Protein AF-0000000075757868 (afdb_homodimer)

Organism: Penicillium rubens (strain ATCC 28089 / DSM 1075 / NRRL 1951 / Wisconsin 54-1255) (NCBI:txid500485)

Radius of gyration: 32.37 Å; Cα contacts (8 Å, |Δi|>4): 1102; chains: 2; bounding box: 117×90×98 Å

Secondary structure (DSSP, 8-state):
--------------------------------------------------------PPP------------SS--PPEEESS-GGGTEEEEEEEESSSEEEEEEESSSTT-EEEEEEEEHHHHHHHHHHHTT--BTTBPPEEEEEEETTEEEEEE----EEHHHHHT-TT----HHHHHHHHHHHHHHHHHHHHTTEEETT--GGGEEE-TTS-EEE--GGGEEE--HHHHHHHHHHHHHHHHHHHTT----TTSS---S-TTTS-TTSHHHHHHHHTTT-SSHHHHHTSHHHHS---HHHHSHHHHHHHHHH----EEE-------/----------------------------------------------------------------S------SS--PPEEESS-GGGTEEEEEEEESSSEEEEEEESS-TT-EEEEEEEEHHHHHHHHHHHTT--BTTBPPEEEEEEETTEEEEEE----EEHHHHHT-TT----HHHHHHHHHHHHHHHHHHHHTTEEETT--GGGEEE-TTS-EEE--GGGEEE--HHHHHHHHHHHHHHHHHHHTT----TTS----S-TTTS-TTSHHHHHHHHTTT-SSHHHHHTSHHHHS---HHHHSHHHHHHHHHH----EEE-------

Structure (mmCIF, N/CA/C/O backbone):
data_AF-0000000075757868-model_v1
#
loop_
_entity.id
_entity.type
_entity.pdbx_description
1 polymer 'Pc23g00830 protein'
#
loop_
_atom_site.group_PDB
_atom_site.id
_atom_site.type_symbol
_atom_site.label_atom_id
_atom_site.label_alt_id
_atom_site.label_comp_id
_atom_site.label_asym_id
_atom_site.label_entity_id
_atom_site.label_seq_id
_atom_site.pdbx_PDB_ins_code
_atom_site.Cartn_x
_atom_site.Cartn_y
_atom_site.Cartn_z
_atom_site.occupancy
_atom_site.B_iso_or_equiv
_atom_site.auth_seq_id
_atom_site.auth_comp_id
_atom_site.auth_asym_id
_atom_site.auth_atom_id
_atom_site.pdbx_PDB_model_num
ATOM 1 N N . MET A 1 1 ? 29.359 16.812 55.656 1 19.75 1 MET A N 1
ATOM 2 C CA . MET A 1 1 ? 30.375 15.766 55.594 1 19.75 1 MET A CA 1
ATOM 3 C C . MET A 1 1 ? 30.734 15.438 54.156 1 19.75 1 MET A C 1
ATOM 5 O O . MET A 1 1 ? 29.969 15.727 53.219 1 19.75 1 MET A O 1
ATOM 9 N N . SER A 1 2 ? 31.875 14.586 53.844 1 20.33 2 SER A N 1
ATOM 10 C CA . SER A 1 2 ? 33.062 14.414 53.031 1 20.33 2 SER A CA 1
ATOM 11 C C . SER A 1 2 ? 32.75 13.578 51.781 1 20.33 2 SER A C 1
ATOM 13 O O . SER A 1 2 ? 33.688 13.156 51.062 1 20.33 2 SER A O 1
ATOM 15 N N . SER A 1 3 ? 31.594 12.969 51.562 1 22.09 3 SER A N 1
ATOM 16 C CA . SER A 1 3 ? 31.703 11.633 51 1 22.09 3 SER A CA 1
ATOM 17 C C . SER A 1 3 ? 32.281 11.703 49.562 1 22.09 3 SER A C 1
ATOM 19 O O . SER A 1 3 ? 31.906 12.586 48.781 1 22.09 3 SER A O 1
ATOM 21 N N . ASN A 1 4 ? 33.344 10.93 49.25 1 20.7 4 ASN A N 1
ATOM 22 C CA . ASN A 1 4 ? 34.5 10.555 48.438 1 20.7 4 ASN A CA 1
ATOM 23 C C . ASN A 1 4 ? 34.031 9.898 47.125 1 20.7 4 ASN A C 1
ATOM 25 O O . ASN A 1 4 ? 33.688 8.727 47.094 1 20.7 4 ASN A O 1
ATOM 29 N N . LEU A 1 5 ? 33.219 10.445 46.281 1 23.05 5 LEU A N 1
ATOM 30 C CA . LEU A 1 5 ? 32.719 9.797 45.094 1 23.05 5 LEU A CA 1
ATOM 31 C C . LEU A 1 5 ? 33.906 9.414 44.156 1 23.05 5 LEU A C 1
ATOM 33 O O . LEU A 1 5 ? 34.594 10.289 43.625 1 23.05 5 LEU A O 1
ATOM 37 N N . PRO A 1 6 ? 34.562 8.18 44.469 1 19.5 6 PRO A N 1
ATOM 38 C CA . PRO A 1 6 ? 35.781 7.812 43.75 1 19.5 6 PRO A CA 1
ATOM 39 C C . PRO A 1 6 ? 35.594 7.664 42.25 1 19.5 6 PRO A C 1
ATOM 41 O O . PRO A 1 6 ? 34.562 7.152 41.812 1 19.5 6 PRO A O 1
ATOM 44 N N . LYS A 1 7 ? 36.156 8.523 41.375 1 21.91 7 LYS A N 1
ATOM 45 C CA . LYS A 1 7 ? 36.312 8.758 39.938 1 21.91 7 LYS A CA 1
ATOM 46 C C . LYS A 1 7 ? 37.031 7.613 39.281 1 21.91 7 LYS A C 1
ATOM 48 O O . LYS A 1 7 ? 38.281 7.645 39.156 1 21.91 7 LYS A O 1
ATOM 53 N N . ASP A 1 8 ? 36.688 6.242 39.594 1 17.77 8 ASP A N 1
ATOM 54 C CA . ASP A 1 8 ? 37.594 5.164 39.219 1 17.77 8 ASP A CA 1
ATOM 55 C C . ASP A 1 8 ? 37.875 5.172 37.719 1 17.77 8 ASP A C 1
ATOM 57 O O . ASP A 1 8 ? 37 5.531 36.938 1 17.77 8 ASP A O 1
ATOM 61 N N . ASN A 1 9 ? 39.156 4.805 37.219 1 18.19 9 ASN A N 1
ATOM 62 C CA . ASN A 1 9 ? 40.25 4.824 36.25 1 18.19 9 ASN A CA 1
ATOM 63 C C . ASN A 1 9 ? 40.031 3.807 35.125 1 18.19 9 ASN A C 1
ATOM 65 O O . ASN A 1 9 ? 40.969 3.443 34.406 1 18.19 9 ASN A O 1
ATOM 69 N N . MET A 1 10 ? 38.812 3.195 34.938 1 19.27 10 MET A N 1
ATOM 70 C CA . MET A 1 10 ? 39 1.893 34.312 1 19.27 10 MET A CA 1
ATOM 71 C C . MET A 1 10 ? 39.781 2.035 33 1 19.27 10 MET A C 1
ATOM 73 O O . MET A 1 10 ? 39.5 2.939 32.188 1 19.27 10 MET A O 1
ATOM 77 N N . ILE A 1 11 ? 40.938 1.286 32.719 1 17.81 11 ILE A N 1
ATOM 78 C CA . ILE A 1 11 ? 42.125 0.977 31.938 1 17.81 11 ILE A CA 1
ATOM 79 C C . ILE A 1 11 ? 41.688 0.49 30.547 1 17.81 11 ILE A C 1
ATOM 81 O O . ILE A 1 11 ? 40.875 -0.42 30.422 1 17.81 11 ILE A O 1
ATOM 85 N N . CYS A 1 12 ? 41.906 1.262 29.438 1 18.75 12 CYS A N 1
ATOM 86 C CA . CYS A 1 12 ? 41.812 1.281 27.984 1 18.75 12 CYS A CA 1
ATOM 87 C C . CYS A 1 12 ? 42.688 0.192 27.375 1 18.75 12 CYS A C 1
ATOM 89 O O . CYS A 1 12 ? 43.062 0.275 26.203 1 18.75 12 CYS A O 1
ATOM 91 N N . ASP A 1 13 ? 42.906 -1.018 27.938 1 16.5 13 ASP A N 1
ATOM 92 C CA . ASP A 1 13 ? 44 -1.808 27.391 1 16.5 13 ASP A CA 1
ATOM 93 C C . ASP A 1 13 ? 43.719 -2.221 25.953 1 16.5 13 ASP A C 1
ATOM 95 O O . ASP A 1 13 ? 42.719 -2.908 25.688 1 16.5 13 ASP A O 1
ATOM 99 N N . LEU A 1 14 ? 44.219 -1.451 24.938 1 18.25 14 LEU A N 1
ATOM 100 C CA . LEU A 1 14 ? 44.344 -1.492 23.484 1 18.25 14 LEU A CA 1
ATOM 101 C C . LEU A 1 14 ? 45.094 -2.742 23.031 1 18.25 14 LEU A C 1
ATOM 103 O O . LEU A 1 14 ? 46.312 -2.859 23.266 1 18.25 14 LEU A O 1
ATOM 107 N N . GLY A 1 15 ? 44.594 -3.969 23.359 1 15.97 15 GLY A N 1
ATOM 108 C CA . GLY A 1 15 ? 45.344 -5.168 23.062 1 15.97 15 GLY A CA 1
ATOM 109 C C . GLY A 1 15 ? 45.875 -5.211 21.641 1 15.97 15 GLY A C 1
ATOM 110 O O . GLY A 1 15 ? 45.375 -4.488 20.766 1 15.97 15 GLY A O 1
ATOM 111 N N . THR A 1 16 ? 47.125 -5.828 21.328 1 17.22 16 THR A N 1
ATOM 112 C CA . THR A 1 16 ? 48.312 -6.047 20.516 1 17.22 16 THR A CA 1
ATOM 113 C C . THR A 1 16 ? 47.969 -6.914 19.312 1 17.22 16 THR A C 1
ATOM 115 O O . THR A 1 16 ? 48.75 -6.973 18.344 1 17.22 16 THR A O 1
ATOM 118 N N . ILE A 1 17 ? 46.844 -7.602 19.016 1 16.22 17 ILE A N 1
ATOM 119 C CA . ILE A 1 17 ? 47.219 -8.898 18.484 1 16.22 17 ILE A CA 1
ATOM 120 C C . ILE A 1 17 ? 47.781 -8.727 17.062 1 16.22 17 ILE A C 1
ATOM 122 O O . ILE A 1 17 ? 47.062 -8.281 16.172 1 16.22 17 ILE A O 1
ATOM 126 N N . LYS A 1 18 ? 49.062 -8.578 16.828 1 16.83 18 LYS A N 1
ATOM 127 C CA . LYS A 1 18 ? 49.906 -8.477 15.625 1 16.83 18 LYS A CA 1
ATOM 128 C C . LYS A 1 18 ? 49.812 -9.758 14.789 1 16.83 18 LYS A C 1
ATOM 130 O O . LYS A 1 18 ? 50.438 -10.766 15.125 1 16.83 18 LYS A O 1
ATOM 135 N N . ALA A 1 19 ? 48.625 -10.352 14.594 1 16.14 19 ALA A N 1
ATOM 136 C CA . ALA A 1 19 ? 48.75 -11.68 14.016 1 16.14 19 ALA A CA 1
ATOM 137 C C . ALA A 1 19 ? 49.594 -11.641 12.734 1 16.14 19 ALA A C 1
ATOM 139 O O . ALA A 1 19 ? 49.469 -10.695 11.945 1 16.14 19 ALA A O 1
ATOM 140 N N . GLN A 1 20 ? 50.562 -12.492 12.656 1 15.76 20 GLN A N 1
ATOM 141 C CA . GLN A 1 20 ? 51.688 -13.016 11.883 1 15.76 20 GLN A CA 1
ATOM 142 C C . GLN A 1 20 ? 51.25 -13.461 10.492 1 15.76 20 GLN A C 1
ATOM 144 O O . GLN A 1 20 ? 50.188 -14.102 10.352 1 15.76 20 GLN A O 1
ATOM 149 N N . TYR A 1 21 ? 51.844 -12.883 9.406 1 16.91 21 TYR A N 1
ATOM 150 C CA . TYR A 1 21 ? 51.844 -12.82 7.953 1 16.91 21 TYR A CA 1
ATOM 151 C C . TYR A 1 21 ? 52.219 -14.164 7.344 1 16.91 21 TYR A C 1
ATOM 153 O O . TYR A 1 21 ? 52.438 -14.273 6.133 1 16.91 21 TYR A O 1
ATOM 161 N N . GLN A 1 22 ? 52.281 -15.281 8.125 1 15.21 22 GLN A N 1
ATOM 162 C CA . GLN A 1 22 ? 53.312 -16.094 7.504 1 15.21 22 GLN A CA 1
ATOM 163 C C . GLN A 1 22 ? 52.844 -16.594 6.129 1 15.21 22 GLN A C 1
ATOM 165 O O . GLN A 1 22 ? 53.656 -16.594 5.18 1 15.21 22 GLN A O 1
ATOM 170 N N . LEU A 1 23 ? 51.75 -17.391 5.949 1 15.48 23 LEU A N 1
ATOM 171 C CA . LEU A 1 23 ? 52.156 -18.719 5.484 1 15.48 23 LEU A CA 1
ATOM 172 C C . LEU A 1 23 ? 52.531 -18.688 4.008 1 15.48 23 LEU A C 1
ATOM 174 O O . LEU A 1 23 ? 52.125 -17.781 3.277 1 15.48 23 LEU A O 1
ATOM 178 N N . PRO A 1 24 ? 52.75 -20.016 3.438 1 15.87 24 PRO A N 1
ATOM 179 C CA . PRO A 1 24 ? 53.812 -20.703 2.672 1 15.87 24 PRO A CA 1
ATOM 180 C C . PRO A 1 24 ? 53.594 -20.609 1.163 1 15.87 24 PRO A C 1
ATOM 182 O O . PRO A 1 24 ? 54.469 -20.125 0.437 1 15.87 24 PRO A O 1
ATOM 185 N N . ILE A 1 25 ? 52.875 -21.734 0.566 1 15.89 25 ILE A N 1
ATOM 186 C CA . ILE A 1 25 ? 53.5 -22.781 -0.214 1 15.89 25 ILE A CA 1
ATOM 187 C C . ILE A 1 25 ? 53.438 -22.438 -1.7 1 15.89 25 ILE A C 1
ATOM 189 O O . ILE A 1 25 ? 52.594 -21.656 -2.123 1 15.89 25 ILE A O 1
ATOM 193 N N . SER A 1 26 ? 53.844 -23.422 -2.543 1 16.28 26 SER A N 1
ATOM 194 C CA . SER A 1 26 ? 54.719 -23.875 -3.607 1 16.28 26 SER A CA 1
ATOM 195 C C . SER A 1 26 ? 53.969 -23.953 -4.941 1 16.28 26 SER A C 1
ATOM 197 O O . SER A 1 26 ? 54.625 -24.125 -5.992 1 16.28 26 SER A O 1
ATOM 199 N N . MET A 1 27 ? 52.625 -23.844 -5.043 1 16.45 27 MET A N 1
ATOM 200 C CA . MET A 1 27 ? 52.312 -24.891 -6.004 1 16.45 27 MET A CA 1
ATOM 201 C C . MET A 1 27 ? 52.781 -24.516 -7.402 1 16.45 27 MET A C 1
ATOM 203 O O . MET A 1 27 ? 52.594 -23.391 -7.848 1 16.45 27 MET A O 1
ATOM 207 N N . SER A 1 28 ? 53.562 -25.391 -8.016 1 16.86 28 SER A N 1
ATOM 208 C CA . SER A 1 28 ? 54.406 -25.484 -9.203 1 16.86 28 SER A CA 1
ATOM 209 C C . SER A 1 28 ? 53.562 -25.5 -10.477 1 16.86 28 SER A C 1
ATOM 211 O O . SER A 1 28 ? 54.062 -25.188 -11.562 1 16.86 28 SER A O 1
ATOM 213 N N . VAL A 1 29 ? 52.281 -25.766 -10.531 1 17.83 29 VAL A N 1
ATOM 214 C CA . VAL A 1 29 ? 52.062 -26.75 -11.586 1 17.83 29 VAL A CA 1
ATOM 215 C C . VAL A 1 29 ? 52.375 -26.125 -12.945 1 17.83 29 VAL A C 1
ATOM 217 O O . VAL A 1 29 ? 52.156 -24.938 -13.156 1 17.83 29 VAL A O 1
ATOM 220 N N . PRO A 1 30 ? 52.781 -27.016 -13.891 1 17.14 30 PRO A N 1
ATOM 221 C CA . PRO A 1 30 ? 53.625 -27.016 -15.102 1 17.14 30 PRO A CA 1
ATOM 222 C C . PRO A 1 30 ? 52.938 -26.344 -16.281 1 17.14 30 PRO A C 1
ATOM 224 O O . PRO A 1 30 ? 53.5 -25.484 -16.953 1 17.14 30 PRO A O 1
ATOM 227 N N . THR A 1 31 ? 51.812 -27.031 -16.875 1 17.5 31 THR A N 1
ATOM 228 C CA . THR A 1 31 ? 51.969 -27.688 -18.172 1 17.5 31 THR A CA 1
ATOM 229 C C . THR A 1 31 ? 51.75 -26.719 -19.312 1 17.5 31 THR A C 1
ATOM 231 O O . THR A 1 31 ? 51.094 -25.688 -19.141 1 17.5 31 THR A O 1
ATOM 234 N N . THR A 1 32 ? 51.938 -27.203 -20.625 1 17.48 32 THR A N 1
ATOM 235 C CA . THR A 1 32 ? 52.531 -26.938 -21.938 1 17.48 32 THR A CA 1
ATOM 236 C C . THR A 1 32 ? 51.469 -26.344 -22.875 1 17.48 32 THR A C 1
ATOM 238 O O . THR A 1 32 ? 51.812 -25.75 -23.891 1 17.48 32 THR A O 1
ATOM 241 N N . ARG A 1 33 ? 50.156 -26.375 -22.672 1 17.02 33 ARG A N 1
ATOM 242 C CA . ARG A 1 33 ? 49.5 -26.844 -23.891 1 17.02 33 ARG A CA 1
ATOM 243 C C . ARG A 1 33 ? 49.719 -25.859 -25.031 1 17.02 33 ARG A C 1
ATOM 245 O O . ARG A 1 33 ? 49.969 -24.672 -24.797 1 17.02 33 ARG A O 1
ATOM 252 N N . GLU A 1 34 ? 49.25 -26.391 -26.312 1 18.06 34 GLU A N 1
ATOM 253 C CA . GLU A 1 34 ? 49.469 -26.391 -27.75 1 18.06 34 GLU A CA 1
ATOM 254 C C . GLU A 1 34 ? 48.875 -25.125 -28.391 1 18.06 34 GLU A C 1
ATOM 256 O O . GLU A 1 34 ? 48 -24.469 -27.812 1 18.06 34 GLU A O 1
ATOM 261 N N . SER A 1 35 ? 49.281 -24.906 -29.641 1 18.66 35 SER A N 1
ATOM 262 C CA . SER A 1 35 ? 49.562 -23.906 -30.656 1 18.66 35 SER A CA 1
ATOM 263 C C . SER A 1 35 ? 48.312 -23.422 -31.344 1 18.66 35 SER A C 1
ATOM 265 O O . SER A 1 35 ? 48.375 -22.531 -32.188 1 18.66 35 SER A O 1
ATOM 267 N N . TYR A 1 36 ? 47.062 -23.844 -31 1 18.73 36 TYR A N 1
ATOM 268 C CA . TYR A 1 36 ? 46.25 -23.891 -32.188 1 18.73 36 TYR A CA 1
ATOM 269 C C . TYR A 1 36 ? 46.062 -22.516 -32.812 1 18.73 36 TYR A C 1
ATOM 271 O O . TYR A 1 36 ? 46 -21.516 -32.062 1 18.73 36 TYR A O 1
ATOM 279 N N . THR A 1 37 ? 46.438 -22.484 -34.094 1 18.48 37 THR A N 1
ATOM 280 C CA . THR A 1 37 ? 46.531 -21.5 -35.156 1 18.48 37 THR A CA 1
ATOM 281 C C . THR A 1 37 ? 45.219 -20.781 -35.344 1 18.48 37 THR A C 1
ATOM 283 O O . THR A 1 37 ? 44.156 -21.422 -35.438 1 18.48 37 THR A O 1
ATOM 286 N N . ALA A 1 38 ? 45.188 -19.516 -35.25 1 19.8 38 ALA A N 1
ATOM 287 C CA . ALA A 1 38 ? 44.188 -18.453 -35.219 1 19.8 38 ALA A CA 1
ATOM 288 C C . ALA A 1 38 ? 43.562 -18.25 -36.594 1 19.8 38 ALA A C 1
ATOM 290 O O . ALA A 1 38 ? 44.156 -17.703 -37.5 1 19.8 38 ALA A O 1
ATOM 291 N N . ALA A 1 39 ? 42.969 -19.359 -37.125 1 20.3 39 ALA A N 1
ATOM 292 C CA . ALA A 1 39 ? 42.469 -19.016 -38.438 1 20.3 39 ALA A CA 1
ATOM 293 C C . ALA A 1 39 ? 41.594 -17.766 -38.375 1 20.3 39 ALA A C 1
ATOM 295 O O . ALA A 1 39 ? 40.781 -17.609 -37.438 1 20.3 39 ALA A O 1
ATOM 296 N N . THR A 1 40 ? 41.906 -16.703 -39.031 1 19.81 40 THR A N 1
ATOM 297 C CA . THR A 1 40 ? 41.531 -15.297 -39.219 1 19.81 40 THR A CA 1
ATOM 298 C C . THR A 1 40 ? 40.156 -15.188 -39.844 1 19.81 40 THR A C 1
ATOM 300 O O . THR A 1 40 ? 40 -15.406 -41.031 1 19.81 40 THR A O 1
ATOM 303 N N . THR A 1 41 ? 39.156 -16.047 -39.312 1 18.73 41 THR A N 1
ATOM 304 C CA . THR A 1 41 ? 37.906 -15.961 -40.094 1 18.73 41 THR A CA 1
ATOM 305 C C . THR A 1 41 ? 37.438 -14.508 -40.156 1 18.73 41 THR A C 1
ATOM 307 O O . THR A 1 41 ? 37.344 -13.82 -39.156 1 18.73 41 THR A O 1
ATOM 310 N N . ASN A 1 42 ? 37.469 -13.953 -41.375 1 20.48 42 ASN A N 1
ATOM 311 C CA . ASN A 1 42 ? 37.094 -12.641 -41.875 1 20.48 42 ASN A CA 1
ATOM 312 C C . ASN A 1 42 ? 35.594 -12.336 -41.625 1 20.48 42 ASN A C 1
ATOM 314 O O . ASN A 1 42 ? 34.719 -12.961 -42.219 1 20.48 42 ASN A O 1
ATOM 318 N N . LEU A 1 43 ? 35.094 -12.398 -40.312 1 19.16 43 LEU A N 1
ATOM 319 C CA . LEU A 1 43 ? 33.656 -12.258 -40.094 1 19.16 43 LEU A CA 1
ATOM 320 C C . LEU A 1 43 ? 33.156 -10.953 -40.719 1 19.16 43 LEU A C 1
ATOM 322 O O . LEU A 1 43 ? 33.781 -9.898 -40.531 1 19.16 43 LEU A O 1
ATOM 326 N N . THR A 1 44 ? 32.438 -11.125 -41.781 1 22.11 44 THR A N 1
ATOM 327 C CA . THR A 1 44 ? 31.656 -10.18 -42.562 1 22.11 44 THR A CA 1
ATOM 328 C C . THR A 1 44 ? 30.828 -9.273 -41.656 1 22.11 44 THR A C 1
ATOM 330 O O . THR A 1 44 ? 30.469 -9.656 -40.562 1 22.11 44 THR A O 1
ATOM 333 N N . GLY A 1 45 ? 30.688 -7.922 -42.062 1 20.03 45 GLY A N 1
ATOM 334 C CA . GLY A 1 45 ? 30.312 -6.652 -41.469 1 20.03 45 GLY A CA 1
ATOM 335 C C . GLY A 1 45 ? 28.859 -6.621 -41 1 20.03 45 GLY A C 1
ATOM 336 O O . GLY A 1 45 ? 28 -7.238 -41.625 1 20.03 45 GLY A O 1
ATOM 337 N N . PRO A 1 46 ? 28.609 -6.695 -39.594 1 22.98 46 PRO A N 1
ATOM 338 C CA . PRO A 1 46 ? 27.266 -6.809 -39 1 22.98 46 PRO A CA 1
ATOM 339 C C . PRO A 1 46 ? 26.297 -5.746 -39.531 1 22.98 46 PRO A C 1
ATOM 341 O O . PRO A 1 46 ? 26.734 -4.66 -39.938 1 22.98 46 PRO A O 1
ATOM 344 N N . HIS A 1 47 ? 25.312 -6.16 -40.312 1 23.19 47 HIS A N 1
ATOM 345 C CA . HIS A 1 47 ? 24.141 -5.422 -40.75 1 23.19 47 HIS A CA 1
ATOM 346 C C . HIS A 1 47 ? 23.547 -4.594 -39.625 1 23.19 47 HIS A C 1
ATOM 348 O O . HIS A 1 47 ? 23.5 -5.043 -38.5 1 23.19 47 HIS A O 1
ATOM 354 N N . ARG A 1 48 ? 23.547 -3.289 -39.875 1 20.73 48 ARG A N 1
ATOM 355 C CA . ARG A 1 48 ? 23.125 -2.191 -39 1 20.73 48 ARG A CA 1
ATOM 356 C C . ARG A 1 48 ? 21.719 -2.438 -38.438 1 20.73 48 ARG A C 1
ATOM 358 O O . ARG A 1 48 ? 20.75 -2.471 -39.188 1 20.73 48 ARG A O 1
ATOM 365 N N . ARG A 1 49 ? 21.641 -3.369 -37.531 1 24.23 49 ARG A N 1
ATOM 366 C CA . ARG A 1 49 ? 20.312 -3.512 -36.938 1 24.23 49 ARG A CA 1
ATOM 367 C C . ARG A 1 49 ? 19.781 -2.166 -36.438 1 24.23 49 ARG A C 1
ATOM 369 O O . ARG A 1 49 ? 20.531 -1.354 -35.906 1 24.23 49 ARG A O 1
ATOM 376 N N . GLY A 1 50 ? 18.734 -1.731 -37.125 1 20.12 50 GLY A N 1
ATOM 377 C CA . GLY A 1 50 ? 17.969 -0.512 -36.938 1 20.12 50 GLY A CA 1
ATOM 378 C C . GLY A 1 50 ? 17.688 -0.193 -35.469 1 20.12 50 GLY A C 1
ATOM 379 O O . GLY A 1 50 ? 17.75 -1.076 -34.625 1 20.12 50 GLY A O 1
ATOM 380 N N . ARG A 1 51 ? 17.922 1.117 -35.125 1 23.78 51 ARG A N 1
ATOM 381 C CA . ARG A 1 51 ? 17.781 1.8 -33.844 1 23.78 51 ARG A CA 1
ATOM 382 C C . ARG A 1 51 ? 16.469 1.419 -33.156 1 23.78 51 ARG A C 1
ATOM 384 O O . ARG A 1 51 ? 15.398 1.631 -33.719 1 23.78 51 ARG A O 1
ATOM 391 N N . LEU A 1 52 ? 16.594 0.27 -32.438 1 22.34 52 LEU A N 1
ATOM 392 C CA . LEU A 1 52 ? 15.445 -0.017 -31.562 1 22.34 52 LEU A CA 1
ATOM 393 C C . LEU A 1 52 ? 15.016 1.228 -30.797 1 22.34 52 LEU A C 1
ATOM 395 O O . LEU A 1 52 ? 15.82 1.817 -30.062 1 22.34 52 LEU A O 1
ATOM 399 N N . LYS A 1 53 ? 14.148 2.051 -31.391 1 21.88 53 LYS A N 1
ATOM 400 C CA . LYS A 1 53 ? 13.555 3.193 -30.703 1 21.88 53 LYS A CA 1
ATOM 401 C C . LYS A 1 53 ? 13.164 2.828 -29.281 1 21.88 53 LYS A C 1
ATOM 403 O O . LYS A 1 53 ? 12.391 1.891 -29.062 1 21.88 53 LYS A O 1
ATOM 408 N N . VAL A 1 54 ? 14.164 3.066 -28.453 1 24.17 54 VAL A N 1
ATOM 409 C CA . VAL A 1 54 ? 13.953 2.986 -27.016 1 24.17 54 VAL A CA 1
ATOM 410 C C . VAL A 1 54 ? 12.688 3.754 -26.625 1 24.17 54 VAL A C 1
ATOM 412 O O . VAL A 1 54 ? 12.602 4.965 -26.844 1 24.17 54 VAL A O 1
ATOM 415 N N . VAL A 1 55 ? 11.617 3.154 -26.969 1 24.72 55 VAL A N 1
ATOM 416 C CA . VAL A 1 55 ? 10.414 3.816 -26.469 1 24.72 55 VAL A CA 1
ATOM 417 C C . VAL A 1 55 ? 10.57 4.102 -24.984 1 24.72 55 VAL A C 1
ATOM 419 O O . VAL A 1 55 ? 10.797 3.186 -24.188 1 24.72 55 VAL A O 1
ATOM 422 N N . THR A 1 56 ? 11.148 5.227 -24.703 1 24.83 56 THR A N 1
ATOM 423 C CA . THR A 1 56 ? 11.312 5.879 -23.422 1 24.83 56 THR A CA 1
ATOM 424 C C . THR A 1 56 ? 9.969 6.012 -22.703 1 24.83 56 THR A C 1
ATOM 426 O O . THR A 1 56 ? 9.18 6.906 -23.016 1 24.83 56 THR A O 1
ATOM 429 N N . GLY A 1 57 ? 9.164 4.965 -22.75 1 26.38 57 GLY A N 1
ATOM 430 C CA . GLY A 1 57 ? 7.941 5.316 -22.047 1 26.38 57 GLY A CA 1
ATOM 431 C C . GLY A 1 57 ? 8.156 5.551 -20.562 1 26.38 57 GLY A C 1
ATOM 432 O O . GLY A 1 57 ? 9.133 5.062 -19.984 1 26.38 57 GLY A O 1
ATOM 433 N N . PRO A 1 58 ? 7.789 6.742 -20.078 1 24.67 58 PRO A N 1
ATOM 434 C CA . PRO A 1 58 ? 8.023 7.16 -18.688 1 24.67 58 PRO A CA 1
ATOM 435 C C . PRO A 1 58 ? 7.625 6.09 -17.688 1 24.67 58 PRO A C 1
ATOM 437 O O . PRO A 1 58 ? 6.723 5.293 -17.938 1 24.67 58 PRO A O 1
ATOM 440 N N . PRO A 1 59 ? 8.461 5.73 -16.891 1 26 59 PRO A N 1
ATOM 441 C CA . PRO A 1 59 ? 8.312 4.664 -15.898 1 26 59 PRO A CA 1
ATOM 442 C C . PRO A 1 59 ? 7.031 4.789 -15.078 1 26 59 PRO A C 1
ATOM 444 O O . PRO A 1 59 ? 6.633 5.898 -14.719 1 26 59 PRO A O 1
ATOM 447 N N . LYS A 1 60 ? 6.188 3.812 -15.172 1 30.45 60 LYS A N 1
ATOM 448 C CA . LYS A 1 60 ? 4.926 3.822 -14.445 1 30.45 60 LYS A CA 1
ATOM 449 C C . LYS A 1 60 ? 5.16 3.826 -12.938 1 30.45 60 LYS A C 1
ATOM 451 O O . LYS A 1 60 ? 5.781 2.908 -12.398 1 30.45 60 LYS A O 1
ATOM 456 N N . SER A 1 61 ? 5.367 5.004 -12.336 1 24.95 61 SER A N 1
ATOM 457 C CA . SER A 1 61 ? 5.469 5.246 -10.898 1 24.95 61 SER A CA 1
ATOM 458 C C . SER A 1 61 ? 4.352 4.547 -10.133 1 24.95 61 SER A C 1
ATOM 460 O O . SER A 1 61 ? 3.275 4.301 -10.688 1 24.95 61 SER A O 1
ATOM 462 N N . LEU A 1 62 ? 4.598 3.828 -9.188 1 31.91 62 LEU A N 1
ATOM 463 C CA . LEU A 1 62 ? 3.727 3.17 -8.227 1 31.91 62 LEU A CA 1
ATOM 464 C C . LEU A 1 62 ? 2.57 4.082 -7.828 1 31.91 62 LEU A C 1
ATOM 466 O O . LEU A 1 62 ? 2.609 4.715 -6.77 1 31.91 62 LEU A O 1
ATOM 470 N N . CYS A 1 63 ? 2.068 4.844 -8.766 1 27.77 63 CYS A N 1
ATOM 471 C CA . CYS A 1 63 ? 1.002 5.711 -8.281 1 27.77 63 CYS A CA 1
ATOM 472 C C . CYS A 1 63 ? -0.194 4.895 -7.805 1 27.77 63 CYS A C 1
ATOM 474 O O . CYS A 1 63 ? -0.64 3.979 -8.5 1 27.77 63 CYS A O 1
ATOM 476 N N . LEU A 1 64 ? -0.453 4.711 -6.559 1 33.44 64 LEU A N 1
ATOM 477 C CA . LEU A 1 64 ? -1.745 4.266 -6.047 1 33.44 64 LEU A CA 1
ATOM 478 C C . LEU A 1 64 ? -2.873 4.691 -6.98 1 33.44 64 LEU A C 1
ATOM 480 O O . LEU A 1 64 ? -2.777 5.719 -7.652 1 33.44 64 LEU A O 1
ATOM 484 N N . PRO A 1 65 ? -3.664 3.803 -7.535 1 30.47 65 PRO A N 1
ATOM 485 C CA . PRO A 1 65 ? -4.715 4.32 -8.414 1 30.47 65 PRO A CA 1
ATOM 486 C C . PRO A 1 65 ? -5.164 5.73 -8.031 1 30.47 65 PRO A C 1
ATOM 488 O O . PRO A 1 65 ? -5.277 6.043 -6.848 1 30.47 65 PRO A O 1
ATOM 491 N N . HIS A 1 66 ? -4.586 6.684 -8.867 1 29.55 66 HIS A N 1
ATOM 492 C CA . HIS A 1 66 ? -4.98 8.07 -8.648 1 29.55 66 HIS A CA 1
ATOM 493 C C . HIS A 1 66 ? -6.488 8.188 -8.453 1 29.55 66 HIS A C 1
ATOM 495 O O . HIS A 1 66 ? -7.266 7.605 -9.211 1 29.55 66 HIS A O 1
ATOM 501 N N . LEU A 1 67 ? -6.895 8.539 -7.309 1 29.06 67 LEU A N 1
ATOM 502 C CA . LEU A 1 67 ? -8.211 9.156 -7.145 1 29.06 67 LEU A CA 1
ATOM 503 C C . LEU A 1 67 ? -8.484 10.148 -8.266 1 29.06 67 LEU A C 1
ATOM 505 O O . LEU A 1 67 ? -7.555 10.727 -8.828 1 29.06 67 LEU A O 1
ATOM 509 N N . CYS A 1 68 ? -9.477 10.023 -9.008 1 27.67 68 CYS A N 1
ATOM 510 C CA . CYS A 1 68 ? -9.945 10.969 -10.008 1 27.67 68 CYS A CA 1
ATOM 511 C C . CYS A 1 68 ? -9.547 12.391 -9.656 1 27.67 68 CYS A C 1
ATOM 513 O O . CYS A 1 68 ? -9.773 12.844 -8.531 1 27.67 68 CYS A O 1
ATOM 515 N N . GLY A 1 69 ? -8.461 12.852 -10.281 1 28.81 69 GLY A N 1
ATOM 516 C CA . GLY A 1 69 ? -8.195 14.281 -10.188 1 28.81 69 GLY A CA 1
ATOM 517 C C . GLY A 1 69 ? -9.43 15.133 -10.43 1 28.81 69 GLY A C 1
ATOM 518 O O . GLY A 1 69 ? -9.984 15.125 -11.531 1 28.81 69 GLY A O 1
ATOM 519 N N . LEU A 1 70 ? -10.195 15.453 -9.477 1 28.69 70 LEU A N 1
ATOM 520 C CA . LEU A 1 70 ? -11.25 16.453 -9.555 1 28.69 70 LEU A CA 1
ATOM 521 C C . LEU A 1 70 ? -10.734 17.734 -10.203 1 28.69 70 LEU A C 1
ATOM 523 O O . LEU A 1 70 ? -9.695 18.266 -9.812 1 28.69 70 LEU A O 1
ATOM 527 N N . GLU A 1 71 ? -10.977 17.969 -11.414 1 29.88 71 GLU A N 1
ATOM 528 C CA . GLU A 1 71 ? -10.883 19.297 -12 1 29.88 71 GLU A CA 1
ATOM 529 C C . GLU A 1 71 ? -11.266 20.375 -10.984 1 29.88 71 GLU A C 1
ATOM 531 O O . GLU A 1 71 ? -12 20.109 -10.039 1 29.88 71 GLU A O 1
ATOM 536 N N . ASN A 1 72 ? -10.625 21.516 -11.07 1 33.41 72 ASN A N 1
ATOM 537 C CA . ASN A 1 72 ? -10.688 22.781 -10.359 1 33.41 72 ASN A CA 1
ATOM 538 C C . ASN A 1 72 ? -12.133 23.234 -10.156 1 33.41 72 ASN A C 1
ATOM 540 O O . ASN A 1 72 ? -12.422 24.438 -10.195 1 33.41 72 ASN A O 1
ATOM 544 N N . ILE A 1 73 ? -13.164 22.531 -10.562 1 35.28 73 ILE A N 1
ATOM 545 C CA . ILE A 1 73 ? -14.406 23.188 -10.18 1 35.28 73 ILE A CA 1
ATOM 546 C C . ILE A 1 73 ? -14.492 23.297 -8.656 1 35.28 73 ILE A C 1
ATOM 548 O O . ILE A 1 73 ? -14.266 22.312 -7.945 1 35.28 73 ILE A O 1
ATOM 552 N N . ALA A 1 74 ? -14.375 24.359 -8.062 1 42.56 74 ALA A N 1
ATOM 553 C CA . ALA A 1 74 ? -14.672 24.531 -6.641 1 42.56 74 ALA A CA 1
ATOM 554 C C . ALA A 1 74 ? -15.57 23.406 -6.129 1 42.56 74 ALA A C 1
ATOM 556 O O . ALA A 1 74 ? -16.719 23.266 -6.574 1 42.56 74 ALA A O 1
ATOM 557 N N . SER A 1 75 ? -15.117 22.219 -6.012 1 54.69 75 SER A N 1
ATOM 558 C CA . SER A 1 75 ? -15.836 21 -5.703 1 54.69 75 SER A CA 1
ATOM 559 C C . SER A 1 75 ? -16.781 21.188 -4.523 1 54.69 75 SER A C 1
ATOM 561 O O . SER A 1 75 ? -16.359 21.547 -3.426 1 54.69 75 SER A O 1
ATOM 563 N N . VAL A 1 76 ? -17.859 21.812 -4.852 1 69.06 76 VAL A N 1
ATOM 564 C CA . VAL A 1 76 ? -18.938 22.031 -3.883 1 69.06 76 VAL A CA 1
ATOM 565 C C . VAL A 1 76 ? -19.312 20.688 -3.238 1 69.06 76 VAL A C 1
ATOM 567 O O . VAL A 1 76 ? -19.531 19.703 -3.936 1 69.06 76 VAL A O 1
ATOM 570 N N . LEU A 1 77 ? -19.141 20.719 -1.94 1 86.31 77 LEU A N 1
ATOM 571 C CA . LEU A 1 77 ? -19.578 19.578 -1.136 1 86.31 77 LEU A CA 1
ATOM 572 C C . LEU A 1 77 ? -21.031 19.234 -1.426 1 86.31 77 LEU A C 1
ATOM 574 O O . LEU A 1 77 ? -21.906 20.094 -1.346 1 86.31 77 LEU A O 1
ATOM 578 N N . ILE A 1 78 ? -21.328 18.094 -1.946 1 88.06 78 ILE A N 1
ATOM 579 C CA . ILE A 1 78 ? -22.672 17.609 -2.186 1 88.06 78 ILE A CA 1
ATOM 580 C C . ILE A 1 78 ? -23.234 16.984 -0.905 1 88.06 78 ILE A C 1
ATOM 582 O O . ILE A 1 78 ? -22.609 16.109 -0.31 1 88.06 78 ILE A O 1
ATOM 586 N N . VAL A 1 79 ? -24.391 17.516 -0.488 1 91.88 79 VAL A N 1
ATOM 587 C CA . VAL A 1 79 ? -25.016 16.984 0.724 1 91.88 79 VAL A CA 1
ATOM 588 C C . VAL A 1 79 ? -26.266 16.188 0.359 1 91.88 79 VAL A C 1
ATOM 590 O O . VAL A 1 79 ? -27.125 16.672 -0.375 1 91.88 79 VAL A O 1
ATOM 593 N N . ARG A 1 80 ? -26.328 14.969 0.777 1 93.19 80 ARG A N 1
ATOM 594 C CA . ARG A 1 80 ? -27.453 14.07 0.543 1 93.19 80 ARG A CA 1
ATOM 595 C C . ARG A 1 80 ? -28.109 13.664 1.856 1 93.19 80 ARG A C 1
ATOM 597 O O . ARG A 1 80 ? -27.422 13.391 2.844 1 93.19 80 ARG A O 1
ATOM 604 N N . GLN A 1 81 ? -29.5 13.625 1.85 1 93.06 81 GLN A N 1
ATOM 605 C CA . GLN A 1 81 ? -30.25 13.203 3.029 1 93.06 81 GLN A CA 1
ATOM 606 C C . GLN A 1 81 ? -30.578 11.711 2.967 1 93.06 81 GLN A C 1
ATOM 608 O O . GLN A 1 81 ? -31.75 11.328 2.922 1 93.06 81 GLN A O 1
ATOM 613 N N . GLU A 1 82 ? -29.641 10.922 2.879 1 95.38 82 GLU A N 1
ATOM 614 C CA . GLU A 1 82 ? -29.766 9.469 2.822 1 95.38 82 GLU A CA 1
ATOM 615 C C . GLU A 1 82 ? -28.562 8.781 3.473 1 95.38 82 GLU A C 1
ATOM 617 O O . GLU A 1 82 ? -27.578 9.438 3.807 1 95.38 82 GLU A O 1
ATOM 622 N N . SER A 1 83 ? -28.766 7.508 3.713 1 95.88 83 SER A N 1
ATOM 623 C CA . SER A 1 83 ? -27.656 6.727 4.262 1 95.88 83 SER A CA 1
ATOM 624 C C . SER A 1 83 ? -26.609 6.422 3.195 1 95.88 83 SER A C 1
ATOM 626 O O . SER A 1 83 ? -26.953 6.047 2.072 1 95.88 83 SER A O 1
ATOM 628 N N . PRO A 1 84 ? -25.328 6.633 3.539 1 95.56 84 PRO A N 1
ATOM 629 C CA . PRO A 1 84 ? -24.297 6.25 2.564 1 95.56 84 PRO A CA 1
ATOM 630 C C . PRO A 1 84 ? -24.297 4.754 2.256 1 95.56 84 PRO A C 1
ATOM 632 O O . PRO A 1 84 ? -23.844 4.34 1.191 1 95.56 84 PRO A O 1
ATOM 635 N N . TRP A 1 85 ? -24.844 4.008 3.152 1 94 85 TRP A N 1
ATOM 636 C CA . TRP A 1 85 ? -24.734 2.555 3.072 1 94 85 TRP A CA 1
ATOM 637 C C . TRP A 1 85 ? -25.781 1.99 2.105 1 94 85 TRP A C 1
ATOM 639 O O . TRP A 1 85 ? -25.75 0.799 1.786 1 94 85 TRP A O 1
ATOM 649 N N . ASP A 1 86 ? -26.672 2.83 1.603 1 92.88 86 ASP A N 1
ATOM 650 C CA . ASP A 1 86 ? -27.547 2.453 0.495 1 92.88 86 ASP A CA 1
ATOM 651 C C . ASP A 1 86 ? -26.781 2.395 -0.819 1 92.88 86 ASP A C 1
ATOM 653 O O . ASP A 1 86 ? -27.125 1.636 -1.724 1 92.88 86 ASP A O 1
ATOM 657 N N . THR A 1 87 ? -25.766 3.201 -0.858 1 92.06 87 THR A N 1
ATOM 658 C CA . THR A 1 87 ? -24.969 3.34 -2.078 1 92.06 87 THR A CA 1
ATOM 659 C C . THR A 1 87 ? -23.672 2.551 -1.975 1 92.06 87 THR A C 1
ATOM 661 O O . THR A 1 87 ? -23.172 2.021 -2.973 1 92.06 87 THR A O 1
ATOM 664 N N . TYR A 1 88 ? -23.172 2.502 -0.754 1 93 88 TYR A N 1
ATOM 665 C CA . TYR A 1 88 ? -21.859 1.896 -0.554 1 93 88 TYR A CA 1
ATOM 666 C C . TYR A 1 88 ? -21.953 0.705 0.393 1 93 88 TYR A C 1
ATOM 668 O O . TYR A 1 88 ? -22.875 0.614 1.201 1 93 88 TYR A O 1
ATOM 676 N N . ARG A 1 89 ? -20.969 -0.12 0.238 1 91.56 89 ARG A N 1
ATOM 677 C CA . ARG A 1 89 ? -20.766 -1.237 1.157 1 91.56 89 ARG A CA 1
ATOM 678 C C . ARG A 1 89 ? -19.484 -1.07 1.961 1 91.56 89 ARG A C 1
ATOM 680 O O . ARG A 1 89 ? -18.422 -0.832 1.392 1 91.56 89 ARG A O 1
ATOM 687 N N . LYS A 1 90 ? -19.625 -1.235 3.256 1 92.62 90 LYS A N 1
ATOM 688 C CA . LYS A 1 90 ? -18.453 -1.183 4.117 1 92.62 90 LYS A CA 1
ATOM 689 C C . LYS A 1 90 ? -17.547 -2.389 3.889 1 92.62 90 LYS A C 1
ATOM 691 O O . LYS A 1 90 ? -18.016 -3.523 3.812 1 92.62 90 LYS A O 1
ATOM 696 N N . VAL A 1 91 ? -16.266 -2.08 3.84 1 91.19 91 VAL A N 1
ATOM 697 C CA . VAL A 1 91 ? -15.375 -3.207 3.58 1 91.19 91 VAL A CA 1
ATOM 698 C C . VAL A 1 91 ? -14.25 -3.229 4.613 1 91.19 91 VAL A C 1
ATOM 700 O O . VAL A 1 91 ? -13.953 -4.273 5.199 1 91.19 91 VAL A O 1
ATOM 703 N N . ILE A 1 92 ? -13.602 -2.123 4.789 1 93.56 92 ILE A N 1
ATOM 704 C CA . ILE A 1 92 ? -12.516 -2.029 5.766 1 93.56 92 ILE A CA 1
ATOM 705 C C . ILE A 1 92 ? -12.773 -0.858 6.711 1 93.56 92 ILE A C 1
ATOM 707 O O . ILE A 1 92 ? -13.164 0.225 6.273 1 93.56 92 ILE A O 1
ATOM 711 N N . THR A 1 93 ? -12.586 -1.061 7.965 1 95.19 93 THR A N 1
ATOM 712 C CA . THR A 1 93 ? -12.633 0.017 8.945 1 95.19 93 THR A CA 1
ATOM 713 C C . THR A 1 93 ? -11.398 -0.01 9.836 1 95.19 93 THR A C 1
ATOM 715 O O . THR A 1 93 ? -10.984 -1.075 10.297 1 95.19 93 THR A O 1
ATOM 718 N N . TYR A 1 94 ? -10.781 1.103 9.953 1 94.06 94 TYR A N 1
ATOM 719 C CA . TYR A 1 94 ? -9.609 1.182 10.82 1 94.06 94 TYR A CA 1
ATOM 720 C C . TYR A 1 94 ? -9.406 2.598 11.344 1 94.06 94 TYR A C 1
ATOM 722 O O . TYR A 1 94 ? -10.125 3.521 10.945 1 94.06 94 TYR A O 1
ATOM 730 N N . GLU A 1 95 ? -8.547 2.719 12.367 1 95.06 95 GLU A N 1
ATOM 731 C CA . GLU A 1 95 ? -8.242 4.016 12.969 1 95.06 95 GLU A CA 1
ATOM 732 C C . GLU A 1 95 ? -7.09 4.703 12.227 1 95.06 95 GLU A C 1
ATOM 734 O O . GLU A 1 95 ? -6 4.141 12.109 1 95.06 95 GLU A O 1
ATOM 739 N N . ASN A 1 96 ? -7.281 5.887 11.688 1 96.06 96 ASN A N 1
ATOM 740 C C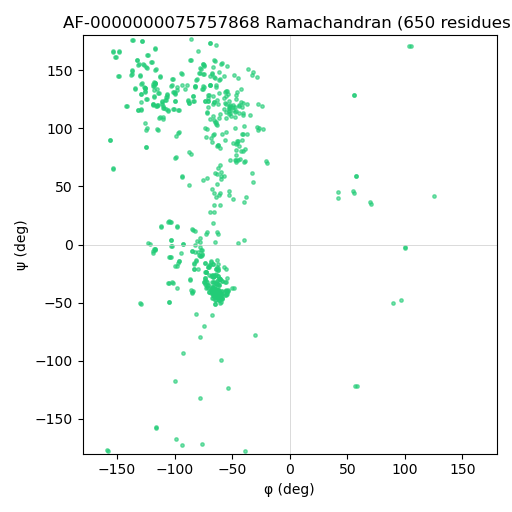A . ASN A 1 96 ? -6.336 6.703 10.938 1 96.06 96 ASN A CA 1
ATOM 741 C C . ASN A 1 96 ? -6.711 8.18 10.984 1 96.06 96 ASN A C 1
ATOM 743 O O . ASN A 1 96 ? -7.387 8.68 10.086 1 96.06 96 ASN A O 1
ATOM 747 N N . ALA A 1 97 ? -6.176 8.922 12.016 1 96.5 97 ALA A N 1
ATOM 748 C CA . ALA A 1 97 ? -6.629 10.281 12.305 1 96.5 97 ALA A CA 1
ATOM 749 C C . ALA A 1 97 ? -8.141 10.32 12.539 1 96.5 97 ALA A C 1
ATOM 751 O O . ALA A 1 97 ? -8.836 11.164 11.969 1 96.5 97 ALA A O 1
ATOM 752 N N . GLY A 1 98 ? -8.555 9.375 13.289 1 94.56 98 GLY A N 1
ATOM 753 C CA . GLY A 1 98 ? -9.969 9.094 13.484 1 94.56 98 GLY A CA 1
ATOM 754 C C . GLY A 1 98 ? -10.438 7.855 12.742 1 94.56 98 GLY A C 1
ATOM 755 O O . GLY A 1 98 ? -9.711 7.309 11.914 1 94.56 98 GLY A O 1
ATOM 756 N N . LYS A 1 99 ? -11.602 7.461 13.023 1 95.31 99 LYS A N 1
ATOM 757 C CA . LYS A 1 99 ? -12.148 6.266 12.391 1 95.31 99 LYS A CA 1
ATOM 758 C C . LYS A 1 99 ? -12.453 6.508 10.914 1 95.31 99 LYS A C 1
ATOM 760 O O . LYS A 1 99 ? -13.078 7.504 10.562 1 95.31 99 LYS A O 1
ATOM 765 N N . VAL A 1 100 ? -11.969 5.641 10.062 1 97.19 100 VAL A N 1
ATOM 766 C CA . VAL A 1 100 ? -12.234 5.73 8.633 1 97.19 100 VAL A CA 1
ATOM 767 C C . VAL A 1 100 ? -12.75 4.387 8.117 1 97.19 100 VAL A C 1
ATOM 769 O O . VAL A 1 100 ? -12.273 3.33 8.539 1 97.19 100 VAL A O 1
ATOM 772 N N . THR A 1 101 ? -13.719 4.434 7.27 1 96.62 101 THR A N 1
ATOM 773 C CA . THR A 1 101 ? -14.273 3.252 6.617 1 96.62 101 THR A CA 1
ATOM 774 C C . THR A 1 101 ? -14.023 3.295 5.113 1 96.62 101 THR A C 1
ATOM 776 O O . THR A 1 101 ? -14.422 4.246 4.438 1 96.62 101 THR A O 1
ATOM 779 N N . ILE A 1 102 ? -13.32 2.291 4.652 1 95.25 102 ILE A N 1
ATOM 780 C CA . ILE A 1 102 ? -13.203 2.092 3.213 1 95.25 102 ILE A CA 1
ATOM 781 C C . ILE A 1 102 ? -14.422 1.314 2.703 1 95.25 102 ILE A C 1
ATOM 783 O O . ILE A 1 102 ? -14.758 0.256 3.238 1 95.25 102 ILE A O 1
ATOM 787 N N . ALA A 1 103 ? -15.008 1.919 1.698 1 93.88 103 ALA A N 1
ATOM 788 C CA . ALA A 1 103 ? -16.234 1.316 1.176 1 93.88 103 ALA A CA 1
ATOM 789 C C . ALA A 1 103 ? -16.188 1.194 -0.344 1 93.88 103 ALA A C 1
ATOM 791 O O . ALA A 1 103 ? -15.359 1.847 -0.997 1 93.88 103 ALA A O 1
ATOM 792 N N . THR A 1 104 ? -16.953 0.244 -0.826 1 90.69 104 THR A N 1
ATOM 793 C CA . THR A 1 104 ? -17.094 0.074 -2.268 1 90.69 104 THR A CA 1
ATOM 794 C C . THR A 1 104 ? -18.547 0.305 -2.689 1 90.69 104 THR A C 1
ATOM 796 O O . THR A 1 104 ? -19.469 0.143 -1.885 1 90.69 104 THR A O 1
ATOM 799 N N . ARG A 1 105 ? -18.688 0.767 -3.9 1 89.12 105 ARG A N 1
ATOM 800 C CA . ARG A 1 105 ? -20.047 0.914 -4.398 1 89.12 105 ARG A CA 1
ATOM 801 C C . ARG A 1 105 ? -20.734 -0.443 -4.531 1 89.12 105 ARG A C 1
ATOM 803 O O . ARG A 1 105 ? -20.094 -1.424 -4.934 1 89.12 105 ARG A O 1
ATOM 810 N N . ARG A 1 106 ? -21.969 -0.51 -4.25 1 84.88 106 ARG A N 1
ATOM 811 C CA . ARG A 1 106 ? -22.734 -1.751 -4.293 1 84.88 106 ARG A CA 1
ATOM 812 C C . ARG A 1 106 ? -22.953 -2.213 -5.73 1 84.88 106 ARG A C 1
ATOM 814 O O . ARG A 1 106 ? -23.047 -3.412 -5.992 1 84.88 106 ARG A O 1
ATOM 821 N N . THR A 1 107 ? -23.172 -1.438 -6.668 1 76.88 107 THR A N 1
ATOM 822 C CA . THR A 1 107 ? -23.469 -1.822 -8.047 1 76.88 107 THR A CA 1
ATOM 823 C C . THR A 1 107 ? -22.203 -2.232 -8.781 1 76.88 107 THR A C 1
ATOM 825 O O . THR A 1 107 ? -22.141 -3.309 -9.375 1 76.88 107 THR A O 1
ATOM 828 N N . HIS A 1 108 ? -21.391 -1.361 -9.258 1 61.56 108 HIS A N 1
ATOM 829 C CA . HIS A 1 108 ? -20.141 -1.774 -9.891 1 61.56 108 HIS A CA 1
ATOM 830 C C . HIS A 1 108 ? -18.953 -1.459 -9.008 1 61.56 108 HIS A C 1
ATOM 832 O O . HIS A 1 108 ? -18.812 -0.341 -8.5 1 61.56 108 HIS A O 1
ATOM 838 N N . PRO A 1 109 ? -18.281 -2.627 -8.602 1 57.56 109 PRO A N 1
ATOM 839 C CA . PRO A 1 109 ? -17.297 -2.541 -7.516 1 57.56 109 PRO A CA 1
ATOM 840 C C . PRO A 1 109 ? -16.219 -1.492 -7.773 1 57.56 109 PRO A C 1
ATOM 842 O O . PRO A 1 109 ? -15.336 -1.288 -6.934 1 57.56 109 PRO A O 1
ATOM 845 N N . SER A 1 110 ? -15.758 -1.061 -8.703 1 60.72 110 SER A N 1
ATOM 846 C CA . SER A 1 110 ? -14.305 -0.942 -8.812 1 60.72 110 SER A CA 1
ATOM 847 C C . SER A 1 110 ? -13.789 0.251 -8.016 1 60.72 110 SER A C 1
ATOM 849 O O . SER A 1 110 ? -12.586 0.374 -7.781 1 60.72 110 SER A O 1
ATOM 851 N N . ARG A 1 111 ? -14.664 1.013 -7.402 1 77.38 111 ARG A N 1
ATOM 852 C CA . ARG A 1 111 ? -14.016 2.199 -6.855 1 77.38 111 ARG A CA 1
ATOM 853 C C . ARG A 1 111 ? -14.148 2.248 -5.34 1 77.38 111 ARG A C 1
ATOM 855 O O . ARG A 1 111 ? -15.25 2.127 -4.801 1 77.38 111 ARG A O 1
ATOM 862 N N . MET A 1 112 ? -13.086 2.262 -4.641 1 88.19 112 MET A N 1
ATOM 863 C CA . MET A 1 112 ? -13.047 2.391 -3.186 1 88.19 112 MET A CA 1
ATOM 864 C C . MET A 1 112 ? -13.148 3.855 -2.768 1 88.19 112 MET A C 1
ATOM 866 O O . MET A 1 112 ? -12.602 4.734 -3.441 1 88.19 112 MET A O 1
ATOM 870 N N . VAL A 1 113 ? -13.914 4.098 -1.812 1 93.25 113 VAL A N 1
ATOM 871 C CA . VAL A 1 113 ? -14 5.438 -1.241 1 93.25 113 VAL A CA 1
ATOM 872 C C . VAL A 1 113 ? -13.711 5.383 0.256 1 93.25 113 VAL A C 1
ATOM 874 O O . VAL A 1 113 ? -13.898 4.344 0.894 1 93.25 113 VAL A O 1
ATOM 877 N N . ALA A 1 114 ? -13.195 6.488 0.771 1 97 114 ALA A N 1
ATOM 878 C CA . ALA A 1 114 ? -12.992 6.637 2.209 1 97 114 ALA A CA 1
ATOM 879 C C . ALA A 1 114 ? -14.102 7.477 2.836 1 97 114 ALA A C 1
ATOM 881 O O . ALA A 1 114 ? -14.438 8.555 2.334 1 97 114 ALA A O 1
ATOM 882 N N . ILE A 1 115 ? -14.641 6.957 3.922 1 97.56 115 ILE A N 1
ATOM 883 C CA . ILE A 1 115 ? -15.766 7.621 4.566 1 97.56 115 ILE A CA 1
ATOM 884 C C . ILE A 1 115 ? -15.453 7.859 6.039 1 97.56 115 ILE A C 1
ATOM 886 O O . ILE A 1 115 ? -14.977 6.957 6.734 1 97.56 115 ILE A O 1
ATOM 890 N N . ARG A 1 116 ? -15.688 9.055 6.48 1 97.12 116 ARG A N 1
ATOM 891 C CA . ARG A 1 116 ? -15.617 9.414 7.891 1 97.12 116 ARG A CA 1
ATOM 892 C C . ARG A 1 116 ? -16.969 9.883 8.406 1 97.12 116 ARG A C 1
ATOM 894 O O . ARG A 1 116 ? -17.688 10.602 7.711 1 97.12 116 ARG A O 1
ATOM 901 N N . THR A 1 117 ? -17.281 9.469 9.625 1 96.25 117 THR A N 1
ATOM 902 C CA . THR A 1 117 ? -18.609 9.758 10.164 1 96.25 117 THR A CA 1
ATOM 903 C C . THR A 1 117 ? -18.5 10.625 11.414 1 96.25 117 THR A C 1
ATOM 905 O O . THR A 1 117 ? -17.641 10.398 12.266 1 96.25 117 THR A O 1
ATOM 908 N N . TYR A 1 118 ? -19.406 11.586 11.461 1 94.94 118 TYR A N 1
ATOM 909 C CA . TYR A 1 118 ? -19.484 12.523 12.57 1 94.94 118 TYR A CA 1
ATOM 910 C C . TYR A 1 118 ? -20.906 12.664 13.062 1 94.94 118 TYR A C 1
ATOM 912 O O . TYR A 1 118 ? -21.859 12.391 12.328 1 94.94 118 TYR A O 1
ATOM 920 N N . GLY A 1 119 ? -21 13.133 14.336 1 93.25 119 GLY A N 1
ATOM 921 C CA . GLY A 1 119 ? -22.312 13.555 14.797 1 93.25 119 GLY A CA 1
ATOM 922 C C . GLY A 1 119 ? -22.859 14.758 14.047 1 93.25 119 GLY A C 1
ATOM 923 O O . GLY A 1 119 ? -22.078 15.57 13.531 1 93.25 119 GLY A O 1
ATOM 924 N N . LYS A 1 120 ? -24.125 14.961 14.039 1 87.94 120 LYS A N 1
ATOM 925 C CA . LYS A 1 120 ? -24.781 15.992 13.234 1 87.94 120 LYS A CA 1
ATOM 926 C C . LYS A 1 120 ? -24.297 17.391 13.617 1 87.94 120 LYS A C 1
ATOM 928 O O . LYS A 1 120 ? -24.109 18.234 12.758 1 87.94 120 LYS A O 1
ATOM 933 N N . ASP A 1 121 ? -24.188 17.609 14.883 1 85.81 121 ASP A N 1
ATOM 934 C CA . ASP A 1 121 ? -23.75 18.938 15.312 1 85.81 121 ASP A CA 1
ATOM 935 C C . ASP A 1 121 ? -22.359 19.25 14.789 1 85.81 121 ASP A C 1
ATOM 937 O O . ASP A 1 121 ? -22.109 20.328 14.258 1 85.81 121 ASP A O 1
ATOM 941 N N . ASN A 1 122 ? -21.531 18.297 14.906 1 88.06 122 ASN A N 1
ATOM 942 C CA . ASN A 1 122 ? -20.172 18.453 14.391 1 88.06 122 ASN A CA 1
ATOM 943 C C . ASN A 1 122 ? -20.172 18.562 12.867 1 88.06 122 ASN A C 1
ATOM 945 O O . ASN A 1 122 ? -19.375 19.312 12.297 1 88.06 122 ASN A O 1
ATOM 949 N N . ALA A 1 123 ? -21.094 17.891 12.305 1 90.62 123 ALA A N 1
ATOM 950 C CA . ALA A 1 123 ? -21.141 17.844 10.852 1 90.62 123 ALA A CA 1
ATOM 951 C C . ALA A 1 123 ? -21.484 19.219 10.273 1 90.62 123 ALA A C 1
ATOM 953 O O . ALA A 1 123 ? -20.922 19.625 9.258 1 90.62 123 ALA A O 1
ATOM 954 N N . ARG A 1 124 ? -22.375 19.922 10.859 1 88.56 124 ARG A N 1
ATOM 955 C CA . ARG A 1 124 ? -22.766 21.25 10.383 1 88.56 124 ARG A CA 1
ATOM 956 C C . ARG A 1 124 ? -21.578 22.219 10.445 1 88.56 124 ARG A C 1
ATOM 958 O O . ARG A 1 124 ? -21.375 23.016 9.531 1 88.56 124 ARG A O 1
ATOM 965 N N . ARG A 1 125 ? -20.906 22.109 11.5 1 89.25 125 ARG A N 1
ATOM 966 C CA . ARG A 1 125 ? -19.719 22.938 11.633 1 89.25 125 ARG A CA 1
ATOM 967 C C . ARG A 1 125 ? -18.688 22.625 10.547 1 89.25 125 ARG A C 1
ATOM 969 O O . ARG A 1 125 ? -18.109 23.547 9.969 1 89.25 125 ARG A O 1
ATOM 976 N N . LEU A 1 126 ? -18.562 21.359 10.336 1 91.62 126 LEU A N 1
ATOM 977 C CA . LEU A 1 126 ? -17.594 20.906 9.328 1 91.62 126 LEU A CA 1
ATOM 978 C C . LEU A 1 126 ? -18 21.391 7.941 1 91.62 126 LEU A C 1
ATOM 980 O O . LEU A 1 126 ? -17.156 21.859 7.172 1 91.62 126 LEU A O 1
ATOM 984 N N . ILE A 1 127 ? -19.234 21.281 7.68 1 90.94 127 ILE A N 1
ATOM 985 C CA . ILE A 1 127 ? -19.734 21.703 6.379 1 90.94 127 ILE A CA 1
ATOM 986 C C . ILE A 1 127 ? -19.531 23.203 6.211 1 90.94 127 ILE A C 1
ATOM 988 O O . ILE A 1 127 ? -19.078 23.672 5.16 1 90.94 127 ILE A O 1
ATOM 992 N N . TYR A 1 128 ? -19.797 23.906 7.234 1 87.81 128 TYR A N 1
ATOM 993 C CA . TYR A 1 128 ? -19.672 25.359 7.199 1 87.81 128 TYR A CA 1
ATOM 994 C C . TYR A 1 128 ? -18.219 25.766 6.988 1 87.81 128 TYR A C 1
ATOM 996 O O . TYR A 1 128 ? -17.922 26.625 6.145 1 87.81 128 TYR A O 1
ATOM 1004 N N . ARG A 1 129 ? -17.359 25.094 7.66 1 87.81 129 ARG A N 1
ATOM 1005 C CA . ARG A 1 129 ? -15.969 25.5 7.684 1 87.81 129 ARG A CA 1
ATOM 1006 C C . ARG A 1 129 ? -15.211 24.953 6.477 1 87.81 129 ARG A C 1
ATOM 1008 O O . ARG A 1 129 ? -14.359 25.625 5.91 1 87.81 129 ARG A O 1
ATOM 1015 N N . PHE A 1 130 ? -15.508 23.672 6.125 1 88.88 130 PHE A N 1
ATOM 1016 C CA . PHE A 1 130 ? -14.609 22.969 5.219 1 88.88 130 PHE A CA 1
ATOM 1017 C C . PHE A 1 130 ? -15.32 22.594 3.926 1 88.88 130 PHE A C 1
ATOM 1019 O O . PHE A 1 130 ? -14.695 22.109 2.982 1 88.88 130 PHE A O 1
ATOM 1026 N N . GLY A 1 131 ? -16.562 22.859 3.857 1 85.69 131 GLY A N 1
ATOM 1027 C CA . GLY A 1 131 ? -17.344 22.469 2.693 1 85.69 131 GLY A CA 1
ATOM 1028 C C . GLY A 1 131 ? -16.875 23.125 1.412 1 85.69 131 GLY A C 1
ATOM 1029 O O . GLY A 1 131 ? -17.125 22.625 0.317 1 85.69 131 GLY A O 1
ATOM 1030 N N . ARG A 1 132 ? -16.062 24.219 1.588 1 83.69 132 ARG A N 1
ATOM 1031 C CA . ARG A 1 132 ? -15.633 24.953 0.399 1 83.69 132 ARG A CA 1
ATOM 1032 C C . ARG A 1 132 ? -14.109 24.969 0.299 1 83.69 132 ARG A C 1
ATOM 1034 O O . ARG A 1 132 ? -13.555 25.609 -0.6 1 83.69 132 ARG A O 1
ATOM 1041 N N . LEU A 1 133 ? -13.547 24.344 1.241 1 87.12 133 LEU A N 1
ATOM 1042 C CA . LEU A 1 133 ? -12.086 24.375 1.261 1 87.12 133 LEU A CA 1
ATOM 1043 C C . LEU A 1 133 ? -11.5 23.234 0.423 1 87.12 133 LEU A C 1
ATOM 1045 O O . LEU A 1 133 ? -11.953 22.094 0.522 1 87.12 133 LEU A O 1
ATOM 1049 N N . GLU A 1 134 ? -10.672 23.641 -0.524 1 90.62 134 GLU A N 1
ATOM 1050 C CA . GLU A 1 134 ? -9.938 22.672 -1.335 1 90.62 134 GLU A CA 1
ATOM 1051 C C . GLU A 1 134 ? -8.453 23.031 -1.415 1 90.62 134 GLU A C 1
ATOM 1053 O O . GLU A 1 134 ? -8.102 24.109 -1.9 1 90.62 134 GLU A O 1
ATOM 1058 N N . HIS A 1 135 ? -7.688 22.234 -0.912 1 95 135 HIS A N 1
ATOM 1059 C CA . HIS A 1 135 ? -6.234 22.391 -0.943 1 95 135 HIS A CA 1
ATOM 1060 C C . HIS A 1 135 ? -5.539 21.047 -0.96 1 95 135 HIS A C 1
ATOM 1062 O O . HIS A 1 135 ? -5.984 20.094 -0.302 1 95 135 HIS A O 1
ATOM 1068 N N . ARG A 1 136 ? -4.508 21 -1.616 1 95.81 136 ARG A N 1
ATOM 1069 C CA . ARG A 1 136 ? -3.789 19.75 -1.816 1 95.81 136 ARG A CA 1
ATOM 1070 C C . ARG A 1 136 ? -3.324 19.156 -0.486 1 95.81 136 ARG A C 1
ATOM 1072 O O . ARG A 1 136 ? -3.209 17.938 -0.343 1 95.81 136 ARG A O 1
ATOM 1079 N N . ASN A 1 137 ? -3.061 20 0.52 1 97.75 137 ASN A N 1
ATOM 1080 C CA . ASN A 1 137 ? -2.469 19.531 1.769 1 97.75 137 ASN A CA 1
ATOM 1081 C C . ASN A 1 137 ? -3.461 19.625 2.924 1 97.75 137 ASN A C 1
ATOM 1083 O O . ASN A 1 137 ? -3.066 19.594 4.09 1 97.75 137 ASN A O 1
ATOM 1087 N N . VAL A 1 138 ? -4.73 19.781 2.576 1 97.31 138 VAL A N 1
ATOM 1088 C CA . VAL A 1 138 ? -5.812 19.734 3.555 1 97.31 138 VAL A CA 1
ATOM 1089 C C . VAL A 1 138 ? -6.844 18.703 3.137 1 97.31 138 VAL A C 1
ATOM 1091 O O . VAL A 1 138 ? -7.191 18.594 1.957 1 97.31 138 VAL A O 1
ATOM 1094 N N . LEU A 1 139 ? -7.227 17.922 4.121 1 97.06 139 LEU A N 1
ATOM 1095 C CA . LEU A 1 139 ? -8.219 16.891 3.834 1 97.06 139 LEU A CA 1
ATOM 1096 C C . LEU A 1 139 ? -9.469 17.5 3.205 1 97.06 139 LEU A C 1
ATOM 1098 O O . LEU A 1 139 ? -10.008 18.484 3.719 1 97.06 139 LEU A O 1
ATOM 1102 N N . SER A 1 140 ? -9.898 16.906 2.152 1 94.31 140 SER A N 1
ATOM 1103 C CA . SER A 1 140 ? -11.047 17.422 1.424 1 94.31 140 SER A CA 1
ATOM 1104 C C . SER A 1 140 ? -12.305 16.625 1.734 1 94.31 140 SER A C 1
ATOM 1106 O O . SER A 1 140 ? -12.25 15.398 1.896 1 94.31 140 SER A O 1
ATOM 1108 N N . LEU A 1 141 ? -13.391 17.281 1.825 1 93.5 141 LEU A N 1
ATOM 1109 C CA . LEU A 1 141 ? -14.719 16.688 1.904 1 93.5 141 LEU A CA 1
ATOM 1110 C C . LEU A 1 141 ? -15.406 16.719 0.545 1 93.5 141 LEU A C 1
ATOM 1112 O O . LEU A 1 141 ? -15.664 17.797 -0.005 1 93.5 141 LEU A O 1
ATOM 1116 N N . HIS A 1 142 ? -15.82 15.578 0.065 1 93 142 HIS A N 1
ATOM 1117 C CA . HIS A 1 142 ? -16.328 15.516 -1.301 1 93 142 HIS A CA 1
ATOM 1118 C C . HIS A 1 142 ? -17.844 15.406 -1.317 1 93 142 HIS A C 1
ATOM 1120 O O . HIS A 1 142 ? -18.516 16.094 -2.1 1 93 142 HIS A O 1
ATOM 1126 N N . GLU A 1 143 ? -18.359 14.531 -0.583 1 94.44 143 GLU A N 1
ATOM 1127 C CA . GLU A 1 143 ? -19.781 14.297 -0.428 1 94.44 143 GLU A CA 1
ATOM 1128 C C . GLU A 1 143 ? -20.156 14.062 1.035 1 94.44 143 GLU A C 1
ATOM 1130 O O . GLU A 1 143 ? -19.344 13.547 1.809 1 94.44 143 GLU A O 1
ATOM 1135 N N . CYS A 1 144 ? -21.359 14.531 1.322 1 95.69 144 CYS A N 1
ATOM 1136 C CA . CYS A 1 144 ? -21.859 14.336 2.678 1 95.69 144 CYS A CA 1
ATOM 1137 C C . CYS A 1 144 ? -23.203 13.633 2.666 1 95.69 144 CYS A C 1
ATOM 1139 O O . CYS A 1 144 ? -24.125 14.055 1.947 1 95.69 144 CYS A O 1
ATOM 1141 N N . TYR A 1 145 ? -23.312 12.562 3.363 1 96.31 145 TYR A N 1
ATOM 1142 C CA . TYR A 1 145 ? -24.562 11.844 3.584 1 96.31 145 TYR A CA 1
ATOM 1143 C C . TYR A 1 145 ? -25.078 12.07 5 1 96.31 145 TYR A C 1
ATOM 1145 O O . TYR A 1 145 ? -24.406 11.727 5.977 1 96.31 145 TYR A O 1
ATOM 1153 N N . MET A 1 146 ? -26.219 12.703 5.078 1 94.81 146 MET A N 1
ATOM 1154 C CA . MET A 1 146 ? -26.859 12.938 6.367 1 94.81 146 MET A CA 1
ATOM 1155 C C . MET A 1 146 ? -27.984 11.938 6.605 1 94.81 146 MET A C 1
ATOM 1157 O O . MET A 1 146 ? -28.922 11.859 5.824 1 94.81 146 MET A O 1
ATOM 1161 N N . HIS A 1 147 ? -27.797 11.164 7.598 1 93.69 147 HIS A N 1
ATOM 1162 C CA . HIS A 1 147 ? -28.781 10.148 7.918 1 93.69 147 HIS A CA 1
ATOM 1163 C C . HIS A 1 147 ? -28.938 9.992 9.43 1 93.69 147 HIS A C 1
ATOM 1165 O O . HIS A 1 147 ? -27.984 9.688 10.133 1 93.69 147 HIS A O 1
ATOM 1171 N N . GLU A 1 148 ? -30.141 10.234 9.914 1 91.31 148 GLU A N 1
ATOM 1172 C CA . GLU A 1 148 ? -30.438 10.211 11.352 1 91.31 148 GLU A CA 1
ATOM 1173 C C . GLU A 1 148 ? -29.547 11.188 12.109 1 91.31 148 GLU A C 1
ATOM 1175 O O . GLU A 1 148 ? -29.484 12.375 11.766 1 91.31 148 GLU A O 1
ATOM 1180 N N . ASP A 1 149 ? -28.766 10.727 13.094 1 91.88 149 ASP A N 1
ATOM 1181 C CA . ASP A 1 149 ? -27.953 11.617 13.922 1 91.88 149 ASP A CA 1
ATOM 1182 C C . ASP A 1 149 ? -26.484 11.578 13.508 1 91.88 149 ASP A C 1
ATOM 1184 O O . ASP A 1 149 ? -25.625 12.039 14.25 1 91.88 149 ASP A O 1
ATOM 1188 N N . LEU A 1 150 ? -26.359 11.062 12.219 1 95.44 150 LEU A N 1
ATOM 1189 C CA . LEU A 1 150 ? -24.984 10.914 11.781 1 95.44 150 LEU A CA 1
ATOM 1190 C C . LEU A 1 150 ? -24.781 11.547 10.406 1 95.44 150 LEU A C 1
ATOM 1192 O O . LEU A 1 150 ? -25.703 11.578 9.594 1 95.44 150 LEU A O 1
ATOM 1196 N N . ALA A 1 151 ? -23.641 12.086 10.266 1 96.25 151 ALA A N 1
ATOM 1197 C CA . ALA A 1 151 ? -23.188 12.578 8.961 1 96.25 151 ALA A CA 1
ATOM 1198 C C . ALA A 1 151 ? -21.938 11.828 8.5 1 96.25 151 ALA A C 1
ATOM 1200 O O . ALA A 1 151 ? -20.969 11.711 9.242 1 96.25 151 ALA A O 1
ATOM 1201 N N . SER A 1 152 ? -22.016 11.297 7.273 1 97.44 152 SER A N 1
ATOM 1202 C CA . SER A 1 152 ? -20.906 10.57 6.676 1 97.44 152 SER A CA 1
ATOM 1203 C C . SER A 1 152 ? -20.297 11.352 5.508 1 97.44 152 SER A C 1
ATOM 1205 O O . SER A 1 152 ? -21 11.703 4.562 1 97.44 152 SER A O 1
ATOM 1207 N N . PHE A 1 153 ? -19.016 11.609 5.621 1 96.81 153 PHE A N 1
ATOM 1208 C CA . PHE A 1 153 ? -18.328 12.383 4.586 1 96.81 153 PHE A CA 1
ATOM 1209 C C . PHE A 1 153 ? -17.438 11.477 3.742 1 96.81 153 PHE A C 1
ATOM 1211 O O . PHE A 1 153 ? -16.656 10.688 4.281 1 96.81 153 PHE A O 1
ATOM 1218 N N . LEU A 1 154 ? -17.594 11.508 2.432 1 96.69 154 LEU A N 1
ATOM 1219 C CA . LEU A 1 154 ? -16.562 10.984 1.546 1 96.69 154 LEU A CA 1
ATOM 1220 C C . LEU A 1 154 ? -15.344 11.898 1.54 1 96.69 154 LEU A C 1
ATOM 1222 O O . LEU A 1 154 ? -15.461 13.094 1.28 1 96.69 154 LEU A O 1
ATOM 1226 N N . VAL A 1 155 ? -14.188 11.328 1.871 1 96.12 155 VAL A N 1
ATOM 1227 C CA . VAL A 1 155 ? -12.969 12.125 2.002 1 96.12 155 VAL A CA 1
ATOM 1228 C C . VAL A 1 155 ? -11.859 11.508 1.162 1 96.12 155 VAL A C 1
ATOM 1230 O O . VAL A 1 155 ? -12.055 10.469 0.522 1 96.12 155 VAL A O 1
ATOM 1233 N N . ASP A 1 156 ? -10.711 12.203 1.117 1 95.62 156 ASP A N 1
ATOM 1234 C CA . ASP A 1 156 ? -9.523 11.641 0.472 1 95.62 156 ASP A CA 1
ATOM 1235 C C . ASP A 1 156 ? -9.086 10.352 1.16 1 95.62 156 ASP A C 1
ATOM 1237 O O . ASP A 1 156 ? -9.133 10.25 2.389 1 95.62 156 ASP A O 1
ATOM 1241 N N . ASP A 1 157 ? -8.664 9.484 0.337 1 95.12 157 ASP A N 1
ATOM 1242 C CA . ASP A 1 157 ? -8.18 8.211 0.866 1 95.12 157 ASP A CA 1
ATOM 1243 C C . ASP A 1 157 ? -6.656 8.219 0.991 1 95.12 157 ASP A C 1
ATOM 1245 O O . ASP A 1 157 ? -5.945 7.977 0.012 1 95.12 157 ASP A O 1
ATOM 1249 N N . LEU A 1 158 ? -6.102 8.508 2.131 1 96.75 158 LEU A N 1
ATOM 1250 C CA . LEU A 1 158 ? -4.699 8.359 2.506 1 96.75 158 LEU A CA 1
ATOM 1251 C C . LEU A 1 158 ? -4.535 7.336 3.621 1 96.75 158 LEU A C 1
ATOM 1253 O O . LEU A 1 158 ? -4.98 7.562 4.75 1 96.75 158 LEU A O 1
ATOM 1257 N N . PRO A 1 159 ? -3.824 6.312 3.367 1 94.94 159 PRO A N 1
ATOM 1258 C CA . PRO A 1 159 ? -3.904 5.164 4.273 1 94.94 159 PRO A CA 1
ATOM 1259 C C . PRO A 1 159 ? -3.041 5.336 5.52 1 94.94 159 PRO A C 1
ATOM 1261 O O . PRO A 1 159 ? -3.195 4.586 6.488 1 94.94 159 PRO A O 1
ATOM 1264 N N . LEU A 1 160 ? -2.152 6.289 5.535 1 96.38 160 LEU A N 1
ATOM 1265 C CA . LEU A 1 160 ? -1.217 6.418 6.648 1 96.38 160 LEU A CA 1
ATOM 1266 C C . LEU A 1 160 ? -1.311 7.805 7.277 1 96.38 160 LEU A C 1
ATOM 1268 O O . LEU A 1 160 ? -1.947 8.703 6.723 1 96.38 160 LEU A O 1
ATOM 1272 N N . THR A 1 161 ? -0.777 7.875 8.453 1 97.38 161 THR A N 1
ATOM 1273 C CA . THR A 1 161 ? -0.399 9.148 9.055 1 97.38 161 THR A CA 1
ATOM 1274 C C . THR A 1 161 ? 1.106 9.211 9.297 1 97.38 161 THR A C 1
ATOM 1276 O O . THR A 1 161 ? 1.805 8.203 9.148 1 97.38 161 THR A O 1
ATOM 1279 N N . LEU A 1 162 ? 1.564 10.375 9.617 1 97.19 162 LEU A N 1
ATOM 1280 C CA . LEU A 1 162 ? 2.98 10.5 9.945 1 97.19 162 LEU A CA 1
ATOM 1281 C C . LEU A 1 162 ? 3.32 9.711 11.203 1 97.19 162 LEU A C 1
ATOM 1283 O O . LEU A 1 162 ? 4.484 9.391 11.445 1 97.19 162 LEU A O 1
ATOM 1287 N N . ALA A 1 163 ? 2.35 9.406 12.031 1 95.5 163 ALA A N 1
ATOM 1288 C CA . ALA A 1 163 ? 2.592 8.594 13.219 1 95.5 163 ALA A CA 1
ATOM 1289 C C . ALA A 1 163 ? 3.078 7.195 12.828 1 95.5 163 ALA A C 1
ATOM 1291 O O . ALA A 1 163 ? 3.832 6.566 13.578 1 95.5 163 ALA A O 1
ATOM 1292 N N . HIS A 1 164 ? 2.705 6.754 11.688 1 93 164 HIS A N 1
ATOM 1293 C CA . HIS A 1 164 ? 3.141 5.445 11.219 1 93 164 HIS A CA 1
ATOM 1294 C C . HIS A 1 164 ? 4.605 5.473 10.789 1 93 164 HIS A C 1
ATOM 1296 O O . HIS A 1 164 ? 5.305 4.465 10.883 1 93 164 HIS A O 1
ATOM 1302 N N . VAL A 1 165 ? 5.031 6.559 10.289 1 91.56 165 VAL A N 1
ATOM 1303 C CA . VAL A 1 165 ? 6.438 6.719 9.938 1 91.56 165 VAL A CA 1
ATOM 1304 C C . VAL A 1 165 ? 7.297 6.672 11.195 1 91.56 165 VAL A C 1
ATOM 1306 O O . VAL A 1 165 ? 8.336 6 11.227 1 91.56 165 VAL A O 1
ATOM 1309 N N . VAL A 1 166 ? 6.82 7.258 12.203 1 90.12 166 VAL A N 1
ATOM 1310 C CA . VAL A 1 166 ? 7.602 7.43 13.422 1 90.12 166 VAL A CA 1
ATOM 1311 C C . VAL A 1 166 ? 7.516 6.164 14.273 1 90.12 166 VAL A C 1
ATOM 1313 O O . VAL A 1 166 ? 8.312 5.973 15.195 1 90.12 166 VAL A O 1
ATOM 1316 N N . ALA A 1 167 ? 6.59 5.332 14 1 85.81 167 ALA A N 1
ATOM 1317 C CA . ALA A 1 167 ? 6.34 4.152 14.828 1 85.81 167 ALA A CA 1
ATOM 1318 C C . ALA A 1 167 ? 7.453 3.121 14.656 1 85.81 167 ALA A C 1
ATOM 1320 O O . ALA A 1 167 ? 7.645 2.262 15.523 1 85.81 167 ALA A O 1
ATOM 1321 N N . PHE A 1 168 ? 8.188 3.217 13.594 1 79.62 168 PHE A N 1
ATOM 1322 C CA . PHE A 1 168 ? 9.211 2.211 13.336 1 79.62 168 PHE A CA 1
ATOM 1323 C C . PHE A 1 168 ? 10.594 2.842 13.297 1 79.62 168 PHE A C 1
ATOM 1325 O O . PHE A 1 168 ? 10.898 3.645 12.414 1 79.62 168 PHE A O 1
ATOM 1332 N N . PRO A 1 169 ? 11.383 2.371 14.156 1 74.69 169 PRO A N 1
ATOM 1333 C CA . PRO A 1 169 ? 12.703 2.996 14.258 1 74.69 169 PRO A CA 1
ATOM 1334 C C . PRO A 1 169 ? 13.555 2.783 13.008 1 74.69 169 PRO A C 1
ATOM 1336 O O . PRO A 1 169 ? 14.445 3.588 12.719 1 74.69 169 PRO A O 1
ATOM 1339 N N . SER A 1 170 ? 13.281 1.785 12.391 1 76.5 170 SER A N 1
ATOM 1340 C CA . SER A 1 170 ? 14.102 1.49 11.219 1 76.5 170 SER A CA 1
ATOM 1341 C C . SER A 1 170 ? 13.711 2.361 10.031 1 76.5 170 SER A C 1
ATOM 1343 O O . SER A 1 170 ? 14.422 2.418 9.031 1 76.5 170 SER A O 1
ATOM 1345 N N . VAL A 1 171 ? 12.625 3.053 10.188 1 82.5 171 VAL A N 1
ATOM 1346 C CA . VAL A 1 171 ? 12.156 3.926 9.117 1 82.5 171 VAL A CA 1
ATOM 1347 C C . VAL A 1 171 ? 12.258 5.383 9.555 1 82.5 171 VAL A C 1
ATOM 1349 O O . VAL A 1 171 ? 11.633 5.785 10.547 1 82.5 171 VAL A O 1
ATOM 1352 N N . TYR A 1 172 ? 13.156 6.133 8.984 1 84.19 172 TYR A N 1
ATOM 1353 C CA . TYR A 1 172 ? 13.305 7.562 9.234 1 84.19 172 TYR A CA 1
ATOM 1354 C C . TYR A 1 172 ? 13.547 8.32 7.934 1 84.19 172 TYR A C 1
ATOM 1356 O O . TYR A 1 172 ? 14.18 7.805 7.012 1 84.19 172 TYR A O 1
ATOM 1364 N N . PRO A 1 173 ? 13.062 9.531 7.996 1 90.5 173 PRO A N 1
ATOM 1365 C CA . PRO A 1 173 ? 13.219 10.297 6.758 1 90.5 173 PRO A CA 1
ATOM 1366 C C . PRO A 1 173 ? 14.633 10.852 6.578 1 90.5 173 PRO A C 1
ATOM 1368 O O . PRO A 1 173 ? 15.312 11.141 7.566 1 90.5 173 PRO A O 1
ATOM 1371 N N . SER A 1 174 ? 15.047 10.938 5.336 1 87.81 174 SER A N 1
ATOM 1372 C CA . SER A 1 174 ? 16.219 11.742 4.996 1 87.81 174 SER A CA 1
ATOM 1373 C C . SER A 1 174 ? 15.922 13.234 5.16 1 87.81 174 SER A C 1
ATOM 1375 O O . SER A 1 174 ? 14.773 13.625 5.398 1 87.81 174 SER A O 1
ATOM 1377 N N . GLU A 1 175 ? 16.906 14.062 5.012 1 89 175 GLU A N 1
ATOM 1378 C CA . GLU A 1 175 ? 16.703 15.5 5.113 1 89 175 GLU A CA 1
ATOM 1379 C C . GLU A 1 175 ? 15.797 16.016 4.004 1 89 175 GLU A C 1
ATOM 1381 O O . GLU A 1 175 ? 14.945 16.875 4.238 1 89 175 GLU A O 1
ATOM 1386 N N . THR A 1 176 ? 15.977 15.445 2.842 1 89.81 176 THR A N 1
ATOM 1387 C CA . THR A 1 176 ? 15.133 15.836 1.722 1 89.81 176 THR A CA 1
ATOM 1388 C C . THR A 1 176 ? 13.68 15.445 1.982 1 89.81 176 THR A C 1
ATOM 1390 O O . THR A 1 176 ? 12.766 16.234 1.72 1 89.81 176 THR A O 1
ATOM 1393 N N . GLU A 1 177 ? 13.516 14.25 2.471 1 92.38 177 GLU A N 1
ATOM 1394 C CA . GLU A 1 177 ? 12.172 13.773 2.791 1 92.38 177 GLU A CA 1
ATOM 1395 C C . GLU A 1 177 ? 11.539 14.609 3.898 1 92.38 177 GLU A C 1
ATOM 1397 O O . GLU A 1 177 ? 10.359 14.977 3.816 1 92.38 177 GLU A O 1
ATOM 1402 N N . LEU A 1 178 ? 12.344 14.906 4.891 1 94 178 LEU A N 1
ATOM 1403 C CA . LEU A 1 178 ? 11.867 15.742 5.98 1 94 178 LEU A CA 1
ATOM 1404 C C . LEU A 1 178 ? 11.453 17.125 5.473 1 94 178 LEU A C 1
ATOM 1406 O O . LEU A 1 178 ? 10.383 17.625 5.816 1 94 178 LEU A O 1
ATOM 1410 N N . GLY A 1 179 ? 12.328 17.672 4.684 1 94.81 179 GLY A N 1
ATOM 1411 C CA . GLY A 1 179 ? 11.992 18.953 4.086 1 94.81 179 GLY A CA 1
ATOM 1412 C C . GLY A 1 179 ? 10.695 18.922 3.297 1 94.81 179 GLY A C 1
ATOM 1413 O O . GLY A 1 179 ? 9.875 19.844 3.408 1 94.81 179 GLY A O 1
ATOM 1414 N N . SER A 1 180 ? 10.516 17.906 2.531 1 95.94 180 SER A N 1
ATOM 1415 C CA . SER A 1 180 ? 9.312 17.75 1.726 1 95.94 180 SER A CA 1
ATOM 1416 C C . SER A 1 180 ? 8.07 17.641 2.605 1 95.94 180 SER A C 1
ATOM 1418 O O . SER A 1 180 ? 7.031 18.234 2.299 1 95.94 180 SER A O 1
ATOM 1420 N N . ILE A 1 181 ? 8.188 16.953 3.688 1 97.31 181 ILE A N 1
ATOM 1421 C CA . ILE A 1 181 ? 7.082 16.797 4.621 1 97.31 181 ILE A CA 1
ATOM 1422 C C . ILE A 1 181 ? 6.723 18.141 5.23 1 97.31 181 ILE A C 1
ATOM 1424 O O . ILE A 1 181 ? 5.562 18.562 5.199 1 97.31 181 ILE A O 1
ATOM 1428 N N . ILE A 1 182 ? 7.711 18.797 5.734 1 96.88 182 ILE A N 1
ATOM 1429 C CA . ILE A 1 182 ? 7.488 20.062 6.441 1 96.88 182 ILE A CA 1
ATOM 1430 C C . ILE A 1 182 ? 6.945 21.109 5.473 1 96.88 182 ILE A C 1
ATOM 1432 O O . ILE A 1 182 ? 6.047 21.875 5.816 1 96.88 182 ILE A O 1
ATOM 1436 N N . CYS A 1 183 ? 7.43 21.109 4.289 1 96.94 183 CYS A N 1
ATOM 1437 C CA . CYS A 1 183 ? 6.941 22.047 3.287 1 96.94 183 CYS A CA 1
ATOM 1438 C C . CYS A 1 183 ? 5.445 21.859 3.045 1 96.94 183 CYS A C 1
ATOM 1440 O O . CYS A 1 183 ? 4.691 22.844 2.996 1 96.94 183 CYS A O 1
ATOM 1442 N N . GLN A 1 184 ? 5.051 20.641 2.893 1 97.38 184 GLN A N 1
ATOM 1443 C CA . GLN A 1 184 ? 3.645 20.375 2.623 1 97.38 184 GLN A CA 1
ATOM 1444 C C . GLN A 1 184 ? 2.773 20.734 3.82 1 97.38 184 GLN A C 1
ATOM 1446 O O . GLN A 1 184 ? 1.677 21.266 3.656 1 97.38 184 GLN A O 1
ATOM 1451 N N . ILE A 1 185 ? 3.271 20.484 5.047 1 97.88 185 ILE A N 1
ATOM 1452 C CA . ILE A 1 185 ? 2.533 20.859 6.246 1 97.88 185 ILE A CA 1
ATOM 1453 C C . ILE A 1 185 ? 2.357 22.375 6.289 1 97.88 185 ILE A C 1
ATOM 1455 O O . ILE A 1 185 ? 1.26 22.875 6.547 1 97.88 185 ILE A O 1
ATOM 1459 N N . LEU A 1 186 ? 3.395 23.047 6 1 97.06 186 LEU A N 1
ATOM 1460 C CA . LEU A 1 186 ? 3.357 24.516 6.055 1 97.06 186 LEU A CA 1
ATOM 1461 C C . LEU A 1 186 ? 2.445 25.078 4.969 1 97.06 186 LEU A C 1
ATOM 1463 O O . LEU A 1 186 ? 1.77 26.078 5.18 1 97.06 186 LEU A O 1
ATOM 1467 N N . ASP A 1 187 ? 2.432 24.453 3.812 1 96.81 187 ASP A N 1
ATOM 1468 C CA . ASP A 1 187 ? 1.519 24.875 2.754 1 96.81 187 ASP A CA 1
ATOM 1469 C C . ASP A 1 187 ? 0.064 24.75 3.203 1 96.81 187 ASP A C 1
ATOM 1471 O O . ASP A 1 187 ? -0.725 25.688 3.02 1 96.81 187 ASP A O 1
ATOM 1475 N N . GLY A 1 188 ? -0.265 23.625 3.807 1 97.38 188 GLY A N 1
ATOM 1476 C CA . GLY A 1 188 ? -1.607 23.469 4.336 1 97.38 188 GLY A CA 1
ATOM 1477 C C . GLY A 1 188 ? -1.932 24.438 5.461 1 97.38 188 GLY A C 1
ATOM 1478 O O . GLY A 1 188 ? -3.027 25 5.5 1 97.38 188 GLY A O 1
ATOM 1479 N N . ALA A 1 189 ? -0.974 24.625 6.301 1 97.38 189 ALA A N 1
ATOM 1480 C CA . ALA A 1 189 ? -1.146 25.547 7.43 1 97.38 189 ALA A CA 1
ATOM 1481 C C . ALA A 1 189 ? -1.376 26.969 6.949 1 97.38 189 ALA A C 1
ATOM 1483 O O . ALA A 1 189 ? -2.232 27.688 7.48 1 97.38 189 ALA A O 1
ATOM 1484 N N . CYS A 1 190 ? -0.591 27.328 6 1 97.06 190 CYS A N 1
ATOM 1485 C CA . CYS A 1 190 ? -0.743 28.672 5.434 1 97.06 190 CYS A CA 1
ATOM 1486 C C . CYS A 1 190 ? -2.145 28.859 4.871 1 97.06 190 CYS A C 1
ATOM 1488 O O . CYS A 1 190 ? -2.775 29.891 5.109 1 97.06 190 CYS A O 1
ATOM 1490 N N . TYR A 1 191 ? -2.604 27.938 4.152 1 97 191 TYR A N 1
ATOM 1491 C CA . TYR A 1 191 ? -3.941 27.969 3.572 1 97 191 TYR A CA 1
ATOM 1492 C C . TYR A 1 191 ? -5.008 28.062 4.656 1 97 191 TYR A C 1
ATOM 1494 O O . TYR A 1 191 ? -5.879 28.938 4.613 1 97 191 TYR A O 1
ATOM 1502 N N . LEU A 1 192 ? -4.938 27.234 5.641 1 97 192 LEU A N 1
ATOM 1503 C CA . LEU A 1 192 ? -5.914 27.203 6.727 1 97 192 LEU A CA 1
ATOM 1504 C C . LEU A 1 192 ? -5.867 28.5 7.535 1 97 192 LEU A C 1
ATOM 1506 O O . LEU A 1 192 ? -6.91 29.016 7.949 1 97 192 LEU A O 1
ATOM 1510 N N . SER A 1 193 ? -4.691 28.984 7.754 1 96.81 193 SER A N 1
ATOM 1511 C CA . SER A 1 193 ? -4.523 30.219 8.508 1 96.81 193 SER A CA 1
ATOM 1512 C C . SER A 1 193 ? -5.207 31.391 7.816 1 96.81 193 SER A C 1
ATOM 1514 O O . SER A 1 193 ? -5.727 32.281 8.477 1 96.81 193 SER A O 1
ATOM 1516 N N . SER A 1 194 ? -5.191 31.375 6.52 1 96.06 194 SER A N 1
ATOM 1517 C CA . SER A 1 194 ? -5.82 32.438 5.766 1 96.06 194 SER A CA 1
ATOM 1518 C C . SER A 1 194 ? -7.324 32.5 6.023 1 96.06 194 SER A C 1
ATOM 1520 O O . SER A 1 194 ? -7.965 33.531 5.805 1 96.06 194 SER A O 1
ATOM 1522 N N . PHE A 1 195 ? -7.895 31.422 6.5 1 94.56 195 PHE A N 1
ATOM 1523 C CA . PHE A 1 195 ? -9.32 31.359 6.809 1 94.56 195 PHE A CA 1
ATOM 1524 C C . PHE A 1 195 ? -9.555 31.469 8.312 1 94.56 195 PHE A C 1
ATOM 1526 O O . PHE A 1 195 ? -10.68 31.328 8.781 1 94.56 195 PHE A O 1
ATOM 1533 N N . GLY A 1 196 ? -8.477 31.672 9.008 1 95.69 196 GLY A N 1
ATOM 1534 C CA . GLY A 1 196 ? -8.594 31.797 10.453 1 95.69 196 GLY A CA 1
ATOM 1535 C C . GLY A 1 196 ? -8.93 30.484 11.133 1 95.69 196 GLY A C 1
ATOM 1536 O O . GLY A 1 196 ? -9.727 30.453 12.078 1 95.69 196 GLY A O 1
ATOM 1537 N N . LEU A 1 197 ? -8.43 29.422 10.625 1 96.25 197 LEU A N 1
ATOM 1538 C CA . LEU A 1 197 ? -8.672 28.094 11.195 1 96.25 197 LEU A CA 1
ATOM 1539 C C . LEU A 1 197 ? -7.402 27.531 11.836 1 96.25 197 LEU A C 1
ATOM 1541 O O . LEU A 1 197 ? -6.375 27.391 11.164 1 96.25 197 LEU A O 1
ATOM 1545 N N . ALA A 1 198 ? -7.465 27.266 13.109 1 96.94 198 ALA A N 1
ATOM 1546 C CA . ALA A 1 198 ? -6.336 26.672 13.82 1 96.94 198 ALA A CA 1
ATOM 1547 C C . ALA A 1 198 ? -6.684 25.281 14.336 1 96.94 198 ALA A C 1
ATOM 1549 O O . ALA A 1 198 ? -7.797 25.047 14.812 1 96.94 198 ALA A O 1
ATOM 1550 N N . HIS A 1 199 ? -5.797 24.375 14.117 1 96.25 199 HIS A N 1
ATOM 1551 C CA . HIS A 1 199 ? -5.938 23.047 14.719 1 96.25 199 HIS A CA 1
ATOM 1552 C C . HIS A 1 199 ? -5.598 23.078 16.203 1 96.25 199 HIS A C 1
ATOM 1554 O O . HIS A 1 199 ? -4.566 23.625 16.594 1 96.25 199 HIS A O 1
ATOM 1560 N N . GLN A 1 200 ? -6.273 22.5 17.062 1 93.06 200 GLN A N 1
ATOM 1561 C CA . GLN A 1 200 ? -6.129 22.594 18.516 1 93.06 200 GLN A CA 1
ATOM 1562 C C . GLN A 1 200 ? -4.879 21.859 18.984 1 93.06 200 GLN A C 1
ATOM 1564 O O . GLN A 1 200 ? -4.234 22.266 19.953 1 93.06 200 GLN A O 1
ATOM 1569 N N . SER A 1 201 ? -4.555 20.781 18.406 1 93.81 201 SER A N 1
ATOM 1570 C CA . SER A 1 201 ? -3.436 19.953 18.844 1 93.81 201 SER A CA 1
ATOM 1571 C C . SER A 1 201 ? -2.869 19.141 17.703 1 93.81 201 SER A C 1
ATOM 1573 O O . SER A 1 201 ? -2.881 17.906 17.75 1 93.81 201 SER A O 1
ATOM 1575 N N . LEU A 1 202 ? -2.32 19.875 16.75 1 97.5 202 LEU A N 1
ATOM 1576 C CA . LEU A 1 202 ? -1.795 19.203 15.57 1 97.5 202 LEU A CA 1
ATOM 1577 C C . LEU A 1 202 ? -0.597 18.328 15.93 1 97.5 202 LEU A C 1
ATOM 1579 O O . LEU A 1 202 ? 0.359 18.797 16.547 1 97.5 202 LEU A O 1
ATOM 1583 N N . ALA A 1 203 ? -0.665 17.078 15.648 1 97.19 203 ALA A N 1
ATOM 1584 C CA . ALA A 1 203 ? 0.391 16.094 15.891 1 97.19 203 ALA A CA 1
ATOM 1585 C C . ALA A 1 203 ? 0.562 15.164 14.703 1 97.19 203 ALA A C 1
ATOM 1587 O O . ALA A 1 203 ? -0.18 15.258 13.719 1 97.19 203 ALA A O 1
ATOM 1588 N N . CYS A 1 204 ? 1.557 14.266 14.766 1 97.19 204 CYS A N 1
ATOM 1589 C CA . CYS A 1 204 ? 1.854 13.336 13.68 1 97.19 204 CYS A CA 1
ATOM 1590 C C . CYS A 1 204 ? 0.625 12.508 13.32 1 97.19 204 CYS A C 1
ATOM 1592 O O . CYS A 1 204 ? 0.407 12.188 12.148 1 97.19 204 CYS A O 1
ATOM 1594 N N . GLY A 1 205 ? -0.209 12.219 14.281 1 97.38 205 GLY A N 1
ATOM 1595 C CA . GLY A 1 205 ? -1.383 11.383 14.07 1 97.38 205 GLY A CA 1
ATOM 1596 C C . GLY A 1 205 ? -2.508 12.109 13.359 1 97.38 205 GLY A C 1
ATOM 1597 O O . GLY A 1 205 ? -3.459 11.484 12.883 1 97.38 205 GLY A O 1
ATOM 1598 N N . ASP A 1 206 ? -2.357 13.453 13.18 1 98 206 ASP A N 1
ATOM 1599 C CA . ASP A 1 206 ? -3.379 14.273 12.531 1 98 206 ASP A CA 1
ATOM 1600 C C . ASP A 1 206 ? -2.982 14.609 11.102 1 98 206 ASP A C 1
ATOM 1602 O O . ASP A 1 206 ? -3.721 15.297 10.391 1 98 206 ASP A O 1
ATOM 1606 N N . VAL A 1 207 ? -1.847 14.164 10.719 1 98.56 207 VAL A N 1
ATOM 1607 C CA . VAL A 1 207 ? -1.322 14.438 9.383 1 98.56 207 VAL A CA 1
ATOM 1608 C C . VAL A 1 207 ? -1.314 13.156 8.555 1 98.56 207 VAL A C 1
ATOM 1610 O O . VAL A 1 207 ? -0.492 12.266 8.789 1 98.56 207 VAL A O 1
ATOM 1613 N N . LEU A 1 208 ? -2.197 13.094 7.609 1 98.5 208 LEU A N 1
ATOM 1614 C CA . LEU A 1 208 ? -2.324 11.922 6.746 1 98.5 208 LEU A CA 1
ATOM 1615 C C . LEU A 1 208 ? -1.183 11.867 5.738 1 98.5 208 LEU A C 1
ATOM 1617 O O . LEU A 1 208 ? -0.664 12.906 5.32 1 98.5 208 LEU A O 1
ATOM 1621 N N . PHE A 1 209 ? -0.824 10.711 5.449 1 97.88 209 PHE A N 1
ATOM 1622 C CA . PHE A 1 209 ? 0.295 10.445 4.555 1 97.88 209 PHE A CA 1
ATOM 1623 C C . PHE A 1 209 ? -0.108 9.461 3.463 1 97.88 209 PHE A C 1
ATOM 1625 O O . PHE A 1 209 ? -0.377 8.289 3.742 1 97.88 209 PHE A O 1
ATOM 1632 N N . GLY A 1 210 ? -0.075 9.977 2.236 1 96.19 210 GLY A N 1
ATOM 1633 C CA . GLY A 1 210 ? -0.439 9.156 1.095 1 96.19 210 GLY A CA 1
ATOM 1634 C C . GLY A 1 210 ? 0.72 8.344 0.551 1 96.19 210 GLY A C 1
ATOM 1635 O O . GLY A 1 210 ? 1.881 8.727 0.704 1 96.19 210 GLY A O 1
ATOM 1636 N N . ILE A 1 211 ? 0.391 7.336 -0.134 1 91 211 ILE A N 1
ATOM 1637 C CA . ILE A 1 211 ? 1.402 6.453 -0.703 1 91 211 ILE A CA 1
ATOM 1638 C C . ILE A 1 211 ? 2.086 7.141 -1.882 1 91 211 ILE A C 1
ATOM 1640 O O . ILE A 1 211 ? 3.148 6.707 -2.332 1 91 211 ILE A O 1
ATOM 1644 N N . ASP A 1 212 ? 1.479 8.188 -2.369 1 91.19 212 ASP A N 1
ATOM 1645 C CA . ASP A 1 212 ? 2.053 8.945 -3.475 1 91.19 212 ASP A CA 1
ATOM 1646 C C . ASP A 1 212 ? 2.908 10.102 -2.961 1 91.19 212 ASP A C 1
ATOM 1648 O O . ASP A 1 212 ? 3.422 10.898 -3.748 1 91.19 212 ASP A O 1
ATOM 1652 N N . GLY A 1 213 ? 2.959 10.164 -1.7 1 94.88 213 GLY A N 1
ATOM 1653 C CA . GLY A 1 213 ? 3.834 11.172 -1.121 1 94.88 213 GLY A CA 1
ATOM 1654 C C . GLY A 1 213 ? 3.092 12.414 -0.669 1 94.88 213 GLY A C 1
ATOM 1655 O O . GLY A 1 213 ? 3.682 13.312 -0.062 1 94.88 213 GLY A O 1
ATOM 1656 N N . ILE A 1 214 ? 1.818 12.43 -0.902 1 97.19 214 ILE A N 1
ATOM 1657 C CA . ILE A 1 214 ? 1.035 13.609 -0.53 1 97.19 214 ILE A CA 1
ATOM 1658 C C . ILE A 1 214 ? 0.699 13.547 0.958 1 97.19 214 ILE A C 1
ATOM 1660 O O . ILE A 1 214 ? 0.358 12.492 1.485 1 97.19 214 ILE A O 1
ATOM 1664 N N . ILE A 1 215 ? 0.748 14.703 1.53 1 97.69 215 ILE A N 1
ATOM 1665 C CA . ILE A 1 215 ? 0.44 14.875 2.945 1 97.69 215 ILE A CA 1
ATOM 1666 C C . ILE A 1 215 ? -0.771 15.789 3.104 1 97.69 215 ILE A C 1
ATOM 1668 O O . ILE A 1 215 ? -0.888 16.797 2.404 1 97.69 215 ILE A O 1
ATOM 1672 N N . LYS A 1 216 ? -1.674 15.414 3.986 1 98 216 LYS A N 1
ATOM 1673 C CA . LYS A 1 216 ? -2.836 16.266 4.23 1 98 216 LYS A CA 1
ATOM 1674 C C . LYS A 1 216 ? -3.096 16.422 5.727 1 98 216 LYS A C 1
ATOM 1676 O O . LYS A 1 216 ? -3.059 15.445 6.473 1 98 216 LYS A O 1
ATOM 1681 N N . ILE A 1 217 ? -3.334 17.609 6.152 1 98.25 217 ILE A N 1
ATOM 1682 C CA . ILE A 1 217 ? -3.77 17.859 7.52 1 98.25 217 ILE A CA 1
ATOM 1683 C C . ILE A 1 217 ? -5.223 17.422 7.688 1 98.25 217 ILE A C 1
ATOM 1685 O O . ILE A 1 217 ? -6.09 17.828 6.902 1 98.25 217 ILE A O 1
ATOM 1689 N N . ALA A 1 218 ? -5.426 16.531 8.664 1 97.5 218 ALA A N 1
ATOM 1690 C CA . ALA A 1 218 ? -6.742 15.945 8.883 1 97.5 218 ALA A CA 1
ATOM 1691 C C . ALA A 1 218 ? -7.297 16.328 10.25 1 97.5 218 ALA A C 1
ATOM 1693 O O . ALA A 1 218 ? -7.121 17.453 10.703 1 97.5 218 ALA A O 1
ATOM 1694 N N . SER A 1 219 ? -8.219 15.539 10.797 1 94.5 219 SER A N 1
ATOM 1695 C CA . SER A 1 219 ? -8.883 15.789 12.078 1 94.5 219 SER A CA 1
ATOM 1696 C C . SER A 1 219 ? -9.594 17.141 12.078 1 94.5 219 SER A C 1
ATOM 1698 O O . SER A 1 219 ? -9.375 17.953 12.969 1 94.5 219 SER A O 1
ATOM 1700 N N . LEU A 1 220 ? -10.461 17.297 11.203 1 91.06 220 LEU A N 1
ATOM 1701 C CA . LEU A 1 220 ? -11.109 18.562 10.922 1 91.06 220 LEU A CA 1
ATOM 1702 C C . LEU A 1 220 ? -12.039 18.969 12.062 1 91.06 220 LEU A C 1
ATOM 1704 O O . LEU A 1 220 ? -12.438 20.141 12.164 1 91.06 220 LEU A O 1
ATOM 1708 N N . ASP A 1 221 ? -12.375 18.047 12.859 1 90.5 221 ASP A N 1
ATOM 1709 C CA . ASP A 1 221 ? -13.273 18.328 13.977 1 90.5 221 ASP A CA 1
ATOM 1710 C C . ASP A 1 221 ? -12.523 19.031 15.109 1 90.5 221 ASP A C 1
ATOM 1712 O O . ASP A 1 221 ? -13.148 19.547 16.047 1 90.5 221 ASP A O 1
ATOM 1716 N N . LEU A 1 222 ? -11.258 19.188 15 1 93.12 222 LEU A N 1
ATOM 1717 C CA . LEU A 1 222 ? -10.461 19.766 16.078 1 93.12 222 LEU A CA 1
ATOM 1718 C C . LEU A 1 222 ? -10.047 21.188 15.727 1 93.12 222 LEU A C 1
ATOM 1720 O O . LEU A 1 222 ? -9.102 21.719 16.312 1 93.12 222 LEU A O 1
ATOM 1724 N N . TYR A 1 223 ? -10.695 21.75 14.867 1 94.38 223 TYR A N 1
ATOM 1725 C CA . TYR A 1 223 ? -10.352 23.109 14.469 1 94.38 223 TYR A CA 1
ATOM 1726 C C . TYR A 1 223 ? -11.172 24.141 15.242 1 94.38 223 TYR A C 1
ATOM 1728 O O . TYR A 1 223 ? -12.336 23.891 15.578 1 94.38 223 TYR A O 1
ATOM 1736 N N . ILE A 1 224 ? -10.57 25.281 15.492 1 94.06 224 ILE A N 1
ATOM 1737 C CA . ILE A 1 224 ? -11.234 26.406 16.125 1 94.06 224 ILE A CA 1
ATOM 1738 C C . ILE A 1 224 ? -11.055 27.656 15.281 1 94.06 224 ILE A C 1
ATOM 1740 O O . ILE A 1 224 ? -10.07 27.781 14.547 1 94.06 224 ILE A O 1
ATOM 1744 N N . ASP A 1 225 ? -12 28.609 15.438 1 94.31 225 ASP A N 1
ATOM 1745 C CA . ASP A 1 225 ? -11.922 29.906 14.758 1 94.31 225 ASP A CA 1
ATOM 1746 C C . ASP A 1 225 ? -11.016 30.859 15.523 1 94.31 225 ASP A C 1
ATOM 1748 O O . ASP A 1 225 ? -11.055 30.922 16.766 1 94.31 225 ASP A O 1
ATOM 1752 N N . CYS A 1 226 ? -10.203 31.531 14.773 1 96.44 226 CYS A N 1
ATOM 1753 C CA . CYS A 1 226 ? -9.32 32.562 15.32 1 96.44 226 CYS A CA 1
ATOM 1754 C C . CYS A 1 226 ? -8.883 33.531 14.242 1 96.44 226 CYS A C 1
AT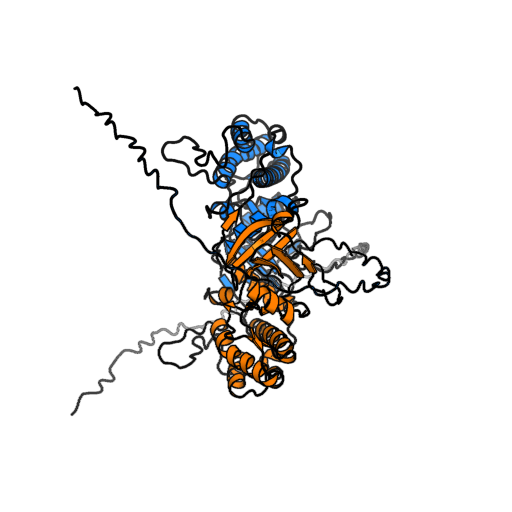OM 1756 O O . CYS A 1 226 ? -9.438 33.531 13.141 1 96.44 226 CYS A O 1
ATOM 1758 N N . THR A 1 227 ? -8.039 34.438 14.68 1 96.75 227 THR A N 1
ATOM 1759 C CA . THR A 1 227 ? -7.477 35.344 13.664 1 96.75 227 THR A CA 1
ATOM 1760 C C . THR A 1 227 ? -6.414 34.625 12.844 1 96.75 227 THR A C 1
ATOM 1762 O O . THR A 1 227 ? -5.797 33.656 13.32 1 96.75 227 THR A O 1
ATOM 1765 N N . PRO A 1 228 ? -6.188 35.062 11.68 1 96.12 228 PRO A N 1
ATOM 1766 C CA . PRO A 1 228 ? -5.145 34.438 10.852 1 96.12 228 PRO A CA 1
ATOM 1767 C C . PRO A 1 228 ? -3.781 34.406 11.539 1 96.12 228 PRO A C 1
ATOM 1769 O O . PRO A 1 228 ? -3.061 33.406 11.453 1 96.12 228 PRO A O 1
ATOM 1772 N N . LYS A 1 229 ? -3.459 35.438 12.219 1 95.81 229 LYS A N 1
ATOM 1773 C CA . LYS A 1 229 ? -2.174 35.531 12.906 1 95.81 229 LYS A CA 1
ATOM 1774 C C . LYS A 1 229 ? -2.096 34.5 14.031 1 95.81 229 LYS A C 1
ATOM 1776 O O . LYS A 1 229 ? -1.072 33.844 14.195 1 95.81 229 LYS A O 1
ATOM 1781 N N . GLN A 1 230 ? -3.152 34.375 14.797 1 95.69 230 GLN A N 1
ATOM 1782 C CA . GLN A 1 230 ? -3.215 33.375 15.859 1 95.69 230 GLN A CA 1
ATOM 1783 C C . GLN A 1 230 ? -3.1 31.953 15.289 1 95.69 230 GLN A C 1
ATOM 1785 O O . GLN A 1 230 ? -2.457 31.094 15.891 1 95.69 230 GLN A O 1
ATOM 1790 N N . SER A 1 231 ? -3.764 31.75 14.164 1 96.44 231 SER A N 1
ATOM 1791 C CA . SER A 1 231 ? -3.707 30.453 13.484 1 96.44 231 SER A CA 1
ATOM 1792 C C . SER A 1 231 ? -2.281 30.109 13.07 1 96.44 231 SER A C 1
ATOM 1794 O O . SER A 1 231 ? -1.798 29.016 13.336 1 96.44 231 SER A O 1
ATOM 1796 N N . GLU A 1 232 ? -1.602 31.047 12.5 1 96 232 GLU A N 1
ATOM 1797 C CA . GLU A 1 232 ? -0.222 30.828 12.078 1 96 232 GLU A CA 1
ATOM 1798 C C . GLU A 1 232 ? 0.672 30.469 13.258 1 96 232 GLU A C 1
ATOM 1800 O O . GLU A 1 232 ? 1.485 29.547 13.156 1 96 232 GLU A O 1
ATOM 1805 N N . ILE A 1 233 ? 0.493 31.188 14.273 1 94.88 233 ILE A N 1
ATOM 1806 C CA . ILE A 1 233 ? 1.296 30.953 15.469 1 94.88 233 ILE A CA 1
ATOM 1807 C C . ILE A 1 233 ? 1.05 29.547 16 1 94.88 233 ILE A C 1
ATOM 1809 O O . ILE A 1 233 ? 1.987 28.859 16.406 1 94.88 233 ILE A O 1
ATOM 1813 N N . ALA A 1 234 ? -0.197 29.141 16 1 95.5 234 ALA A N 1
ATOM 1814 C CA . ALA A 1 234 ? -0.552 27.812 16.484 1 95.5 234 ALA A CA 1
ATOM 1815 C C . ALA A 1 234 ? 0.139 26.719 15.656 1 95.5 234 ALA A C 1
ATOM 1817 O O . ALA A 1 234 ? 0.646 25.75 16.203 1 95.5 234 ALA A O 1
ATOM 1818 N N . TYR A 1 235 ? 0.158 26.859 14.375 1 96.81 235 TYR A N 1
ATOM 1819 C CA . TYR A 1 235 ? 0.786 25.875 13.5 1 96.81 235 TYR A CA 1
ATOM 1820 C C . TYR A 1 235 ? 2.299 25.875 13.688 1 96.81 235 TYR A C 1
ATOM 1822 O O . TYR A 1 235 ? 2.924 24.812 13.688 1 96.81 235 TYR A O 1
ATOM 1830 N N . ILE A 1 236 ? 2.891 27.031 13.812 1 96.44 236 ILE A N 1
ATOM 1831 C CA . ILE A 1 236 ? 4.328 27.125 14.031 1 96.44 236 ILE A CA 1
ATOM 1832 C C . ILE A 1 236 ? 4.691 26.453 15.352 1 96.44 236 ILE A C 1
ATOM 1834 O O . ILE A 1 236 ? 5.695 25.734 15.438 1 96.44 236 ILE A O 1
ATOM 1838 N N . ALA A 1 237 ? 3.865 26.625 16.328 1 95.06 237 ALA A N 1
ATOM 1839 C CA . ALA A 1 237 ? 4.109 26.062 17.656 1 95.06 237 ALA A CA 1
ATOM 1840 C C . ALA A 1 237 ? 4.031 24.531 17.625 1 95.06 237 ALA A C 1
ATOM 1842 O O . ALA A 1 237 ? 4.652 23.859 18.438 1 95.06 237 ALA A O 1
ATOM 1843 N N . ALA A 1 238 ? 3.289 23.953 16.703 1 96.06 238 ALA A N 1
ATOM 1844 C CA . ALA A 1 238 ? 3.09 22.5 16.625 1 96.06 238 ALA A CA 1
ATOM 1845 C C . ALA A 1 238 ? 4.238 21.828 15.883 1 96.06 238 ALA A C 1
ATOM 1847 O O . ALA A 1 238 ? 4.461 20.625 16.031 1 96.06 238 ALA A O 1
ATOM 1848 N N . LEU A 1 239 ? 4.984 22.516 15.086 1 95.88 239 LEU A N 1
ATOM 1849 C CA . LEU A 1 239 ? 5.949 21.969 14.133 1 95.88 239 LEU A CA 1
ATOM 1850 C C . LEU A 1 239 ? 7.102 21.281 14.859 1 95.88 239 LEU A C 1
ATOM 1852 O O . LEU A 1 239 ? 7.516 20.188 14.469 1 95.88 239 LEU A O 1
ATOM 1856 N N . PRO A 1 240 ? 7.641 21.875 15.969 1 92.88 240 PRO A N 1
ATOM 1857 C CA . PRO A 1 240 ? 8.781 21.234 16.625 1 92.88 240 PRO A CA 1
ATOM 1858 C C . PRO A 1 240 ? 8.461 19.812 17.109 1 92.88 240 PRO A C 1
ATOM 1860 O O . PRO A 1 240 ? 9.281 18.906 16.953 1 92.88 240 PRO A O 1
ATOM 1863 N N . SER A 1 241 ? 7.309 19.656 17.688 1 92.88 241 SER A N 1
ATOM 1864 C CA . SER A 1 241 ? 6.938 18.328 18.172 1 92.88 241 SER A CA 1
ATOM 1865 C C . SER A 1 241 ? 6.848 17.328 17.031 1 92.88 241 SER A C 1
ATOM 1867 O O . SER A 1 241 ? 7.305 16.188 17.156 1 92.88 241 SER A O 1
ATOM 1869 N N . ILE A 1 242 ? 6.324 17.719 15.906 1 95.25 242 ILE A N 1
ATOM 1870 C CA . ILE A 1 242 ? 6.203 16.859 14.734 1 95.25 242 ILE A CA 1
ATOM 1871 C C . ILE A 1 242 ? 7.594 16.547 14.188 1 95.25 242 ILE A C 1
ATOM 1873 O O . ILE A 1 242 ? 7.91 15.375 13.93 1 95.25 242 ILE A O 1
ATOM 1877 N N . MET A 1 243 ? 8.383 17.516 14.086 1 92.94 243 MET A N 1
ATOM 1878 C CA . MET A 1 243 ? 9.719 17.344 13.523 1 92.94 243 MET A CA 1
ATOM 1879 C C . MET A 1 243 ? 10.578 16.453 14.422 1 92.94 243 MET A C 1
ATOM 1881 O O . MET A 1 243 ? 11.266 15.555 13.938 1 92.94 243 MET A O 1
ATOM 1885 N N . MET A 1 244 ? 10.5 16.703 15.648 1 89.94 244 MET A N 1
ATOM 1886 C CA . MET A 1 244 ? 11.297 15.914 16.594 1 89.94 244 MET A CA 1
ATOM 1887 C C . MET A 1 244 ? 10.914 14.438 16.531 1 89.94 244 MET A C 1
ATOM 1889 O O . MET A 1 244 ? 11.781 13.562 16.594 1 89.94 244 MET A O 1
ATOM 1893 N N . ARG A 1 245 ? 9.688 14.164 16.422 1 91 245 ARG A N 1
ATOM 1894 C CA . ARG A 1 245 ? 9.227 12.781 16.312 1 91 245 ARG A CA 1
ATOM 1895 C C . ARG A 1 245 ? 9.719 12.141 15.016 1 91 245 ARG A C 1
ATOM 1897 O O . ARG A 1 245 ? 10.188 11 15.016 1 91 245 ARG A O 1
ATOM 1904 N N . LEU A 1 246 ? 9.625 12.859 13.945 1 92.06 246 LEU A N 1
ATOM 1905 C CA . LEU A 1 246 ? 10.078 12.352 12.648 1 92.06 246 LEU A CA 1
ATOM 1906 C C . LEU A 1 246 ? 11.578 12.094 12.664 1 92.06 246 LEU A C 1
ATOM 1908 O O . LEU A 1 246 ? 12.055 11.141 12.047 1 92.06 246 LEU A O 1
ATOM 1912 N N . MET A 1 247 ? 12.188 12.883 13.367 1 87.5 247 MET A N 1
ATOM 1913 C CA . MET A 1 247 ? 13.641 12.766 13.453 1 87.5 247 MET A CA 1
ATOM 1914 C C . MET A 1 247 ? 14.039 11.727 14.5 1 87.5 247 MET A C 1
ATOM 1916 O O . MET A 1 247 ? 15.219 11.445 14.688 1 87.5 247 MET A O 1
ATOM 1920 N N . GLN A 1 248 ? 12.883 10.812 15.016 1 74.88 248 GLN A N 1
ATOM 1921 C CA . GLN A 1 248 ? 13.047 9.781 16.031 1 74.88 248 GLN A CA 1
ATOM 1922 C C . GLN A 1 248 ? 13.945 10.273 17.172 1 74.88 248 GLN A C 1
ATOM 1924 O O . GLN A 1 248 ? 14.844 9.555 17.609 1 74.88 248 GLN A O 1
ATOM 1929 N N . LYS A 1 249 ? 13.695 11.32 17.391 1 56.28 249 LYS A N 1
ATOM 1930 C CA . LYS A 1 249 ? 14.453 11.898 18.5 1 56.28 249 LYS A CA 1
ATOM 1931 C C . LYS A 1 249 ? 13.789 11.586 19.844 1 56.28 249 LYS A C 1
ATOM 1933 O O . LYS A 1 249 ? 12.578 11.781 20 1 56.28 249 LYS A O 1
ATOM 1938 N N . ASN A 1 250 ? 14 10.273 20.328 1 48.59 250 ASN A N 1
ATOM 1939 C CA . ASN A 1 250 ? 13.508 9.992 21.672 1 48.59 250 ASN A CA 1
ATOM 1940 C C . ASN A 1 250 ? 13.945 11.055 22.672 1 48.59 250 ASN A C 1
ATOM 1942 O O . ASN A 1 250 ? 15.008 11.664 22.5 1 48.59 250 ASN A O 1
ATOM 1946 N N . GLY A 1 251 ? 12.891 11.68 23.266 1 44.53 251 GLY A N 1
ATOM 1947 C CA . GLY A 1 251 ? 13.188 12.438 24.469 1 44.53 251 GLY A CA 1
ATOM 1948 C C . GLY A 1 251 ? 14.203 11.766 25.375 1 44.53 251 GLY A C 1
ATOM 1949 O O . GLY A 1 251 ? 14.023 10.609 25.766 1 44.53 251 GLY A O 1
ATOM 1950 N N . LYS A 1 252 ? 15.445 11.695 25.078 1 36.62 252 LYS A N 1
ATOM 1951 C CA . LYS A 1 252 ? 16.219 11.289 26.25 1 36.62 252 LYS A CA 1
ATOM 1952 C C . LYS A 1 252 ? 15.57 11.812 27.531 1 36.62 252 LYS A C 1
ATOM 1954 O O . LYS A 1 252 ? 14.828 12.797 27.5 1 36.62 252 LYS A O 1
ATOM 1959 N N . ASP A 1 253 ? 15.711 11.125 28.531 1 34.06 253 ASP A N 1
ATOM 1960 C CA . ASP A 1 253 ? 15.68 11.414 29.953 1 34.06 253 ASP A CA 1
ATOM 1961 C C . ASP A 1 253 ? 16.375 12.734 30.266 1 34.06 253 ASP A C 1
ATOM 1963 O O . ASP A 1 253 ? 17.438 13.031 29.703 1 34.06 253 ASP A O 1
ATOM 1967 N N . GLN A 1 254 ? 15.984 13.75 30.656 1 34.72 254 GLN A N 1
ATOM 1968 C CA . GLN A 1 254 ? 16.156 14.977 31.438 1 34.72 254 GLN A CA 1
ATOM 1969 C C . GLN A 1 254 ? 15.922 16.219 30.578 1 34.72 254 GLN A C 1
ATOM 1971 O O . GLN A 1 254 ? 16.656 17.188 30.672 1 34.72 254 GLN A O 1
ATOM 1976 N N . GLY A 1 255 ? 14.992 16.438 29.672 1 36.78 255 GLY A N 1
ATOM 1977 C CA . GLY A 1 255 ? 14.609 17.703 29.094 1 36.78 255 GLY A CA 1
ATOM 1978 C C . GLY A 1 255 ? 15.281 17.984 27.766 1 36.78 255 GLY A C 1
ATOM 1979 O O . GLY A 1 255 ? 14.977 18.984 27.109 1 36.78 255 GLY A O 1
ATOM 1980 N N . LEU A 1 256 ? 16.625 17.828 27.562 1 37.88 256 LEU A N 1
ATOM 1981 C CA . LEU A 1 256 ? 17.344 18.297 26.391 1 37.88 256 LEU A CA 1
ATOM 1982 C C . LEU A 1 256 ? 16.969 17.5 25.156 1 37.88 256 LEU A C 1
ATOM 1984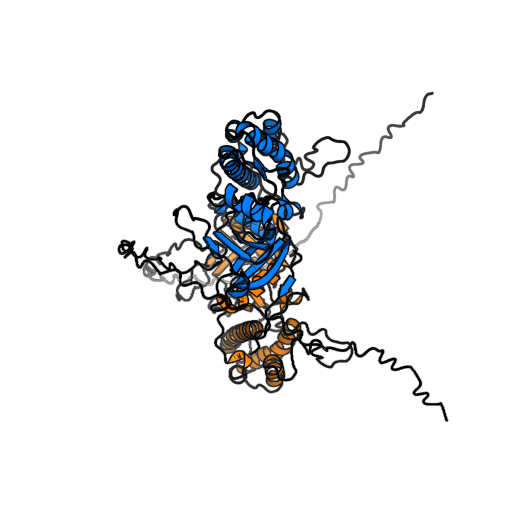 O O . LEU A 1 256 ? 16.766 16.281 25.234 1 37.88 256 LEU A O 1
ATOM 1988 N N . VAL A 1 257 ? 16.234 18.062 24.219 1 41.25 257 VAL A N 1
ATOM 1989 C CA . VAL A 1 257 ? 16.031 17.547 22.875 1 41.25 257 VAL A CA 1
ATOM 1990 C C . VAL A 1 257 ? 17.281 16.828 22.391 1 41.25 257 VAL A C 1
ATOM 1992 O O . VAL A 1 257 ? 18.328 17.453 22.172 1 41.25 257 VAL A O 1
ATOM 1995 N N . GLY A 1 258 ? 17.719 15.812 22.984 1 43.53 258 GLY A N 1
ATOM 1996 C CA . GLY A 1 258 ? 18.922 15.141 22.516 1 43.53 258 GLY A CA 1
ATOM 1997 C C . GLY A 1 258 ? 18.766 14.461 21.172 1 43.53 258 GLY A C 1
ATOM 1998 O O . GLY A 1 258 ? 17.781 13.75 20.953 1 43.53 258 GLY A O 1
ATOM 1999 N N . VAL A 1 259 ? 19.031 15.273 20.062 1 50.88 259 VAL A N 1
ATOM 2000 C CA . VAL A 1 259 ? 19.234 14.625 18.781 1 50.88 259 VAL A CA 1
ATOM 2001 C C . VAL A 1 259 ? 20.156 13.422 18.938 1 50.88 259 VAL A C 1
ATOM 2003 O O . VAL A 1 259 ? 21.344 13.586 19.234 1 50.88 259 VAL A O 1
ATOM 2006 N N . ASN A 1 260 ? 19.578 12.414 19.531 1 52.56 260 ASN A N 1
ATOM 2007 C CA . ASN A 1 260 ? 20.406 11.266 19.859 1 52.56 260 ASN A CA 1
ATOM 2008 C C . ASN A 1 260 ? 21.25 10.812 18.672 1 52.56 260 ASN A C 1
ATOM 2010 O O . ASN A 1 260 ? 22.375 10.336 18.859 1 52.56 260 ASN A O 1
ATOM 2014 N N . ASP A 1 261 ? 20.562 10.938 17.516 1 61.44 261 ASP A N 1
ATOM 2015 C CA . ASP A 1 261 ? 21.391 10.367 16.469 1 61.44 261 ASP A CA 1
ATOM 2016 C C . ASP A 1 261 ? 22.125 11.461 15.688 1 61.44 261 ASP A C 1
ATOM 2018 O O . ASP A 1 261 ? 21.672 11.875 14.617 1 61.44 261 ASP A O 1
ATOM 2022 N N . LEU A 1 262 ? 23.188 12.023 16.406 1 68 262 LEU A N 1
ATOM 2023 C CA . LEU A 1 262 ? 24 13.078 15.812 1 68 262 LEU A CA 1
ATOM 2024 C C . LEU A 1 262 ? 24.578 12.625 14.477 1 68 262 LEU A C 1
ATOM 2026 O O . LEU A 1 262 ? 24.984 13.453 13.656 1 68 262 LEU A O 1
ATOM 2030 N N . GLU A 1 263 ? 24.594 11.406 14.406 1 71.06 263 GLU A N 1
ATOM 2031 C CA . GLU A 1 263 ? 25.078 10.922 13.125 1 71.06 263 GLU A CA 1
ATOM 2032 C C . GLU A 1 263 ? 24.062 11.141 12.016 1 71.06 263 GLU A C 1
ATOM 2034 O O . GLU A 1 263 ? 24.422 11.555 10.906 1 71.06 263 GLU A O 1
ATOM 2039 N N . ARG A 1 264 ? 22.844 11.016 12.422 1 75.12 264 ARG A N 1
ATOM 2040 C CA . ARG A 1 264 ? 21.797 11.156 11.414 1 75.12 264 ARG A CA 1
ATOM 2041 C C . ARG A 1 264 ? 21.453 12.617 11.188 1 75.12 264 ARG A C 1
ATOM 2043 O O . ARG A 1 264 ? 21.188 13.031 10.055 1 75.12 264 ARG A O 1
ATOM 2050 N N . TRP A 1 265 ? 21.453 13.25 12.383 1 84.5 265 TRP A N 1
ATOM 2051 C CA . TRP A 1 265 ? 21.078 14.664 12.328 1 84.5 265 TRP A CA 1
ATOM 2052 C C . TRP A 1 265 ? 22.172 15.531 12.961 1 84.5 265 TRP A C 1
ATOM 2054 O O . TRP A 1 265 ? 22.031 15.977 14.102 1 84.5 265 TRP A O 1
ATOM 2064 N N . PRO A 1 266 ? 23.156 15.844 12.203 1 82.81 266 PRO A N 1
ATOM 2065 C CA . PRO A 1 266 ? 24.219 16.688 12.742 1 82.81 266 PRO A CA 1
ATOM 2066 C C . PRO A 1 266 ? 23.703 18.031 13.234 1 82.81 266 PRO A C 1
ATOM 2068 O O . PRO A 1 266 ? 22.688 18.531 12.742 1 82.81 266 PRO A O 1
ATOM 2071 N N . ILE A 1 267 ? 24.422 18.656 14.148 1 81.25 267 ILE A N 1
ATOM 2072 C CA . ILE A 1 267 ? 24.016 19.891 14.797 1 81.25 267 ILE A CA 1
ATOM 2073 C C . ILE A 1 267 ? 23.906 21 13.75 1 81.25 267 ILE A C 1
ATOM 2075 O O . ILE A 1 267 ? 23.047 21.891 13.867 1 81.25 267 ILE A O 1
ATOM 2079 N N . ASP A 1 268 ? 24.672 20.969 12.734 1 85.5 268 ASP A N 1
ATOM 2080 C CA . ASP A 1 268 ? 24.688 22.031 11.727 1 85.5 268 ASP A CA 1
ATOM 2081 C C . ASP A 1 268 ? 23.828 21.641 10.531 1 85.5 268 ASP A C 1
ATOM 2083 O O . ASP A 1 268 ? 23.922 22.266 9.469 1 85.5 268 ASP A O 1
ATOM 2087 N N . SER A 1 269 ? 23.031 20.672 10.727 1 87.56 269 SER A N 1
ATOM 2088 C CA . SER A 1 269 ? 22.156 20.25 9.633 1 87.56 269 SER A CA 1
ATOM 2089 C C . SER A 1 269 ? 21.016 21.234 9.438 1 87.56 269 SER A C 1
ATOM 2091 O O . SER A 1 269 ? 20.641 21.953 10.359 1 87.56 269 SER A O 1
ATOM 2093 N N . ALA A 1 270 ? 20.516 21.266 8.203 1 91.31 270 ALA A N 1
ATOM 2094 C CA . ALA A 1 270 ? 19.391 22.141 7.879 1 91.31 270 ALA A CA 1
ATOM 2095 C C . ALA A 1 270 ? 18.172 21.781 8.719 1 91.31 270 ALA A C 1
ATOM 2097 O O . ALA A 1 270 ? 17.375 22.656 9.07 1 91.31 270 ALA A O 1
ATOM 2098 N N . ALA A 1 271 ? 18.078 20.516 9.086 1 89.56 271 ALA A N 1
ATOM 2099 C CA . ALA A 1 271 ? 16.953 20.047 9.898 1 89.56 271 ALA A CA 1
ATOM 2100 C C . ALA A 1 271 ? 17 20.656 11.297 1 89.56 271 ALA A C 1
ATOM 2102 O O . ALA A 1 271 ? 15.984 21.125 11.812 1 89.56 271 ALA A O 1
ATOM 2103 N N . VAL A 1 272 ? 18.141 20.688 11.859 1 88.19 272 VAL A N 1
ATOM 2104 C CA . VAL A 1 272 ? 18.297 21.25 13.203 1 88.19 272 VAL A CA 1
ATOM 2105 C C . VAL A 1 272 ? 18.125 22.766 13.156 1 88.19 272 VAL A C 1
ATOM 2107 O O . VAL A 1 272 ? 17.547 23.359 14.07 1 88.19 272 VAL A O 1
ATOM 2110 N N . GLU A 1 273 ? 18.562 23.344 12.094 1 90.88 273 GLU A N 1
ATOM 2111 C CA . GLU A 1 273 ? 18.438 24.781 11.938 1 90.88 273 GLU A CA 1
ATOM 2112 C C . GLU A 1 273 ? 16.984 25.203 11.906 1 90.88 273 GLU A C 1
ATOM 2114 O O . GLU A 1 273 ? 16.594 26.188 12.555 1 90.88 273 GLU A O 1
ATOM 2119 N N . ILE A 1 274 ? 16.25 24.516 11.195 1 91.94 274 ILE A N 1
ATOM 2120 C CA . ILE A 1 274 ? 14.844 24.891 11.102 1 91.94 274 ILE A CA 1
ATOM 2121 C C . ILE A 1 274 ? 14.156 24.656 12.445 1 91.94 274 ILE A C 1
ATOM 2123 O O . ILE A 1 274 ? 13.266 25.422 12.844 1 91.94 274 ILE A O 1
ATOM 2127 N N . LEU A 1 275 ? 14.469 23.609 13.117 1 89.75 275 LEU A N 1
ATOM 2128 C CA . LEU A 1 275 ? 13.922 23.359 14.445 1 89.75 275 LEU A CA 1
ATOM 2129 C C . LEU A 1 275 ? 14.18 24.547 15.375 1 89.75 275 LEU A C 1
ATOM 2131 O O . LEU A 1 275 ? 13.273 25 16.078 1 89.75 275 LEU A O 1
ATOM 2135 N N . SER A 1 276 ? 15.312 25.062 15.305 1 88.44 276 SER A N 1
ATOM 2136 C CA . SER A 1 276 ? 15.672 26.234 16.094 1 88.44 276 SER A CA 1
ATOM 2137 C C . SER A 1 276 ? 14.906 27.469 15.641 1 88.44 276 SER A C 1
ATOM 2139 O O . SER A 1 276 ? 14.469 28.281 16.469 1 88.44 276 SER A O 1
ATOM 2141 N N . ALA A 1 277 ? 14.75 27.578 14.375 1 91.5 277 ALA A N 1
ATOM 2142 C CA . ALA A 1 277 ? 14.094 28.75 13.797 1 91.5 277 ALA A CA 1
ATOM 2143 C C . ALA A 1 277 ? 12.625 28.797 14.195 1 91.5 277 ALA A C 1
ATOM 2145 O O . ALA A 1 277 ? 12.023 29.875 14.234 1 91.5 277 ALA A O 1
ATOM 2146 N N . THR A 1 278 ? 12 27.625 14.461 1 90.69 278 THR A N 1
ATOM 2147 C CA . THR A 1 278 ? 10.586 27.594 14.828 1 90.69 278 THR A CA 1
ATOM 2148 C C . THR A 1 278 ? 10.352 28.312 16.156 1 90.69 278 THR A C 1
ATOM 2150 O O . THR A 1 278 ? 9.242 28.766 16.422 1 90.69 278 THR A O 1
ATOM 2153 N N . GLU A 1 279 ? 11.297 28.422 17.031 1 87.12 279 GLU A N 1
ATOM 2154 C CA . GLU A 1 279 ? 11.172 29.031 18.344 1 87.12 279 GLU A CA 1
ATOM 2155 C C . GLU A 1 279 ? 11.008 30.547 18.234 1 87.12 279 GLU A C 1
ATOM 2157 O O . GLU A 1 279 ? 10.398 31.188 19.094 1 87.12 279 GLU A O 1
ATOM 2162 N N . THR A 1 280 ? 11.516 31.094 17.172 1 88.62 280 THR A N 1
ATOM 2163 C CA . THR A 1 280 ? 11.523 32.531 17.078 1 88.62 280 THR A CA 1
ATOM 2164 C C . THR A 1 280 ? 10.711 33 15.867 1 88.62 280 THR A C 1
ATOM 2166 O O . THR A 1 280 ? 10.516 34.219 15.672 1 88.62 280 THR A O 1
ATOM 2169 N N . ALA A 1 281 ? 10.273 32.094 15.102 1 91 281 ALA A N 1
ATOM 2170 C CA . ALA A 1 281 ? 9.586 32.469 13.875 1 91 281 ALA A CA 1
ATOM 2171 C C . ALA A 1 281 ? 8.281 33.219 14.18 1 91 281 ALA A C 1
ATOM 2173 O O . ALA A 1 281 ? 7.523 32.812 15.062 1 91 281 ALA A O 1
ATOM 2174 N N . GLU A 1 282 ? 8.078 34.281 13.406 1 87.62 282 GLU A N 1
ATOM 2175 C CA . GLU A 1 282 ? 6.875 35.094 13.609 1 87.62 282 GLU A CA 1
ATOM 2176 C C . GLU A 1 282 ? 5.797 34.75 12.594 1 87.62 282 GLU A C 1
ATOM 2178 O O . GLU A 1 282 ? 4.629 35.094 12.766 1 87.62 282 GLU A O 1
ATOM 2183 N N . SER A 1 283 ? 6.262 34.125 11.555 1 93 283 SER A N 1
ATOM 2184 C CA . SER A 1 283 ? 5.32 33.781 10.5 1 93 283 SER A CA 1
ATOM 2185 C C . SER A 1 283 ? 5.789 32.531 9.742 1 93 283 SER A C 1
ATOM 2187 O O . SER A 1 283 ? 6.957 32.156 9.828 1 93 283 SER A O 1
ATOM 2189 N N . ILE A 1 284 ? 4.875 31.891 9.039 1 93.88 284 ILE A N 1
ATOM 2190 C CA . ILE A 1 284 ? 5.184 30.734 8.203 1 93.88 284 ILE A CA 1
ATOM 2191 C C . ILE A 1 284 ? 6.098 31.156 7.055 1 93.88 284 ILE A C 1
ATOM 2193 O O . ILE A 1 284 ? 7 30.406 6.668 1 93.88 284 ILE A O 1
ATOM 2197 N N . ARG A 1 285 ? 5.879 32.312 6.574 1 91.06 285 ARG A N 1
ATOM 2198 C CA . ARG A 1 285 ? 6.699 32.844 5.488 1 91.06 285 ARG A CA 1
ATOM 2199 C C . ARG A 1 285 ? 8.164 32.938 5.902 1 91.06 285 ARG A C 1
ATOM 2201 O O . ARG A 1 285 ? 9.055 32.625 5.113 1 91.06 285 ARG A O 1
ATOM 2208 N N . SER A 1 286 ? 8.383 33.344 7.07 1 90.81 286 SER A N 1
ATOM 2209 C CA . SER A 1 286 ? 9.75 33.469 7.562 1 90.81 286 SER A CA 1
ATOM 2210 C C . SER A 1 286 ? 10.414 32.094 7.66 1 90.81 286 SER A C 1
ATOM 2212 O O . SER A 1 286 ? 11.625 31.969 7.434 1 90.81 286 SER A O 1
ATOM 2214 N N . LEU A 1 287 ? 9.68 31.078 7.949 1 93.06 287 LEU A N 1
ATOM 2215 C CA . LEU A 1 287 ? 10.211 29.719 8.062 1 93.06 287 LEU A CA 1
ATOM 2216 C C . LEU A 1 287 ? 10.547 29.156 6.688 1 93.06 287 LEU A C 1
ATOM 2218 O O . LEU A 1 287 ? 11.492 28.375 6.547 1 93.06 287 LEU A O 1
ATOM 2222 N N . ARG A 1 288 ? 9.844 29.547 5.695 1 90.56 288 ARG A N 1
ATOM 2223 C CA . ARG A 1 288 ? 9.992 29 4.348 1 90.56 288 ARG A CA 1
ATOM 2224 C C . ARG A 1 288 ? 11.352 29.359 3.756 1 90.56 288 ARG A C 1
ATOM 2226 O O . ARG A 1 288 ? 11.805 28.719 2.807 1 90.56 288 ARG A O 1
ATOM 2233 N N . ASN A 1 289 ? 11.992 30.312 4.332 1 88.62 289 ASN A N 1
ATOM 2234 C CA . ASN A 1 289 ? 13.289 30.766 3.828 1 88.62 289 ASN A CA 1
ATOM 2235 C C . ASN A 1 289 ? 14.43 29.906 4.391 1 88.62 289 ASN A C 1
ATOM 2237 O O . ASN A 1 289 ? 15.578 30.047 3.967 1 88.62 289 ASN A O 1
ATOM 2241 N N . GLN A 1 290 ? 14.141 29.031 5.262 1 92.94 290 GLN A N 1
ATOM 2242 C CA . GLN A 1 290 ? 15.164 28.156 5.836 1 92.94 290 GLN A CA 1
ATOM 2243 C C . GLN A 1 290 ? 15.703 27.188 4.793 1 92.94 290 GLN A C 1
ATOM 2245 O O . GLN A 1 290 ? 14.961 26.719 3.93 1 92.94 290 GLN A O 1
ATOM 2250 N N . PRO A 1 291 ? 16.922 26.844 4.883 1 91.31 291 PRO A N 1
ATOM 2251 C CA . PRO A 1 291 ? 17.594 26.016 3.869 1 91.31 291 PRO A CA 1
ATOM 2252 C C . PRO A 1 291 ? 16.875 24.688 3.617 1 91.31 291 PRO A C 1
ATOM 2254 O O . PRO A 1 291 ? 16.781 24.234 2.475 1 91.31 291 PRO A O 1
ATOM 2257 N N . LEU A 1 292 ? 16.391 24.078 4.613 1 92.69 292 LEU A N 1
ATOM 2258 C CA . LEU A 1 292 ? 15.703 22.797 4.461 1 92.69 292 LEU A CA 1
ATOM 2259 C C . LEU A 1 292 ? 14.508 22.922 3.523 1 92.69 292 LEU A C 1
ATOM 2261 O O . LEU A 1 292 ? 14.156 21.969 2.826 1 92.69 292 LEU A O 1
ATOM 2265 N N . LEU A 1 293 ? 13.914 24.062 3.514 1 93.69 293 LEU A N 1
ATOM 2266 C CA . LEU A 1 293 ? 12.656 24.266 2.797 1 93.69 293 LEU A CA 1
ATOM 2267 C C . LEU A 1 293 ? 12.891 25.031 1.499 1 93.69 293 LEU A C 1
ATOM 2269 O O . LEU A 1 293 ? 11.984 25.156 0.672 1 93.69 293 LEU A O 1
ATOM 2273 N N . ALA A 1 294 ? 14.031 25.547 1.338 1 85.38 294 ALA A N 1
ATOM 2274 C CA . ALA A 1 294 ? 14.336 26.406 0.194 1 85.38 294 ALA A CA 1
ATOM 2275 C C . ALA A 1 294 ? 14.469 25.578 -1.085 1 85.38 294 ALA A C 1
ATOM 2277 O O . ALA A 1 294 ? 14.242 26.094 -2.184 1 85.38 294 ALA A O 1
ATOM 2278 N N . GLU A 1 295 ? 14.758 24.359 -0.942 1 79.31 295 GLU A N 1
ATOM 2279 C CA . GLU A 1 295 ? 14.891 23.5 -2.117 1 79.31 295 GLU A CA 1
ATOM 2280 C C . GLU A 1 295 ? 13.531 23.109 -2.676 1 79.31 295 GLU A C 1
ATOM 2282 O O . GLU A 1 295 ? 12.523 23.172 -1.968 1 79.31 295 GLU A O 1
ATOM 2287 N N . LYS A 1 296 ? 13.602 22.891 -3.967 1 82.38 296 LYS A N 1
ATOM 2288 C CA . LYS A 1 296 ? 12.367 22.453 -4.602 1 82.38 296 LYS A CA 1
ATOM 2289 C C . LYS A 1 296 ? 12.039 21 -4.215 1 82.38 296 LYS A C 1
ATOM 2291 O O . LYS A 1 296 ? 12.844 20.094 -4.434 1 82.38 296 LYS A O 1
ATOM 2296 N N . HIS A 1 297 ? 10.977 20.922 -3.504 1 85.81 297 HIS A N 1
ATOM 2297 C CA . HIS A 1 297 ? 10.516 19.609 -3.08 1 85.81 297 HIS A CA 1
ATOM 2298 C C . HIS A 1 297 ? 9.383 19.109 -3.973 1 85.81 297 HIS A C 1
ATOM 2300 O O . HIS A 1 297 ? 8.5 19.875 -4.355 1 85.81 297 HIS A O 1
ATOM 2306 N N . ARG A 1 298 ? 9.523 17.906 -4.422 1 85.62 298 ARG A N 1
ATOM 2307 C CA . ARG A 1 298 ? 8.492 17.188 -5.176 1 85.62 298 ARG A CA 1
ATOM 2308 C C . ARG A 1 298 ? 7.996 15.977 -4.406 1 85.62 298 ARG A C 1
ATOM 2310 O O . ARG A 1 298 ? 8.586 14.891 -4.496 1 85.62 298 ARG A O 1
ATOM 2317 N N . PRO A 1 299 ? 6.918 16.141 -3.791 1 84.56 299 PRO A N 1
ATOM 2318 C CA . PRO A 1 299 ? 6.453 15.086 -2.895 1 84.56 299 PRO A CA 1
ATOM 2319 C C . PRO A 1 299 ? 6.371 13.727 -3.582 1 84.56 299 PRO A C 1
ATOM 2321 O O . PRO A 1 299 ? 6.77 12.711 -3 1 84.56 299 PRO A O 1
ATOM 2324 N N . ASN A 1 300 ? 5.926 13.703 -4.816 1 82 300 ASN A N 1
ATOM 2325 C CA . ASN A 1 300 ? 5.766 12.445 -5.535 1 82 300 ASN A CA 1
ATOM 2326 C C . ASN A 1 300 ? 7.113 11.797 -5.832 1 82 300 ASN A C 1
ATOM 2328 O O . ASN A 1 300 ? 7.18 10.602 -6.113 1 82 300 ASN A O 1
ATOM 2332 N N . ASP A 1 301 ? 8.109 12.539 -5.691 1 83.12 301 ASP A N 1
ATOM 2333 C CA . ASP A 1 301 ? 9.453 12.016 -5.934 1 83.12 301 ASP A CA 1
ATOM 2334 C C . ASP A 1 301 ? 10.195 11.781 -4.621 1 83.12 301 ASP A C 1
ATOM 2336 O O . ASP A 1 301 ? 10.898 10.781 -4.473 1 83.12 301 ASP A O 1
ATOM 2340 N N . ASP A 1 302 ? 9.906 12.594 -3.713 1 88.75 302 ASP A N 1
ATOM 2341 C CA . ASP A 1 302 ? 10.711 12.609 -2.498 1 88.75 302 ASP A CA 1
ATOM 2342 C C . ASP A 1 302 ? 10.203 11.594 -1.484 1 88.75 302 ASP A C 1
ATOM 2344 O O . ASP A 1 302 ? 10.984 11.039 -0.708 1 88.75 302 ASP A O 1
ATOM 2348 N N . LEU A 1 303 ? 8.922 11.383 -1.549 1 94 303 LEU A N 1
ATOM 2349 C CA . LEU A 1 303 ? 8.367 10.766 -0.351 1 94 303 LEU A CA 1
ATOM 2350 C C . LEU A 1 303 ? 7.785 9.391 -0.672 1 94 303 LEU A C 1
ATOM 2352 O O . LEU A 1 303 ? 7.395 8.648 0.233 1 94 303 LEU A O 1
ATOM 2356 N N . VAL A 1 304 ? 7.766 9 -1.872 1 92 304 VAL A N 1
ATOM 2357 C CA . VAL A 1 304 ? 7.102 7.762 -2.271 1 92 304 VAL A CA 1
ATOM 2358 C C . VAL A 1 304 ? 7.801 6.57 -1.622 1 92 304 VAL A C 1
ATOM 2360 O O . VAL A 1 304 ? 7.145 5.633 -1.163 1 92 304 VAL A O 1
ATOM 2363 N N . VAL A 1 305 ? 9.102 6.629 -1.569 1 90.62 305 VAL A N 1
ATOM 2364 C CA . VAL A 1 305 ? 9.867 5.52 -1.003 1 90.62 305 VAL A CA 1
ATOM 2365 C C . VAL A 1 305 ? 9.648 5.461 0.507 1 90.62 305 VAL A C 1
ATOM 2367 O O . VAL A 1 305 ? 9.477 4.375 1.072 1 90.62 305 VAL A O 1
ATOM 2370 N N . LEU A 1 306 ? 9.625 6.551 1.09 1 92.56 306 LEU A N 1
ATOM 2371 C CA . LEU A 1 306 ? 9.359 6.602 2.523 1 92.56 306 LEU A CA 1
ATOM 2372 C C . LEU A 1 306 ? 7.961 6.078 2.834 1 92.56 306 LEU A C 1
ATOM 2374 O O . LEU A 1 306 ? 7.773 5.328 3.795 1 92.56 306 LEU A O 1
ATOM 2378 N N . ALA A 1 307 ? 7.02 6.531 2.025 1 93.94 307 ALA A N 1
ATOM 2379 C CA . ALA A 1 307 ? 5.645 6.07 2.207 1 93.94 307 ALA A CA 1
ATOM 2380 C C . ALA A 1 307 ? 5.551 4.551 2.074 1 93.94 307 ALA A C 1
ATOM 2382 O O . ALA A 1 307 ? 4.871 3.893 2.865 1 93.94 307 ALA A O 1
ATOM 2383 N N . ARG A 1 308 ? 6.258 4.074 1.172 1 92.19 308 ARG A N 1
ATOM 2384 C CA . ARG A 1 308 ? 6.285 2.631 0.963 1 92.19 308 ARG A CA 1
ATOM 2385 C C . ARG A 1 308 ? 6.891 1.915 2.168 1 92.19 308 ARG A C 1
ATOM 2387 O O . ARG A 1 308 ? 6.352 0.909 2.633 1 92.19 308 ARG A O 1
ATOM 2394 N N . ALA A 1 309 ? 7.949 2.391 2.592 1 92.38 309 ALA A N 1
ATOM 2395 C CA . ALA A 1 309 ? 8.609 1.79 3.746 1 92.38 309 ALA A CA 1
ATOM 2396 C C . ALA A 1 309 ? 7.703 1.813 4.973 1 92.38 309 ALA A C 1
ATOM 2398 O O . ALA A 1 309 ? 7.602 0.821 5.695 1 92.38 309 ALA A O 1
ATOM 2399 N N . ALA A 1 310 ? 7.07 2.904 5.137 1 93.06 310 ALA A N 1
ATOM 2400 C CA . ALA A 1 310 ? 6.16 3.033 6.27 1 93.06 310 ALA A CA 1
ATOM 2401 C C . ALA A 1 310 ? 4.996 2.053 6.152 1 93.06 310 ALA A C 1
ATOM 2403 O O . ALA A 1 310 ? 4.621 1.405 7.133 1 93.06 310 ALA A O 1
ATOM 2404 N N . LEU A 1 311 ? 4.484 1.975 5.012 1 92.88 311 LEU A N 1
ATOM 2405 C CA . LEU A 1 311 ? 3.34 1.104 4.77 1 92.88 311 LEU A CA 1
ATOM 2406 C C . LEU A 1 311 ? 3.707 -0.356 5.004 1 92.88 311 LEU A C 1
ATOM 2408 O O . LEU A 1 311 ? 2.938 -1.105 5.609 1 92.88 311 LEU A O 1
ATOM 2412 N N . LEU A 1 312 ? 4.855 -0.734 4.578 1 91.56 312 LEU A N 1
ATOM 2413 C CA . LEU A 1 312 ? 5.305 -2.117 4.699 1 91.56 312 LEU A CA 1
ATOM 2414 C C . LEU A 1 312 ? 5.645 -2.455 6.145 1 91.56 312 LEU A C 1
ATOM 2416 O O . LEU A 1 312 ? 5.539 -3.613 6.559 1 91.56 312 LEU A O 1
ATOM 2420 N N . SER A 1 313 ? 5.941 -1.438 6.863 1 89.38 313 SER A N 1
ATOM 2421 C CA . SER A 1 313 ? 6.434 -1.688 8.219 1 89.38 313 SER A CA 1
ATOM 2422 C C . SER A 1 313 ? 5.305 -1.595 9.234 1 89.38 313 SER A C 1
ATOM 2424 O O . SER A 1 313 ? 5.453 -2.037 10.375 1 89.38 313 SER A O 1
ATOM 2426 N N . THR A 1 314 ? 4.223 -1.054 8.828 1 87.44 314 THR A N 1
ATOM 2427 C CA . THR A 1 314 ? 3.148 -0.783 9.773 1 87.44 314 THR A CA 1
ATOM 2428 C C . THR A 1 314 ? 2.043 -1.827 9.656 1 87.44 314 THR A C 1
ATOM 2430 O O . THR A 1 314 ? 1.689 -2.24 8.547 1 87.44 314 THR A O 1
ATOM 2433 N N . SER A 1 315 ? 1.573 -2.262 10.773 1 86 315 SER A N 1
ATOM 2434 C CA . SER A 1 315 ? 0.362 -3.074 10.828 1 86 315 SER A CA 1
ATOM 2435 C C . SER A 1 315 ? -0.792 -2.305 11.461 1 86 315 SER A C 1
ATOM 2437 O O . SER A 1 315 ? -0.685 -1.84 12.602 1 86 315 SER A O 1
ATOM 2439 N N . LEU A 1 316 ? -1.764 -2.141 10.648 1 86.62 316 LEU A N 1
ATOM 2440 C CA . LEU A 1 316 ? -2.945 -1.443 11.148 1 86.62 316 LEU A CA 1
ATOM 2441 C C . LEU A 1 316 ? -4.023 -2.436 11.57 1 86.62 316 LEU A C 1
ATOM 2443 O O . LEU A 1 316 ? -4.188 -3.484 10.945 1 86.62 316 LEU A O 1
ATOM 2447 N N . ASN A 1 317 ? -4.605 -2.201 12.688 1 83.31 317 ASN A N 1
ATOM 2448 C CA . ASN A 1 317 ? -5.75 -3.008 13.102 1 83.31 317 ASN A CA 1
ATOM 2449 C C . ASN A 1 317 ? -7 -2.662 12.297 1 83.31 317 ASN A C 1
ATOM 2451 O O . ASN A 1 317 ? -7.652 -1.65 12.562 1 83.31 317 ASN A O 1
ATOM 2455 N N . CYS A 1 318 ? -7.195 -3.5 11.375 1 88.06 318 CYS A N 1
ATOM 2456 C CA . CYS A 1 318 ? -8.336 -3.236 10.508 1 88.06 318 CYS A CA 1
ATOM 2457 C C . CYS A 1 318 ? -9.422 -4.289 10.703 1 88.06 318 CYS A C 1
ATOM 2459 O O . CYS A 1 318 ? -9.125 -5.438 11.039 1 88.06 318 CYS A O 1
ATOM 2461 N N . ILE A 1 319 ? -10.633 -3.881 10.617 1 88.19 319 ILE A N 1
ATOM 2462 C CA . ILE A 1 319 ? -11.789 -4.766 10.516 1 88.19 319 ILE A CA 1
ATOM 2463 C C . ILE A 1 319 ? -12.195 -4.934 9.055 1 88.19 319 ILE A C 1
ATOM 2465 O O . ILE A 1 319 ? -12.477 -3.949 8.367 1 88.19 319 ILE A O 1
ATOM 2469 N N . TYR A 1 320 ? -12.07 -6.145 8.578 1 88.88 320 TYR A N 1
ATOM 2470 C CA . TYR A 1 320 ? -12.359 -6.457 7.188 1 88.88 320 TYR A CA 1
ATOM 2471 C C . TYR A 1 320 ? -13.672 -7.227 7.066 1 88.88 320 TYR A C 1
ATOM 2473 O O . TYR A 1 320 ? -13.906 -8.188 7.801 1 88.88 320 TYR A O 1
ATOM 2481 N N . ASP A 1 321 ? -14.492 -6.695 6.184 1 84.31 321 ASP A N 1
ATOM 2482 C CA . ASP A 1 321 ? -15.75 -7.352 5.871 1 84.31 321 ASP A CA 1
ATOM 2483 C C . ASP A 1 321 ? -15.875 -7.625 4.375 1 84.31 321 ASP A C 1
ATOM 2485 O O . ASP A 1 321 ? -16.25 -6.742 3.604 1 84.31 321 ASP A O 1
ATOM 2489 N N . PRO A 1 322 ? -15.602 -8.859 3.961 1 75.69 322 PRO A N 1
ATOM 2490 C CA . PRO A 1 322 ? -15.633 -9.148 2.525 1 75.69 322 PRO A CA 1
ATOM 2491 C C . PRO A 1 322 ? -17.047 -9.188 1.962 1 75.69 322 PRO A C 1
ATOM 2493 O O . PRO A 1 322 ? -17.234 -9.141 0.744 1 75.69 322 PRO A O 1
ATOM 2496 N N . GLY A 1 323 ? -17.984 -8.828 2.639 1 67.19 323 GLY A N 1
ATOM 2497 C CA . GLY A 1 323 ? -19.375 -8.914 2.189 1 67.19 323 GLY A CA 1
ATOM 2498 C C . GLY A 1 323 ? -19.781 -10.312 1.785 1 67.19 323 GLY A C 1
ATOM 2499 O O . GLY A 1 323 ? -18.922 -11.18 1.586 1 67.19 323 GLY A O 1
ATOM 2500 N N . SER A 1 324 ? -20.859 -10.898 2.246 1 56.91 324 SER A N 1
ATOM 2501 C CA . SER A 1 324 ? -21.406 -12.195 1.861 1 56.91 324 SER A CA 1
ATOM 2502 C C . SER A 1 324 ? -21.75 -12.227 0.376 1 56.91 324 SER A C 1
ATOM 2504 O O . SER A 1 324 ? -22.531 -11.406 -0.105 1 56.91 324 SER A O 1
ATOM 2506 N N . LYS A 1 325 ? -20.922 -12.031 -0.588 1 49.66 325 LYS A N 1
ATOM 2507 C CA . LYS A 1 325 ? -21.672 -12.211 -1.825 1 49.66 325 LYS A CA 1
ATOM 2508 C C . LYS A 1 325 ? -22.219 -13.641 -1.938 1 49.66 325 LYS A C 1
ATOM 2510 O O . LYS A 1 325 ? -21.438 -14.594 -1.95 1 49.66 325 LYS A O 1
ATOM 2515 N N . LYS A 1 326 ? -23.281 -14.062 -1.459 1 41.91 326 LYS A N 1
ATOM 2516 C CA . LYS A 1 326 ? -23.938 -15.273 -1.937 1 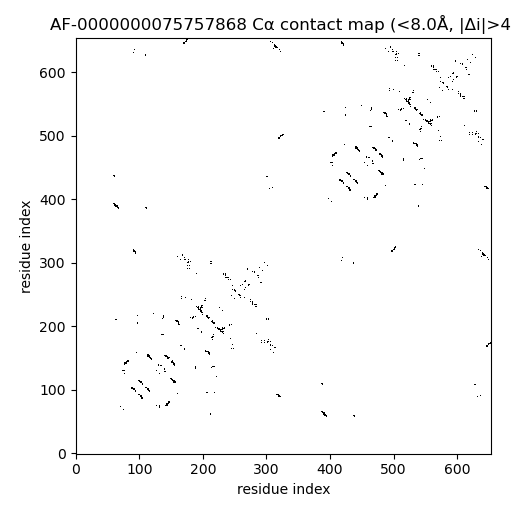41.91 326 LYS A CA 1
ATOM 2517 C C . LYS A 1 326 ? -23.797 -15.414 -3.449 1 41.91 326 LYS A C 1
ATOM 2519 O O . LYS A 1 326 ? -24.141 -14.5 -4.199 1 41.91 326 LYS A O 1
ATOM 2524 N N . CYS A 1 327 ? -22.781 -16.172 -3.891 1 30.95 327 CYS A N 1
ATOM 2525 C CA . CYS A 1 327 ? -23.016 -16.719 -5.219 1 30.95 327 CYS A CA 1
ATOM 2526 C C . CYS A 1 327 ? -24.281 -17.578 -5.234 1 30.95 327 CYS A C 1
ATOM 2528 O O . CYS A 1 327 ? -24.562 -18.281 -4.258 1 30.95 327 CYS A O 1
ATOM 2530 N N . MET B 1 1 ? -18.047 -54.594 33.781 1 17.97 1 MET B N 1
ATOM 2531 C CA . MET B 1 1 ? -19.109 -54.25 34.719 1 17.97 1 MET B CA 1
ATOM 2532 C C . MET B 1 1 ? -19.891 -53.031 34.219 1 17.97 1 MET B C 1
ATOM 2534 O O . MET B 1 1 ? -19.422 -52.312 33.344 1 17.97 1 MET B O 1
ATOM 2538 N N . SER B 1 2 ? -20.578 -52.188 35.156 1 17.94 2 SER B N 1
ATOM 2539 C CA . SER B 1 2 ? -21.906 -51.625 35.438 1 17.94 2 SER B CA 1
ATOM 2540 C C . SER B 1 2 ? -22.031 -50.188 34.906 1 17.94 2 SER B C 1
ATOM 2542 O O . SER B 1 2 ? -23.109 -49.594 34.938 1 17.94 2 SER B O 1
ATOM 2544 N N . SER B 1 3 ? -20.984 -49.312 34.969 1 20.27 3 SER B N 1
ATOM 2545 C CA . SER B 1 3 ? -21.312 -48.031 35.594 1 20.27 3 SER B CA 1
ATOM 2546 C C . SER B 1 3 ? -22.25 -47.219 34.719 1 20.27 3 SER B C 1
ATOM 2548 O O . SER B 1 3 ? -22.172 -47.281 33.5 1 20.27 3 SER B O 1
ATOM 2550 N N . ASN B 1 4 ? -23.172 -46.469 35.375 1 19.47 4 ASN B N 1
ATOM 2551 C CA . ASN B 1 4 ? -24.422 -45.719 35.469 1 19.47 4 ASN B CA 1
ATOM 2552 C C . ASN B 1 4 ? -24.344 -44.406 34.688 1 19.47 4 ASN B C 1
ATOM 2554 O O . ASN B 1 4 ? -23.375 -43.656 34.812 1 19.47 4 ASN B O 1
ATOM 2558 N N . LEU B 1 5 ? -25.188 -44.188 33.656 1 20.72 5 LEU B N 1
ATOM 2559 C CA . LEU B 1 5 ? -25.594 -43.344 32.562 1 20.72 5 LEU B CA 1
ATOM 2560 C C . LEU B 1 5 ? -26.203 -42.031 33.062 1 20.72 5 LEU B C 1
ATOM 2562 O O . LEU B 1 5 ? -26.797 -41.281 32.312 1 20.72 5 LEU B O 1
ATOM 2566 N N . PRO B 1 6 ? -25.781 -41.469 34.375 1 18.38 6 PRO B N 1
ATOM 2567 C CA . PRO B 1 6 ? -26.891 -40.625 34.844 1 18.38 6 PRO B CA 1
ATOM 2568 C C . PRO B 1 6 ? -27.125 -39.406 34 1 18.38 6 PRO B C 1
ATOM 2570 O O . PRO B 1 6 ? -26.188 -38.625 33.781 1 18.38 6 PRO B O 1
ATOM 2573 N N . LYS B 1 7 ? -28.047 -39.406 32.969 1 20.16 7 LYS B N 1
ATOM 2574 C CA . LYS B 1 7 ? -28.516 -38.438 31.984 1 20.16 7 LYS B CA 1
ATOM 2575 C C . LYS B 1 7 ? -29.219 -37.25 32.656 1 20.16 7 LYS B C 1
ATOM 2577 O O . LYS B 1 7 ? -30.453 -37.219 32.688 1 20.16 7 LYS B O 1
ATOM 2582 N N . ASP B 1 8 ? -28.719 -36.719 33.781 1 15.84 8 ASP B N 1
ATOM 2583 C CA . ASP B 1 8 ? -29.562 -35.938 34.656 1 15.84 8 ASP B CA 1
ATOM 2584 C C . ASP B 1 8 ? -30.25 -34.812 33.875 1 15.84 8 ASP B C 1
ATOM 2586 O O . ASP B 1 8 ? -29.906 -34.531 32.719 1 15.84 8 ASP B O 1
ATOM 2590 N N . ASN B 1 9 ? -30.078 -33.531 34.281 1 15.84 9 ASN B N 1
ATOM 2591 C CA . ASN B 1 9 ? -30.969 -32.75 35.125 1 15.84 9 ASN B CA 1
ATOM 2592 C C . ASN B 1 9 ? -31.828 -31.812 34.25 1 15.84 9 ASN B C 1
ATOM 2594 O O . ASN B 1 9 ? -31.688 -31.766 33.031 1 15.84 9 ASN B O 1
ATOM 2598 N N . MET B 1 10 ? -31.688 -30.453 34.438 1 16.8 10 MET B N 1
ATOM 2599 C CA . MET B 1 10 ? -32.531 -29.469 35.094 1 16.8 10 MET B CA 1
ATOM 2600 C C . MET B 1 10 ? -33.375 -28.703 34.094 1 16.8 10 MET B C 1
ATOM 2602 O O . MET B 1 10 ? -33.094 -28.688 32.906 1 16.8 10 MET B O 1
ATOM 2606 N N . ILE B 1 11 ? -34 -27.594 34.562 1 16.61 11 ILE B N 1
ATOM 2607 C CA . ILE B 1 11 ? -35.219 -26.828 34.812 1 16.61 11 ILE B CA 1
ATOM 2608 C C . ILE B 1 11 ? -35.406 -25.797 33.719 1 16.61 11 ILE B C 1
ATOM 2610 O O . ILE B 1 11 ? -34.562 -24.953 33.5 1 16.61 11 ILE B O 1
ATOM 2614 N N . CYS B 1 12 ? -36.188 -26.156 32.656 1 17.05 12 CYS B N 1
ATOM 2615 C CA . CYS B 1 12 ? -36.75 -25.453 31.516 1 17.05 12 CYS B CA 1
ATOM 2616 C C . CYS B 1 12 ? -37.531 -24.234 31.969 1 17.05 12 CYS B C 1
ATOM 2618 O O . CYS B 1 12 ? -38.688 -24.359 32.406 1 17.05 12 CYS B O 1
ATOM 2620 N N . ASP B 1 13 ? -37.031 -23.344 32.906 1 15.4 13 ASP B N 1
ATOM 2621 C CA . ASP B 1 13 ? -37.938 -22.344 33.438 1 15.4 13 ASP B CA 1
ATOM 2622 C C . ASP B 1 13 ? -38.438 -21.406 32.344 1 15.4 13 ASP B C 1
ATOM 2624 O O . ASP B 1 13 ? -37.688 -20.531 31.891 1 15.4 13 ASP B O 1
ATOM 2628 N N . LEU B 1 14 ? -39.219 -21.922 31.375 1 17.14 14 LEU B N 1
ATOM 2629 C CA . LEU B 1 14 ? -39.812 -21.141 30.297 1 17.14 14 LEU B CA 1
ATOM 2630 C C . LEU B 1 14 ? -40.75 -20.062 30.859 1 17.14 14 LEU B C 1
ATOM 2632 O O . LEU B 1 14 ? -41.781 -20.391 31.438 1 17.14 14 LEU B O 1
ATOM 2636 N N . GLY B 1 15 ? -40.094 -19.047 31.547 1 15.41 15 GLY B N 1
ATOM 2637 C CA . GLY B 1 15 ? -40.844 -17.969 32.188 1 15.41 15 GLY B CA 1
ATOM 2638 C C . GLY B 1 15 ? -42.031 -17.516 31.344 1 15.41 15 GLY B C 1
ATOM 2639 O O . GLY B 1 15 ? -42.156 -17.875 30.172 1 15.41 15 GLY B O 1
ATOM 2640 N N . THR B 1 16 ? -42.688 -16.469 31.953 1 15.67 16 THR B N 1
ATOM 2641 C CA . THR B 1 16 ? -44 -15.891 32.281 1 15.67 16 THR B CA 1
ATOM 2642 C C . THR B 1 16 ? -44.594 -15.195 31.062 1 15.67 16 THR B C 1
ATOM 2644 O O . THR B 1 16 ? -43.906 -14.961 30.078 1 15.67 16 THR B O 1
ATOM 2647 N N . ILE B 1 17 ? -45.094 -13.898 31.328 1 15.51 17 ILE B N 1
ATOM 2648 C CA . ILE B 1 17 ? -46.438 -13.336 31.375 1 15.51 17 ILE B CA 1
ATOM 2649 C C . ILE B 1 17 ? -46.812 -12.734 30.016 1 15.51 17 ILE B C 1
ATOM 2651 O O . ILE B 1 17 ? -45.938 -12.125 29.359 1 15.51 17 ILE B O 1
ATOM 2655 N N . LYS B 1 18 ? -48 -12.984 29.609 1 16.08 18 LYS B N 1
ATOM 2656 C CA . LYS B 1 18 ? -49 -12.867 28.547 1 16.08 18 LYS B CA 1
ATOM 2657 C C . LYS B 1 18 ? -49.406 -11.406 28.328 1 16.08 18 LYS B C 1
ATOM 2659 O O . LYS B 1 18 ? -50.25 -10.867 29.047 1 16.08 18 LYS B O 1
ATOM 2664 N N . ALA B 1 19 ? -48.344 -10.469 28.531 1 16.94 19 ALA B N 1
ATOM 2665 C CA . ALA B 1 19 ? -49 -9.156 28.641 1 16.94 19 ALA B CA 1
ATOM 2666 C C . ALA B 1 19 ? -49.906 -8.906 27.453 1 16.94 19 ALA B C 1
ATOM 2668 O O . ALA B 1 19 ? -49.562 -9.195 26.297 1 16.94 19 ALA B O 1
ATOM 2669 N N . GLN B 1 20 ? -51.188 -8.828 27.797 1 15.87 20 GLN B N 1
ATOM 2670 C CA . GLN B 1 20 ? -52.469 -8.625 27.125 1 15.87 20 GLN B CA 1
ATOM 2671 C C . GLN B 1 20 ? -52.438 -7.375 26.25 1 15.87 2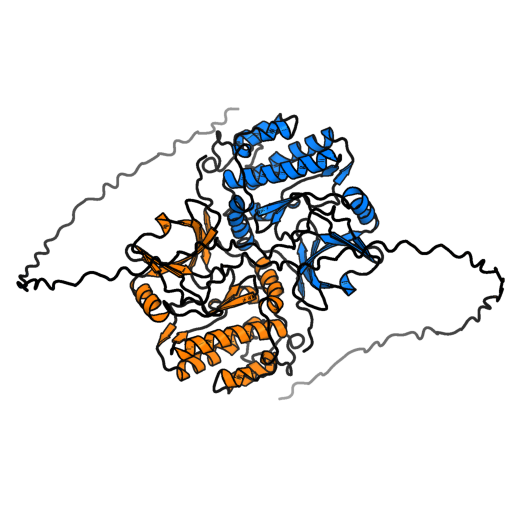0 GLN B C 1
ATOM 2673 O O . GLN B 1 20 ? -52.031 -6.301 26.703 1 15.87 20 GLN B O 1
ATOM 2678 N N . TYR B 1 21 ? -52.5 -7.551 24.922 1 16.69 21 TYR B N 1
ATOM 2679 C CA . TYR B 1 21 ? -52.406 -6.746 23.703 1 16.69 21 TYR B CA 1
ATOM 2680 C C . TYR B 1 21 ? -53.562 -5.762 23.625 1 16.69 21 TYR B C 1
ATOM 2682 O O . TYR B 1 21 ? -53.656 -4.996 22.656 1 16.69 21 TYR B O 1
ATOM 2690 N N . GLN B 1 22 ? -54.438 -5.797 24.734 1 15.34 22 GLN B N 1
ATOM 2691 C CA . GLN B 1 22 ? -55.688 -5.582 24 1 15.34 22 GLN B CA 1
ATOM 2692 C C . GLN B 1 22 ? -55.656 -4.246 23.25 1 15.34 22 GLN B C 1
ATOM 2694 O O . GLN B 1 22 ? -55.906 -4.195 22.047 1 15.34 22 GLN B O 1
ATOM 2699 N N . LEU B 1 23 ? -56.344 -3.156 23.906 1 16.36 23 LEU B N 1
ATOM 2700 C CA . LEU B 1 23 ? -57.594 -2.613 23.375 1 16.36 23 LEU B CA 1
ATOM 2701 C C . LEU B 1 23 ? -57.312 -1.452 22.422 1 16.36 23 LEU B C 1
ATOM 2703 O O . LEU B 1 23 ? -56.375 -0.682 22.625 1 16.36 23 LEU B O 1
ATOM 2707 N N . PRO B 1 24 ? -57.969 -1.459 21.25 1 18.19 24 PRO B N 1
ATOM 2708 C CA . PRO B 1 24 ? -57.969 -0.739 19.969 1 18.19 24 PRO B CA 1
ATOM 2709 C C . PRO B 1 24 ? -58.438 0.711 20.109 1 18.19 24 PRO B C 1
ATOM 2711 O O . PRO B 1 24 ? -59.594 0.967 20.375 1 18.19 24 PRO B O 1
ATOM 2714 N N . ILE B 1 25 ? -57.875 1.456 21.141 1 17.06 25 ILE B N 1
ATOM 2715 C CA . ILE B 1 25 ? -58.75 2.623 21.312 1 17.06 25 ILE B CA 1
ATOM 2716 C C . ILE B 1 25 ? -58.844 3.379 19.984 1 17.06 25 ILE B C 1
ATOM 2718 O O . ILE B 1 25 ? -57.844 3.619 19.312 1 17.06 25 ILE B O 1
ATOM 2722 N N . SER B 1 26 ? -60.031 3.576 19.578 1 17.97 26 SER B N 1
ATOM 2723 C CA . SER B 1 26 ? -60.812 4.062 18.422 1 17.97 26 SER B CA 1
ATOM 2724 C C . SER B 1 26 ? -60.562 5.555 18.203 1 17.97 26 SER B C 1
ATOM 2726 O O . SER B 1 26 ? -61.25 6.172 17.375 1 17.97 26 SER B O 1
ATOM 2728 N N . MET B 1 27 ? -59.375 6.027 18.609 1 17.06 27 MET B N 1
ATOM 2729 C CA . MET B 1 27 ? -59.625 7.461 18.75 1 17.06 27 MET B CA 1
ATOM 2730 C C . MET B 1 27 ? -60.031 8.078 17.422 1 17.06 27 MET B C 1
ATOM 2732 O O . MET B 1 27 ? -59.562 7.676 16.359 1 17.06 27 MET B O 1
ATOM 2736 N N . SER B 1 28 ? -61.094 8.812 17.484 1 17.69 28 SER B N 1
ATOM 2737 C CA . SER B 1 28 ? -62.031 9.523 16.609 1 17.69 28 SER B CA 1
ATOM 2738 C C . SER B 1 28 ? -61.344 10.664 15.875 1 17.69 28 SER B C 1
ATOM 2740 O O . SER B 1 28 ? -60.969 11.672 16.484 1 17.69 28 SER B O 1
ATOM 2742 N N . VAL B 1 29 ? -60.406 10.391 15.109 1 18.41 29 VAL B N 1
ATOM 2743 C CA . VAL B 1 29 ? -59.656 11.523 14.578 1 18.41 29 VAL B CA 1
ATOM 2744 C C . VAL B 1 29 ? -60.594 12.391 13.719 1 18.41 29 VAL B C 1
ATOM 2746 O O . VAL B 1 29 ? -61.25 11.883 12.82 1 18.41 29 VAL B O 1
ATOM 2749 N N . PRO B 1 30 ? -60.969 13.461 14.344 1 17.72 30 PRO B N 1
ATOM 2750 C CA . PRO B 1 30 ? -61.906 14.328 13.617 1 17.72 30 PRO B CA 1
ATOM 2751 C C . PRO B 1 30 ? -61.375 14.734 12.242 1 17.72 30 PRO B C 1
ATOM 2753 O O . PRO B 1 30 ? -60.156 14.711 12.008 1 17.72 30 PRO B O 1
ATOM 2756 N N . THR B 1 31 ? -62.375 15.039 11.281 1 16.75 31 THR B N 1
ATOM 2757 C CA . THR B 1 31 ? -62.625 15.109 9.844 1 16.75 31 THR B CA 1
ATOM 2758 C C . THR B 1 31 ? -62.062 16.406 9.258 1 16.75 31 THR B C 1
ATOM 2760 O O . THR B 1 31 ? -61.719 16.438 8.078 1 16.75 31 THR B O 1
ATOM 2763 N N . THR B 1 32 ? -61.812 17.516 10.047 1 16.78 32 THR B N 1
ATOM 2764 C CA . THR B 1 32 ? -62.344 18.625 9.266 1 16.78 32 THR B CA 1
ATOM 2765 C C . THR B 1 32 ? -61.5 18.875 8.023 1 16.78 32 THR B C 1
ATOM 2767 O O . THR B 1 32 ? -60.281 18.812 8.086 1 16.78 32 THR B O 1
ATOM 2770 N N . ARG B 1 33 ? -62.219 19.125 6.832 1 17.12 33 ARG B N 1
ATOM 2771 C CA . ARG B 1 33 ? -62.094 19.172 5.379 1 17.12 33 ARG B CA 1
ATOM 2772 C C . ARG B 1 33 ? -61.406 20.453 4.926 1 17.12 33 ARG B C 1
ATOM 2774 O O . ARG B 1 33 ? -61.156 20.656 3.732 1 17.12 33 ARG B O 1
ATOM 2781 N N . GLU B 1 34 ? -60.938 21.391 5.781 1 17.11 34 GLU B N 1
ATOM 2782 C CA . GLU B 1 34 ? -61.156 22.641 5.07 1 17.11 34 GLU B CA 1
ATOM 2783 C C . GLU B 1 34 ? -60.375 22.672 3.76 1 17.11 34 GLU B C 1
ATOM 2785 O O . GLU B 1 34 ? -59.344 22.016 3.631 1 17.11 34 GLU B O 1
ATOM 2790 N N . SER B 1 35 ? -60.938 23.391 2.725 1 18.36 35 SER B N 1
ATOM 2791 C CA . SER B 1 35 ? -61.031 23.594 1.283 1 18.36 35 SER B CA 1
ATOM 2792 C C . SER B 1 35 ? -59.844 24.344 0.745 1 18.36 35 SER B C 1
ATOM 2794 O O . SER B 1 35 ? -59.688 24.531 -0.467 1 18.36 35 SER B O 1
ATOM 2796 N N . TYR B 1 36 ? -58.844 24.641 1.514 1 17.83 36 TYR B N 1
ATOM 2797 C CA . TYR B 1 36 ? -58.219 25.844 0.955 1 17.83 36 TYR B CA 1
ATOM 2798 C C . TYR B 1 36 ? -57.781 25.625 -0.487 1 17.83 36 TYR B C 1
ATOM 2800 O O . TYR B 1 36 ? -57.344 24.531 -0.835 1 17.83 36 TYR B O 1
ATOM 2808 N N . THR B 1 37 ? -58.406 26.391 -1.353 1 17.94 37 THR B N 1
ATOM 2809 C CA . THR B 1 37 ? -58.344 26.656 -2.787 1 17.94 37 THR B CA 1
ATOM 2810 C C . THR B 1 37 ? -56.906 26.875 -3.244 1 17.94 37 THR B C 1
ATOM 2812 O O . THR B 1 37 ? -56.188 27.672 -2.654 1 17.94 37 THR B O 1
ATOM 2815 N N . ALA B 1 38 ? -56.469 26.031 -3.998 1 18.69 38 ALA B N 1
ATOM 2816 C CA . ALA B 1 38 ? -55.156 25.828 -4.656 1 18.69 38 ALA B CA 1
ATOM 2817 C C . ALA B 1 38 ? -54.844 26.969 -5.613 1 18.69 38 ALA B C 1
ATOM 2819 O O . ALA B 1 38 ? -55.531 27.141 -6.633 1 18.69 38 ALA B O 1
ATOM 2820 N N . ALA B 1 39 ? -54.75 28.203 -5.109 1 19.41 39 ALA B N 1
ATOM 2821 C CA . ALA B 1 39 ? -54.469 29.156 -6.191 1 19.41 39 ALA B CA 1
ATOM 2822 C C . ALA B 1 39 ? -53.312 28.656 -7.055 1 19.41 39 ALA B C 1
ATOM 2824 O O . ALA B 1 39 ? -52.312 28.125 -6.535 1 19.41 39 ALA B O 1
ATOM 2825 N N . THR B 1 40 ? -53.531 28.359 -8.312 1 19.38 40 THR B N 1
ATOM 2826 C CA . THR B 1 40 ? -52.875 27.75 -9.469 1 19.38 40 THR B CA 1
ATOM 2827 C C . THR B 1 40 ? -51.625 28.578 -9.875 1 19.38 40 THR B C 1
ATOM 2829 O O . THR B 1 40 ? -50.938 28.234 -10.844 1 19.38 40 THR B O 1
ATOM 2832 N N . THR B 1 41 ? -51.125 29.625 -9.086 1 19.67 41 THR B N 1
ATOM 2833 C CA . THR B 1 41 ? -50.375 30.531 -9.969 1 19.67 41 THR B CA 1
ATOM 2834 C C . THR B 1 41 ? -49.281 29.797 -10.703 1 19.67 41 THR B C 1
ATOM 2836 O O . THR B 1 41 ? -48.625 28.922 -10.125 1 19.67 41 THR B O 1
ATOM 2839 N N . ASN B 1 42 ? -49.219 30.016 -12.062 1 19.69 42 ASN B N 1
ATOM 2840 C CA . ASN B 1 42 ? -48.531 29.531 -13.266 1 19.69 42 ASN B CA 1
ATOM 2841 C C . ASN B 1 42 ? -47.031 29.766 -13.203 1 19.69 42 ASN B C 1
ATOM 2843 O O . ASN B 1 42 ? -46.562 30.906 -13.258 1 19.69 42 ASN B O 1
ATOM 2847 N N . LEU B 1 43 ? -46.375 29.328 -12.094 1 18.78 43 LEU B N 1
ATOM 2848 C CA . LEU B 1 43 ? -44.969 29.719 -12.055 1 18.78 43 LEU B CA 1
ATOM 2849 C C . LEU B 1 43 ? -44.25 29.344 -13.352 1 18.78 43 LEU B C 1
ATOM 2851 O O . LEU B 1 43 ? -44.5 28.281 -13.914 1 18.78 43 LEU B O 1
ATOM 2855 N N . THR B 1 44 ? -43.781 30.406 -13.984 1 21.25 44 THR B N 1
ATOM 2856 C CA . THR B 1 44 ? -42.969 30.578 -15.195 1 21.25 44 THR B CA 1
ATOM 2857 C C . THR B 1 44 ? -41.781 29.625 -15.211 1 21.25 44 THR B C 1
ATOM 2859 O O . THR B 1 44 ? -41.25 29.266 -14.156 1 21.25 44 THR B O 1
ATOM 2862 N N . GLY B 1 45 ? -41.625 28.938 -16.391 1 19.3 45 GLY B N 1
ATOM 2863 C CA . GLY B 1 45 ? -40.875 27.781 -16.844 1 19.3 45 GLY B CA 1
ATOM 2864 C C . GLY B 1 45 ? -39.375 27.938 -16.656 1 19.3 45 GLY B C 1
ATOM 2865 O O . GLY B 1 45 ? -38.812 29.016 -16.875 1 19.3 45 GLY B O 1
ATOM 2866 N N . PRO B 1 46 ? -38.812 27.406 -15.484 1 22.11 46 PRO B N 1
ATOM 2867 C CA . PRO B 1 46 ? -37.406 27.625 -15.203 1 22.11 46 PRO B CA 1
ATOM 2868 C C . PRO B 1 46 ? -36.5 27.328 -16.406 1 22.11 46 PRO B C 1
ATOM 2870 O O . PRO B 1 46 ? -36.875 26.547 -17.281 1 22.11 46 PRO B O 1
ATOM 2873 N N . HIS B 1 47 ? -35.812 28.359 -16.859 1 22.47 47 HIS B N 1
ATOM 2874 C CA . HIS B 1 47 ? -34.75 28.375 -17.859 1 22.47 47 HIS B CA 1
ATOM 2875 C C . HIS B 1 47 ? -33.812 27.188 -17.688 1 22.47 47 HIS B C 1
ATOM 2877 O O . HIS B 1 47 ? -33.406 26.859 -16.578 1 22.47 47 HIS B O 1
ATOM 2883 N N . ARG B 1 48 ? -33.875 26.328 -18.625 1 19.48 48 ARG B N 1
ATOM 2884 C CA . ARG B 1 48 ? -33.156 25.078 -18.812 1 19.48 48 ARG B CA 1
ATOM 2885 C C . ARG B 1 48 ? -31.672 25.25 -18.562 1 19.48 48 ARG B C 1
ATOM 2887 O O . ARG B 1 48 ? -31 25.984 -19.281 1 19.48 48 ARG B O 1
ATOM 2894 N N . ARG B 1 49 ? -31.312 25.406 -17.328 1 23.67 49 ARG B N 1
ATOM 2895 C CA . ARG B 1 49 ? -29.859 25.391 -17.141 1 23.67 49 ARG B CA 1
ATOM 2896 C C . ARG B 1 49 ? -29.219 24.234 -17.891 1 23.67 49 ARG B C 1
ATOM 2898 O O . ARG B 1 49 ? -29.797 23.141 -17.953 1 23.67 49 ARG B O 1
ATOM 2905 N N . GLY B 1 50 ? -28.422 24.578 -18.875 1 19.34 50 GLY B N 1
ATOM 2906 C CA . GLY B 1 50 ? -27.625 23.766 -19.781 1 19.34 50 GLY B CA 1
ATOM 2907 C C . GLY B 1 50 ? -26.922 22.609 -19.062 1 19.34 50 GLY B C 1
ATOM 2908 O O . GLY B 1 50 ? -26.719 22.672 -17.859 1 19.34 50 GLY B O 1
ATOM 2909 N N . ARG B 1 51 ? -27.234 21.422 -19.578 1 22.53 51 ARG B N 1
ATOM 2910 C CA . ARG B 1 51 ? -26.719 20.109 -19.188 1 22.53 51 ARG B CA 1
ATOM 2911 C C . ARG B 1 51 ? -25.219 20.172 -18.906 1 22.53 51 ARG B C 1
ATOM 2913 O O . ARG B 1 51 ? -24.438 20.531 -19.781 1 22.53 51 ARG B O 1
ATOM 2920 N N . LEU B 1 52 ? -24.969 20.656 -17.672 1 21.81 52 LEU B N 1
ATOM 2921 C CA . LEU B 1 52 ? -23.578 20.5 -17.312 1 21.81 52 LEU B CA 1
ATOM 2922 C C . LEU B 1 52 ? -23.078 19.094 -17.672 1 21.81 52 LEU B C 1
ATOM 2924 O O . LEU B 1 52 ? -23.672 18.094 -17.25 1 21.81 52 LEU B O 1
ATOM 2928 N N . LYS B 1 53 ? -22.562 18.938 -18.938 1 21.44 53 LYS B N 1
ATOM 2929 C CA . LYS B 1 53 ? -21.938 17.703 -19.375 1 21.44 53 LYS B CA 1
ATOM 2930 C C . LYS B 1 53 ? -21.094 17.078 -18.266 1 21.44 53 LYS B C 1
ATOM 2932 O O . LYS B 1 53 ? -20.172 17.703 -17.75 1 21.44 53 LYS B O 1
ATOM 2937 N N . VAL B 1 54 ? -21.922 16.391 -17.469 1 24.14 54 VAL B N 1
ATOM 2938 C CA . VAL B 1 54 ? -21.234 15.562 -16.484 1 24.14 54 VAL B CA 1
ATOM 2939 C C . VAL B 1 54 ? -20.109 14.773 -17.156 1 24.14 54 VAL B C 1
ATOM 2941 O O . VAL B 1 54 ? -20.375 13.961 -18.047 1 24.14 54 VAL B O 1
ATOM 2944 N N . VAL B 1 55 ? -19.141 15.531 -17.5 1 23.45 55 VAL B N 1
ATOM 2945 C CA . VAL B 1 55 ? -18.016 14.766 -18.031 1 23.45 55 VAL B CA 1
ATOM 2946 C C . VAL B 1 55 ? -17.719 13.578 -17.109 1 23.45 55 VAL B C 1
ATOM 2948 O O . VAL B 1 55 ? -17.469 13.75 -15.914 1 23.45 55 VAL B O 1
ATOM 2951 N N . THR B 1 56 ? -18.422 12.57 -17.391 1 24.61 56 THR B N 1
ATOM 2952 C CA . THR B 1 56 ? -18.297 11.219 -16.844 1 24.61 56 THR B CA 1
ATOM 2953 C C . THR B 1 56 ? -16.859 10.727 -16.906 1 24.61 56 THR B C 1
ATOM 2955 O O . THR B 1 56 ? -16.391 10.297 -17.969 1 24.61 56 THR B O 1
ATOM 2958 N N . GLY B 1 57 ? -16 11.625 -16.641 1 24.3 57 GLY B N 1
ATOM 2959 C CA . GLY B 1 57 ? -14.719 10.977 -16.844 1 24.3 57 GLY B CA 1
ATOM 2960 C C . GLY B 1 57 ? -14.492 9.805 -15.914 1 24.3 57 GLY B C 1
ATOM 2961 O O . GLY B 1 57 ? -15.109 9.719 -14.852 1 24.3 57 GLY B O 1
ATOM 2962 N N . PRO B 1 58 ? -14.289 8.68 -16.5 1 23.77 58 PRO B N 1
ATOM 2963 C CA . PRO B 1 58 ? -14.156 7.406 -15.781 1 23.77 58 PRO B CA 1
ATOM 2964 C C . PRO B 1 58 ? -13.266 7.52 -14.547 1 23.77 58 PRO B C 1
ATOM 2966 O O . PRO B 1 58 ? -12.359 8.352 -14.508 1 23.77 58 PRO B O 1
ATOM 2969 N N . PRO B 1 59 ? -13.797 7.234 -13.469 1 25.47 59 PRO B N 1
ATOM 2970 C CA . PRO B 1 59 ? -13.086 7.375 -12.195 1 25.47 59 PRO B CA 1
ATOM 2971 C C . PRO B 1 59 ? -11.688 6.773 -12.227 1 25.47 59 PRO B C 1
ATOM 2973 O O . PRO B 1 59 ? -11.484 5.699 -12.805 1 25.47 59 PRO B O 1
ATOM 2976 N N . LYS B 1 60 ? -10.781 7.57 -12.195 1 28.02 60 LYS B N 1
ATOM 2977 C CA . LYS B 1 60 ? -9.406 7.082 -12.242 1 28.02 60 LYS B CA 1
ATOM 2978 C C . LYS B 1 60 ? -9.141 6.094 -11.109 1 28.02 60 LYS B C 1
ATOM 2980 O O . LYS B 1 60 ? -9.336 6.414 -9.938 1 28.02 60 LYS B O 1
ATOM 2985 N N . SER B 1 61 ? -9.359 4.836 -11.312 1 24.09 61 SER B N 1
ATOM 2986 C CA . SER B 1 61 ? -9.023 3.666 -10.508 1 24.09 61 SER B CA 1
ATOM 2987 C C . SER B 1 61 ? -7.664 3.828 -9.836 1 24.09 61 SER B C 1
ATOM 2989 O O . SER B 1 61 ? -6.785 4.508 -10.367 1 24.09 61 SER B O 1
ATOM 2991 N N . LEU B 1 62 ? -7.637 3.773 -8.602 1 31.27 62 LEU B N 1
ATOM 2992 C CA . LEU B 1 62 ? -6.414 3.744 -7.809 1 31.27 62 LEU B CA 1
ATOM 2993 C C . LEU B 1 62 ? -5.34 2.908 -8.492 1 31.27 62 LEU B C 1
ATOM 2995 O O . LEU B 1 62 ? -5.223 1.708 -8.234 1 31.27 62 LEU B O 1
ATOM 2999 N N . CYS B 1 63 ? -5.27 3.078 -9.828 1 26.22 63 CYS B N 1
ATOM 3000 C CA . CYS B 1 63 ? -4.258 2.283 -10.516 1 26.22 63 CYS B CA 1
ATOM 3001 C C . CYS B 1 63 ? -2.875 2.529 -9.922 1 26.22 63 CYS B C 1
ATOM 3003 O O . CYS B 1 63 ? -2.467 3.678 -9.742 1 26.22 63 CYS B O 1
ATOM 3005 N N . LEU B 1 64 ? -2.381 1.702 -9.023 1 30.98 64 LEU B N 1
ATOM 3006 C CA . LEU B 1 64 ? -0.944 1.663 -8.781 1 30.98 64 LEU B CA 1
ATOM 3007 C C . LEU B 1 64 ? -0.173 2.158 -10 1 30.98 64 LEU B C 1
ATOM 3009 O O . LEU B 1 64 ? -0.629 2 -11.133 1 30.98 64 LEU B O 1
ATOM 3013 N N . PRO B 1 65 ? 0.625 3.244 -9.898 1 30.08 65 PRO B N 1
ATOM 3014 C CA . PRO B 1 65 ? 1.282 3.559 -11.164 1 30.08 65 PRO B CA 1
ATOM 3015 C C . PRO B 1 65 ? 1.46 2.33 -12.055 1 30.08 65 PRO B C 1
ATOM 3017 O O . PRO B 1 65 ? 1.745 1.238 -11.562 1 30.08 65 PRO B O 1
ATOM 3020 N N . HIS B 1 66 ? 0.483 2.299 -13.016 1 28.48 66 HIS B N 1
ATOM 3021 C CA . HIS B 1 66 ? 0.624 1.247 -14.016 1 28.48 66 HIS B CA 1
ATOM 3022 C C . HIS B 1 66 ? 2.084 1.061 -14.414 1 28.48 66 HIS B C 1
ATOM 3024 O O . HIS B 1 66 ? 2.768 2.029 -14.75 1 28.48 66 HIS B O 1
ATOM 3030 N N . LEU B 1 67 ? 2.693 0.054 -13.898 1 28.72 67 LEU B N 1
ATOM 3031 C CA . LEU B 1 67 ? 3.84 -0.42 -14.664 1 28.72 67 LEU B CA 1
ATOM 3032 C C . LEU B 1 67 ? 3.596 -0.263 -16.156 1 28.72 67 LEU B C 1
ATOM 3034 O O . LEU B 1 67 ? 2.457 -0.379 -16.625 1 28.72 67 LEU B O 1
ATOM 3038 N N . CYS B 1 68 ? 4.246 0.559 -16.828 1 27.3 68 CYS B N 1
ATOM 3039 C CA . CYS B 1 68 ? 4.191 0.637 -18.281 1 27.3 68 CYS B CA 1
ATOM 3040 C C . CYS B 1 68 ? 3.75 -0.693 -18.875 1 27.3 68 CYS B C 1
ATOM 3042 O O . CYS B 1 68 ? 4.285 -1.746 -18.531 1 27.3 68 CYS B O 1
ATOM 3044 N N . GLY B 1 69 ? 2.459 -0.745 -19.203 1 28.27 69 GLY B N 1
ATOM 3045 C CA . GLY B 1 69 ? 2.08 -1.846 -20.062 1 28.27 69 GLY B CA 1
ATOM 3046 C C . GLY B 1 69 ? 3.072 -2.09 -21.188 1 28.27 69 GLY B C 1
ATOM 3047 O O . GLY B 1 69 ? 3.221 -1.258 -22.094 1 28.27 69 GLY B O 1
ATOM 3048 N N . LEU B 1 70 ? 4.152 -2.748 -20.938 1 28.73 70 LEU B N 1
ATOM 3049 C CA . LEU B 1 70 ? 5.008 -3.236 -22.016 1 28.73 70 LEU B CA 1
ATOM 3050 C C . LEU B 1 70 ? 4.172 -3.812 -23.156 1 28.73 70 LEU B C 1
ATOM 3052 O O . LEU B 1 70 ? 3.301 -4.656 -22.922 1 28.73 70 LEU B O 1
ATOM 3056 N N . GLU B 1 71 ? 3.891 -3.1 -24.125 1 30.05 71 GLU B N 1
ATOM 3057 C CA . GLU B 1 71 ? 3.492 -3.723 -25.391 1 30.05 71 GLU B CA 1
ATOM 3058 C C . GLU B 1 71 ? 4.121 -5.102 -25.547 1 30.05 71 GLU B C 1
ATOM 3060 O O . GLU B 1 71 ? 5.164 -5.387 -24.953 1 30.05 71 GLU B O 1
ATOM 3065 N N . ASN B 1 72 ? 3.416 -5.977 -26.125 1 32.94 72 ASN B N 1
ATOM 3066 C CA . ASN B 1 72 ? 3.639 -7.355 -26.547 1 32.94 72 ASN B CA 1
ATOM 3067 C C . ASN B 1 72 ? 5.039 -7.547 -27.125 1 32.94 72 ASN B C 1
ATOM 3069 O O . ASN B 1 72 ? 5.227 -8.312 -28.078 1 32.94 72 ASN B O 1
ATOM 3073 N N . ILE B 1 73 ? 5.91 -6.547 -27.125 1 35.44 73 ILE B N 1
ATOM 3074 C CA . ILE B 1 73 ? 7.176 -7.023 -27.672 1 35.44 73 ILE B CA 1
ATOM 3075 C C . ILE B 1 73 ? 7.762 -8.102 -26.766 1 35.44 73 ILE B C 1
ATOM 3077 O O . ILE B 1 73 ? 7.898 -7.891 -25.562 1 35.44 73 ILE B O 1
ATOM 3081 N N . ALA B 1 74 ? 7.75 -9.281 -27.047 1 42.53 74 ALA B N 1
ATOM 3082 C CA . ALA B 1 74 ? 8.484 -10.32 -26.344 1 42.53 74 ALA B CA 1
ATOM 3083 C C . ALA B 1 74 ? 9.641 -9.727 -25.547 1 42.53 74 ALA B C 1
ATOM 3085 O O . ALA B 1 74 ? 10.578 -9.164 -26.109 1 42.53 74 ALA B O 1
ATOM 3086 N N . SER B 1 75 ? 9.414 -9.023 -24.469 1 55.47 75 SER B N 1
ATOM 3087 C CA . SER B 1 75 ? 10.375 -8.289 -23.641 1 55.47 75 SER B CA 1
ATOM 3088 C C . SER B 1 75 ? 11.602 -9.133 -23.344 1 55.47 75 SER B C 1
ATOM 3090 O O . SER B 1 75 ? 11.484 -10.227 -22.766 1 55.47 75 SER B O 1
ATOM 3092 N N . VAL B 1 76 ? 12.453 -9.148 -24.297 1 70.25 76 VAL B N 1
ATOM 3093 C CA . VAL B 1 76 ? 13.727 -9.844 -24.188 1 70.25 76 VAL B CA 1
ATOM 3094 C C . VAL B 1 76 ? 14.484 -9.336 -22.969 1 70.25 76 VAL B C 1
ATOM 3096 O O . VAL B 1 76 ? 14.602 -8.125 -22.766 1 70.25 76 VAL B O 1
ATOM 3099 N N . LEU B 1 77 ? 14.758 -10.281 -22.094 1 86.88 77 LEU B N 1
ATOM 3100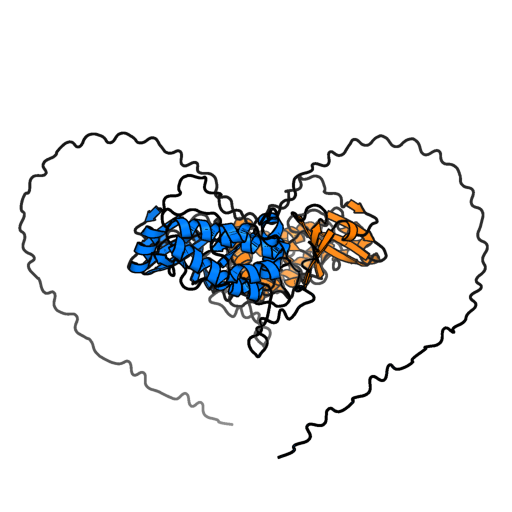 C CA . LEU B 1 77 ? 15.586 -10.008 -20.922 1 86.88 77 LEU B CA 1
ATOM 3101 C C . LEU B 1 77 ? 16.906 -9.359 -21.344 1 86.88 77 LEU B C 1
ATOM 3103 O O . LEU B 1 77 ? 17.625 -9.891 -22.188 1 86.88 77 LEU B O 1
ATOM 3107 N N . ILE B 1 78 ? 17.172 -8.172 -20.938 1 88.5 78 ILE B N 1
ATOM 3108 C CA . ILE B 1 78 ? 18.438 -7.477 -21.172 1 88.5 78 ILE B CA 1
ATOM 3109 C C . ILE B 1 78 ? 19.453 -7.879 -20.109 1 88.5 78 ILE B C 1
ATOM 3111 O O . ILE B 1 78 ? 19.172 -7.773 -18.922 1 88.5 78 ILE B O 1
ATOM 3115 N N . VAL B 1 79 ? 20.594 -8.383 -20.578 1 92.12 79 VAL B N 1
ATOM 3116 C CA . VAL B 1 79 ? 21.641 -8.797 -19.641 1 92.12 79 VAL B CA 1
ATOM 3117 C C . VAL B 1 79 ? 22.797 -7.809 -19.688 1 92.12 79 VAL B C 1
ATOM 3119 O O . VAL B 1 79 ? 23.312 -7.504 -20.766 1 92.12 79 VAL B O 1
ATOM 3122 N N . ARG B 1 80 ? 23.156 -7.254 -18.594 1 93.38 80 ARG B N 1
ATOM 3123 C CA . ARG B 1 80 ? 24.266 -6.309 -18.469 1 93.38 80 ARG B CA 1
ATOM 3124 C C . ARG B 1 80 ? 25.359 -6.863 -17.562 1 93.38 80 ARG B C 1
ATOM 3126 O O . ARG B 1 80 ? 25.062 -7.48 -16.531 1 93.38 80 ARG B O 1
ATOM 3133 N N . GLN B 1 81 ? 26.672 -6.648 -17.969 1 93.19 81 GLN B N 1
ATOM 3134 C CA . GLN B 1 81 ? 27.797 -7.082 -17.172 1 93.19 81 GLN B CA 1
ATOM 3135 C C . GLN B 1 81 ? 28.297 -5.965 -16.25 1 93.19 81 GLN B C 1
ATOM 3137 O O . GLN B 1 81 ? 29.422 -5.492 -16.391 1 93.19 81 GLN B O 1
ATOM 3142 N N . GLU B 1 82 ? 27.484 -5.496 -15.43 1 95.5 82 GLU B N 1
ATOM 3143 C CA . GLU B 1 82 ? 27.781 -4.434 -14.477 1 95.5 82 GLU B CA 1
ATOM 3144 C C . GLU B 1 82 ? 26.969 -4.594 -13.203 1 95.5 82 GLU B C 1
ATOM 3146 O O . GLU B 1 82 ? 26.062 -5.426 -13.133 1 95.5 82 GLU B O 1
ATOM 3151 N N . SER B 1 83 ? 27.391 -3.85 -12.203 1 96 83 SER B N 1
ATOM 3152 C CA . SER B 1 83 ? 26.641 -3.857 -10.961 1 96 83 SER B CA 1
ATOM 3153 C C . SER B 1 83 ? 25.359 -3.035 -11.078 1 96 83 SER B C 1
ATOM 3155 O O . SER B 1 83 ? 25.375 -1.929 -11.617 1 96 83 SER B O 1
ATOM 3157 N N . PRO B 1 84 ? 24.234 -3.605 -10.594 1 95.75 84 PRO B N 1
ATOM 3158 C CA . PRO B 1 84 ? 23.016 -2.793 -10.609 1 95.75 84 PRO B CA 1
ATOM 3159 C C . PRO B 1 84 ? 23.125 -1.544 -9.742 1 95.75 84 PRO B C 1
ATOM 3161 O O . PRO B 1 84 ? 22.406 -0.564 -9.961 1 95.75 84 PRO B O 1
ATOM 3164 N N . TRP B 1 85 ? 24.016 -1.604 -8.82 1 94.44 85 TRP B N 1
ATOM 3165 C CA . TRP B 1 85 ? 24.109 -0.558 -7.809 1 94.44 85 TRP B CA 1
ATOM 3166 C C . TRP B 1 85 ? 24.844 0.662 -8.344 1 94.44 85 TRP B C 1
ATOM 3168 O O . TRP B 1 85 ? 24.891 1.704 -7.684 1 94.44 85 TRP B O 1
ATOM 3178 N N . ASP B 1 86 ? 25.406 0.577 -9.547 1 93.38 86 ASP B N 1
ATOM 3179 C CA . ASP B 1 86 ? 25.938 1.743 -10.25 1 93.38 86 ASP B CA 1
ATOM 3180 C C . ASP B 1 86 ? 24.797 2.613 -10.781 1 93.38 86 ASP B C 1
ATOM 3182 O O . ASP B 1 86 ? 24.953 3.828 -10.93 1 93.38 86 ASP B O 1
ATOM 3186 N N . THR B 1 87 ? 23.703 1.937 -11.055 1 92.44 87 THR B N 1
ATOM 3187 C CA . THR B 1 87 ? 22.562 2.602 -11.664 1 92.44 87 THR B CA 1
ATOM 3188 C C . THR B 1 87 ? 21.484 2.891 -10.625 1 92.44 87 THR B C 1
ATOM 3190 O O . THR B 1 87 ? 20.781 3.896 -10.719 1 92.44 87 THR B O 1
ATOM 3193 N N . TYR B 1 88 ? 21.422 1.995 -9.664 1 93.38 88 TYR B N 1
ATOM 3194 C CA . TYR B 1 88 ? 20.344 2.082 -8.688 1 93.38 88 TYR B CA 1
ATOM 3195 C C . TYR B 1 88 ? 20.891 2.242 -7.277 1 93.38 88 TYR B C 1
ATOM 3197 O O . TYR B 1 88 ? 22.031 1.869 -7 1 93.38 88 TYR B O 1
ATOM 3205 N N . ARG B 1 89 ? 20.031 2.777 -6.469 1 92.38 89 ARG B N 1
ATOM 3206 C CA . ARG B 1 89 ? 20.297 2.867 -5.035 1 92.38 89 ARG B CA 1
ATOM 3207 C C . ARG B 1 89 ? 19.312 2.002 -4.242 1 92.38 89 ARG B C 1
ATOM 3209 O O . ARG B 1 89 ? 18.109 2.098 -4.43 1 92.38 89 ARG B O 1
ATOM 3216 N N . LYS B 1 90 ? 19.906 1.209 -3.359 1 93.19 90 LYS B N 1
ATOM 3217 C CA . LYS B 1 90 ? 19.062 0.395 -2.482 1 93.19 90 LYS B CA 1
ATOM 3218 C C . LYS B 1 90 ? 18.312 1.263 -1.479 1 93.19 90 LYS B C 1
ATOM 3220 O O . LYS B 1 90 ? 18.891 2.166 -0.874 1 93.19 90 LYS B O 1
ATOM 3225 N N . VAL B 1 91 ? 17.047 0.913 -1.312 1 91.81 91 VAL B N 1
ATOM 3226 C CA . VAL B 1 91 ? 16.297 1.749 -0.387 1 91.81 91 VAL B CA 1
ATOM 3227 C C . VAL B 1 91 ? 15.562 0.87 0.626 1 91.81 91 VAL B C 1
ATOM 3229 O O . VAL B 1 91 ? 15.609 1.133 1.831 1 91.81 91 VAL B O 1
ATOM 3232 N N . ILE B 1 92 ? 14.844 -0.101 0.155 1 93.94 92 ILE B N 1
ATOM 3233 C CA . ILE B 1 92 ? 14.125 -1.013 1.036 1 93.94 92 ILE B CA 1
ATOM 3234 C C . ILE B 1 92 ? 14.508 -2.455 0.71 1 93.94 92 ILE B C 1
ATOM 3236 O O . ILE B 1 92 ? 14.594 -2.83 -0.461 1 93.94 92 ILE B O 1
ATOM 3240 N N . THR B 1 93 ? 14.766 -3.227 1.705 1 95.12 93 THR B N 1
ATOM 3241 C CA . THR B 1 93 ? 14.969 -4.66 1.538 1 95.12 93 THR B CA 1
ATOM 3242 C C . THR B 1 93 ? 14.094 -5.449 2.508 1 95.12 93 THR B C 1
ATOM 3244 O O . THR B 1 93 ? 14 -5.105 3.688 1 95.12 93 THR B O 1
ATOM 3247 N N . TYR B 1 94 ? 13.391 -6.383 1.979 1 94 94 TYR B N 1
ATOM 3248 C CA . TYR B 1 94 ? 12.555 -7.219 2.834 1 94 94 TYR B CA 1
ATOM 3249 C C . TYR B 1 94 ? 12.336 -8.594 2.215 1 94 94 TYR B C 1
ATOM 3251 O O . TYR B 1 94 ? 12.758 -8.844 1.079 1 94 94 TYR B O 1
ATOM 3259 N N . GLU B 1 95 ? 11.828 -9.531 3.047 1 95 95 GLU B N 1
ATOM 3260 C CA . GLU B 1 95 ? 11.547 -10.891 2.59 1 95 95 GLU B CA 1
ATOM 3261 C C . GLU B 1 95 ? 10.141 -10.992 2.002 1 95 95 GLU B C 1
ATOM 3263 O O . GLU B 1 95 ? 9.156 -10.664 2.668 1 95 95 GLU B O 1
ATOM 3268 N N . ASN B 1 96 ? 9.984 -11.398 0.763 1 96.06 96 ASN B N 1
ATOM 3269 C CA . ASN B 1 96 ? 8.75 -11.555 0.008 1 96.06 96 ASN B CA 1
ATOM 3270 C C . ASN B 1 96 ? 8.906 -12.555 -1.134 1 96.06 96 ASN B C 1
ATOM 3272 O O . ASN B 1 96 ? 9.195 -12.164 -2.268 1 96.06 96 ASN B O 1
ATOM 3276 N N . ALA B 1 97 ? 8.625 -13.875 -0.852 1 96.44 97 ALA B N 1
ATOM 3277 C CA . ALA B 1 97 ? 8.961 -14.945 -1.78 1 96.44 97 ALA B CA 1
ATOM 3278 C C . ALA B 1 97 ? 10.445 -14.922 -2.137 1 96.44 97 ALA B C 1
ATOM 3280 O O . ALA B 1 97 ? 10.805 -15 -3.312 1 96.44 97 ALA B O 1
ATOM 3281 N N . GLY B 1 98 ? 11.211 -14.773 -1.122 1 94.62 98 GLY B N 1
ATOM 3282 C CA . GLY B 1 98 ? 12.641 -14.523 -1.243 1 94.62 98 GLY B CA 1
ATOM 3283 C C . GLY B 1 98 ? 13.016 -13.078 -0.976 1 94.62 98 GLY B C 1
ATOM 3284 O O . GLY B 1 98 ? 12.141 -12.211 -0.875 1 94.62 98 GLY B O 1
ATOM 3285 N N . LYS B 1 99 ? 14.242 -12.844 -0.886 1 95.31 99 LYS B N 1
ATOM 3286 C CA . LYS B 1 99 ? 14.727 -11.492 -0.602 1 95.31 99 LYS B CA 1
ATOM 3287 C C . LYS B 1 99 ? 14.508 -10.57 -1.796 1 95.31 99 LYS B C 1
ATOM 3289 O O . LYS B 1 99 ? 14.844 -10.922 -2.93 1 95.31 99 LYS B O 1
ATOM 3294 N N . VAL B 1 100 ? 13.906 -9.43 -1.561 1 97.19 100 VAL B N 1
ATOM 3295 C CA . VAL B 1 100 ? 13.695 -8.438 -2.605 1 97.19 100 VAL B CA 1
ATOM 3296 C C . VAL B 1 100 ? 14.195 -7.074 -2.137 1 97.19 100 VAL B C 1
ATOM 3298 O O . VAL B 1 100 ? 14.031 -6.711 -0.969 1 97.19 100 VAL B O 1
ATOM 3301 N N . THR B 1 101 ? 14.844 -6.363 -3.014 1 96.88 101 THR B N 1
ATOM 3302 C CA . THR B 1 101 ? 15.32 -5.012 -2.756 1 96.88 101 THR B CA 1
ATOM 3303 C C . THR B 1 101 ? 14.602 -4.004 -3.65 1 96.88 101 THR B C 1
ATOM 3305 O O . THR B 1 101 ? 14.633 -4.125 -4.879 1 96.88 101 THR B O 1
ATOM 3308 N N . ILE B 1 102 ? 13.938 -3.078 -3.002 1 95.5 102 ILE B N 1
ATOM 3309 C CA . ILE B 1 102 ? 13.398 -1.931 -3.727 1 95.5 102 ILE B CA 1
ATOM 3310 C C . ILE B 1 102 ? 14.484 -0.865 -3.877 1 95.5 102 ILE B C 1
ATOM 3312 O O . ILE B 1 102 ? 15.117 -0.477 -2.895 1 95.5 102 ILE B O 1
ATOM 3316 N N . ALA B 1 103 ? 14.633 -0.47 -5.121 1 94.31 103 ALA B N 1
ATOM 3317 C CA . ALA B 1 103 ? 15.695 0.49 -5.41 1 94.31 103 ALA B CA 1
ATOM 3318 C C . ALA B 1 103 ? 15.172 1.646 -6.258 1 94.31 103 ALA B C 1
ATOM 3320 O O . ALA B 1 103 ? 14.109 1.544 -6.875 1 94.31 103 ALA B O 1
ATOM 3321 N N . THR B 1 104 ? 15.859 2.748 -6.117 1 91.25 104 THR B N 1
ATOM 3322 C CA . THR B 1 104 ? 15.57 3.914 -6.945 1 91.25 104 THR B CA 1
ATOM 3323 C C . THR B 1 104 ? 16.766 4.254 -7.836 1 91.25 104 THR B C 1
ATOM 3325 O O . THR B 1 104 ? 17.906 3.906 -7.52 1 91.25 104 THR B O 1
ATOM 3328 N N . ARG B 1 105 ? 16.422 4.836 -8.961 1 89.56 105 ARG B N 1
ATOM 3329 C CA . ARG B 1 105 ? 17.516 5.273 -9.812 1 89.56 105 ARG B CA 1
ATOM 3330 C C . ARG B 1 105 ? 18.328 6.387 -9.148 1 89.56 105 ARG B C 1
ATOM 3332 O O . ARG B 1 105 ? 17.75 7.254 -8.477 1 89.56 105 ARG B O 1
ATOM 3339 N N . ARG B 1 106 ? 19.562 6.395 -9.344 1 85.88 106 ARG B N 1
ATOM 3340 C CA . ARG B 1 106 ? 20.438 7.379 -8.727 1 85.88 106 ARG B CA 1
ATOM 3341 C C . ARG B 1 106 ? 20.25 8.758 -9.367 1 85.88 106 ARG B C 1
ATOM 3343 O O . ARG B 1 106 ? 20.438 9.781 -8.703 1 85.88 106 ARG B O 1
ATOM 3350 N N . THR B 1 107 ? 19.953 8.891 -10.594 1 78.31 107 THR B N 1
ATOM 3351 C CA . THR B 1 107 ? 19.875 10.164 -11.297 1 78.31 107 THR B CA 1
ATOM 3352 C C . THR B 1 107 ? 18.531 10.844 -11.023 1 78.31 107 THR B C 1
ATOM 3354 O O . THR B 1 107 ? 18.484 12.039 -10.703 1 78.31 107 THR B O 1
ATOM 3357 N N . HIS B 1 108 ? 17.406 10.227 -11.359 1 66.06 108 HIS B N 1
ATOM 3358 C CA . HIS B 1 108 ? 16.109 10.781 -10.992 1 66.06 108 HIS B CA 1
ATOM 3359 C C . HIS B 1 108 ? 15.266 9.766 -10.227 1 66.06 108 HIS B C 1
ATOM 3361 O O . HIS B 1 108 ? 14.797 8.781 -10.805 1 66.06 108 HIS B O 1
ATOM 3367 N N . PRO B 1 109 ? 15.141 9.945 -8.867 1 60.75 109 PRO B N 1
ATOM 3368 C CA . PRO B 1 109 ? 14.609 8.914 -7.973 1 60.75 109 PRO B CA 1
ATOM 3369 C C . PRO B 1 109 ? 13.125 8.633 -8.219 1 60.75 109 PRO B C 1
ATOM 3371 O O . PRO B 1 109 ? 12.523 7.812 -7.516 1 60.75 109 PRO B O 1
ATOM 3374 N N . SER B 1 110 ? 12.609 9.016 -9.359 1 64.38 110 SER B N 1
ATOM 3375 C CA . SER B 1 110 ? 11.148 8.961 -9.383 1 64.38 110 SER B CA 1
ATOM 3376 C C . SER B 1 110 ? 10.656 7.551 -9.695 1 64.38 110 SER B C 1
ATOM 3378 O O . SER B 1 110 ? 9.484 7.238 -9.477 1 64.38 110 SER B O 1
ATOM 3380 N N . ARG B 1 111 ? 11.633 6.66 -9.898 1 79 111 ARG B N 1
ATOM 3381 C CA . ARG B 1 111 ? 11.07 5.363 -10.266 1 79 111 ARG B CA 1
ATOM 3382 C C . ARG B 1 111 ? 11.648 4.25 -9.398 1 79 111 ARG B C 1
ATOM 3384 O O . ARG B 1 111 ? 12.867 4.121 -9.281 1 79 111 ARG B O 1
ATOM 3391 N N . MET B 1 112 ? 10.805 3.535 -8.734 1 88.62 112 MET B N 1
ATOM 3392 C CA . MET B 1 112 ? 11.211 2.404 -7.906 1 88.62 112 MET B CA 1
ATOM 3393 C C . MET B 1 112 ? 11.234 1.112 -8.719 1 88.62 112 MET B C 1
ATOM 3395 O O . MET B 1 112 ? 10.398 0.92 -9.602 1 88.62 112 MET B O 1
ATOM 3399 N N . VAL B 1 113 ? 12.219 0.359 -8.516 1 93.62 113 VAL B N 1
ATOM 3400 C CA . VAL B 1 113 ? 12.289 -0.958 -9.141 1 93.62 113 VAL B CA 1
ATOM 3401 C C . VAL B 1 113 ? 12.492 -2.027 -8.07 1 93.62 113 VAL B C 1
ATOM 3403 O O . VAL B 1 113 ? 13 -1.739 -6.984 1 93.62 113 VAL B O 1
ATOM 3406 N N . ALA B 1 114 ? 12.031 -3.234 -8.383 1 97.12 114 ALA B N 1
ATOM 3407 C CA . ALA B 1 114 ? 12.273 -4.391 -7.527 1 97.12 114 ALA B CA 1
ATOM 3408 C C . ALA B 1 114 ? 13.398 -5.258 -8.086 1 97.12 114 ALA B C 1
ATOM 3410 O O . ALA B 1 114 ? 13.406 -5.59 -9.273 1 97.12 114 ALA B O 1
ATOM 3411 N N . ILE B 1 115 ? 14.312 -5.582 -7.191 1 97.62 115 ILE B N 1
ATOM 3412 C CA . ILE B 1 115 ? 15.484 -6.336 -7.617 1 97.62 115 ILE B CA 1
ATOM 3413 C C . ILE B 1 115 ? 15.625 -7.598 -6.766 1 97.62 115 ILE B C 1
ATOM 3415 O O . ILE B 1 115 ? 15.523 -7.539 -5.539 1 97.62 115 ILE B O 1
ATOM 3419 N N . ARG B 1 116 ? 15.812 -8.711 -7.426 1 97.12 116 ARG B N 1
ATOM 3420 C CA . ARG B 1 116 ? 16.141 -9.969 -6.773 1 97.12 116 ARG B CA 1
ATOM 3421 C C . ARG B 1 116 ? 17.516 -10.469 -7.211 1 97.12 116 ARG B C 1
ATOM 3423 O O . ARG B 1 116 ? 17.875 -10.367 -8.383 1 97.12 116 ARG B O 1
ATOM 3430 N N . THR B 1 117 ? 18.266 -10.992 -6.242 1 96.31 117 THR B N 1
ATOM 3431 C CA . THR B 1 117 ? 19.641 -11.391 -6.52 1 96.31 117 THR B CA 1
ATOM 3432 C C . THR B 1 117 ? 19.812 -12.891 -6.32 1 96.31 117 THR B C 1
ATOM 3434 O O . THR B 1 117 ? 19.297 -13.461 -5.355 1 96.31 117 THR B O 1
ATOM 3437 N N . TYR B 1 118 ? 20.547 -13.469 -7.266 1 94.94 118 TYR B N 1
ATOM 3438 C CA . TYR B 1 118 ? 20.844 -14.898 -7.254 1 94.94 118 TYR B CA 1
ATOM 3439 C C . TYR B 1 118 ? 22.312 -15.148 -7.504 1 94.94 118 TYR B C 1
ATOM 3441 O O . TYR B 1 118 ? 23.016 -14.305 -8.07 1 94.94 118 TYR B O 1
ATOM 3449 N N . GLY B 1 119 ? 22.734 -16.344 -7.074 1 93.38 119 GLY B N 1
ATOM 3450 C CA . GLY B 1 119 ? 24.062 -16.766 -7.5 1 93.38 119 GLY B CA 1
ATOM 3451 C C . GLY B 1 119 ? 24.156 -17 -9 1 93.38 119 GLY B C 1
ATOM 3452 O O . GLY B 1 119 ? 23.172 -17.281 -9.656 1 93.38 119 GLY B O 1
ATOM 3453 N N . LYS B 1 120 ? 25.312 -16.969 -9.555 1 88.12 120 LYS B N 1
ATOM 3454 C CA . LYS B 1 120 ? 25.531 -17.016 -10.992 1 88.12 120 LYS B CA 1
ATOM 3455 C C . LYS B 1 120 ? 25.016 -18.312 -11.594 1 88.12 120 LYS B C 1
ATOM 3457 O O . LYS B 1 120 ? 24.438 -18.312 -12.688 1 88.12 120 LYS B O 1
ATOM 3462 N N . ASP B 1 121 ? 25.266 -19.391 -10.922 1 86 121 ASP B N 1
ATOM 3463 C CA . ASP B 1 121 ? 24.812 -20.672 -11.461 1 86 121 ASP B CA 1
ATOM 3464 C C . ASP B 1 121 ? 23.297 -20.703 -11.57 1 86 121 ASP B C 1
ATOM 3466 O O . ASP B 1 121 ? 22.75 -21.109 -12.602 1 86 121 ASP B O 1
ATOM 3470 N N . ASN B 1 122 ? 22.688 -20.25 -10.578 1 87.88 122 ASN B N 1
ATOM 3471 C CA . ASN B 1 122 ? 21.234 -20.188 -10.594 1 87.88 122 ASN B CA 1
ATOM 3472 C C . ASN B 1 122 ? 20.734 -19.172 -11.617 1 87.88 122 ASN B C 1
ATOM 3474 O O . ASN B 1 122 ? 19.703 -19.391 -12.266 1 87.88 122 ASN B O 1
ATOM 3478 N N . ALA B 1 123 ? 21.516 -18.172 -11.766 1 90.69 123 ALA B N 1
ATOM 3479 C CA . ALA B 1 123 ? 21.125 -17.094 -12.672 1 90.69 123 ALA B CA 1
ATOM 3480 C C . ALA B 1 123 ? 21.062 -17.594 -14.117 1 90.69 123 ALA B C 1
ATOM 3482 O O . ALA B 1 123 ? 20.156 -17.234 -14.867 1 90.69 123 ALA B O 1
ATOM 3483 N N . ARG B 1 124 ? 21.984 -18.359 -14.531 1 88.88 124 ARG B N 1
ATOM 3484 C CA . ARG B 1 124 ? 22.016 -18.891 -15.891 1 88.88 124 ARG B CA 1
ATOM 3485 C C . ARG B 1 124 ? 20.797 -19.766 -16.172 1 88.88 124 ARG B C 1
ATOM 3487 O O . ARG B 1 124 ? 20.203 -19.688 -17.25 1 88.88 124 ARG B O 1
ATOM 3494 N N . ARG B 1 125 ? 20.5 -20.531 -15.203 1 89.38 125 ARG B N 1
ATOM 3495 C CA . ARG B 1 125 ? 19.312 -21.375 -15.336 1 89.38 125 ARG B CA 1
ATOM 3496 C C . ARG B 1 125 ? 18.047 -20.516 -15.477 1 89.38 125 ARG B C 1
ATOM 3498 O O . ARG B 1 125 ? 17.188 -20.812 -16.312 1 89.38 125 ARG B O 1
ATOM 3505 N N . LEU B 1 126 ? 18.016 -19.516 -14.68 1 91.62 126 LEU B N 1
ATOM 3506 C CA . LEU B 1 126 ? 16.859 -18.625 -14.695 1 91.62 126 LEU B CA 1
ATOM 3507 C C . LEU B 1 126 ? 16.734 -17.906 -16.031 1 91.62 126 LEU B C 1
ATOM 3509 O O . LEU B 1 126 ? 15.648 -17.797 -16.594 1 91.62 126 LEU B O 1
ATOM 3513 N N . ILE B 1 127 ? 17.844 -17.469 -16.5 1 91.06 127 ILE B N 1
ATOM 3514 C CA . ILE B 1 127 ? 17.844 -16.766 -17.781 1 91.06 127 ILE B CA 1
ATOM 3515 C C . ILE B 1 127 ? 17.391 -17.719 -18.891 1 91.06 127 ILE B C 1
ATOM 3517 O O . ILE B 1 127 ? 16.562 -17.344 -19.734 1 91.06 127 ILE B O 1
ATOM 3521 N N . TYR B 1 128 ? 17.875 -18.891 -18.828 1 87.94 128 TYR B N 1
ATOM 3522 C CA . TYR B 1 128 ? 17.531 -19.891 -19.844 1 87.94 128 TYR B CA 1
ATOM 3523 C C . TYR B 1 128 ? 16.047 -20.219 -19.812 1 87.94 128 TYR B C 1
ATOM 3525 O O . TYR B 1 128 ? 15.383 -20.25 -20.859 1 87.94 128 TYR B O 1
ATOM 3533 N N . ARG B 1 129 ? 15.562 -20.328 -18.641 1 87.69 129 ARG B N 1
ATOM 3534 C CA . ARG B 1 129 ? 14.195 -20.828 -18.469 1 87.69 129 ARG B CA 1
ATOM 3535 C C . ARG B 1 129 ? 13.188 -19.688 -18.609 1 87.69 129 ARG B C 1
ATOM 3537 O O . ARG B 1 129 ? 12.109 -19.875 -19.172 1 87.69 129 ARG B O 1
ATOM 3544 N N . PHE B 1 130 ? 13.523 -18.531 -18.016 1 88.69 130 PHE B N 1
ATOM 3545 C CA . PHE B 1 130 ? 12.484 -17.531 -17.812 1 88.69 130 PHE B CA 1
ATOM 3546 C C . PHE B 1 130 ? 12.805 -16.25 -18.594 1 88.69 130 PHE B C 1
ATOM 3548 O O . PHE B 1 130 ? 11.984 -15.328 -18.625 1 88.69 130 PHE B O 1
ATOM 3555 N N . GLY B 1 131 ? 13.914 -16.203 -19.219 1 85.44 131 GLY B N 1
ATOM 3556 C CA . GLY B 1 131 ? 14.328 -14.992 -19.906 1 85.44 131 GLY B CA 1
ATOM 3557 C C . GLY B 1 131 ? 13.406 -14.609 -21.047 1 85.44 131 GLY B C 1
ATOM 3558 O O . GLY B 1 131 ? 13.383 -13.453 -21.469 1 85.44 131 GLY B O 1
ATOM 3559 N N . ARG B 1 132 ? 12.523 -15.594 -21.438 1 83.69 132 ARG B N 1
ATOM 3560 C CA . ARG B 1 132 ? 11.641 -15.312 -22.562 1 83.69 132 ARG B CA 1
ATOM 3561 C C . ARG B 1 132 ? 10.172 -15.477 -22.172 1 83.69 132 ARG B C 1
ATOM 3563 O O . ARG B 1 132 ? 9.281 -15.352 -23.016 1 83.69 132 ARG B O 1
ATOM 3570 N N . LEU B 1 133 ? 10.039 -15.789 -20.953 1 87.06 133 LEU B N 1
ATOM 3571 C CA . LEU B 1 133 ? 8.672 -16.031 -20.5 1 87.06 133 LEU B CA 1
ATOM 3572 C C . LEU B 1 133 ? 8.016 -14.742 -20.031 1 87.06 133 LEU B C 1
ATOM 3574 O O . LEU B 1 133 ? 8.625 -13.961 -19.297 1 87.06 133 LEU B O 1
ATOM 3578 N N . GLU B 1 134 ? 6.891 -14.453 -20.641 1 90.5 134 GLU B N 1
ATOM 3579 C CA . GLU B 1 134 ? 6.082 -13.312 -20.219 1 90.5 134 GLU B CA 1
ATOM 3580 C C . GLU B 1 134 ? 4.617 -13.703 -20.062 1 90.5 134 GLU B C 1
ATOM 3582 O O . GLU B 1 134 ? 3.977 -14.133 -21.016 1 90.5 134 GLU B O 1
ATOM 3587 N N . HIS B 1 135 ? 4.164 -13.625 -18.938 1 94.88 135 HIS B N 1
ATOM 3588 C CA . HIS B 1 135 ? 2.77 -13.906 -18.609 1 94.88 135 HIS B CA 1
ATOM 3589 C C . HIS B 1 135 ? 2.295 -13.055 -17.438 1 94.88 135 HIS B C 1
ATOM 3591 O O . HIS B 1 135 ? 3.057 -12.805 -16.5 1 94.88 135 HIS B O 1
ATOM 3597 N N . ARG B 1 136 ? 1.131 -12.695 -17.484 1 95.69 136 ARG B N 1
ATOM 3598 C CA . ARG B 1 136 ? 0.564 -11.789 -16.484 1 95.69 136 ARG B CA 1
ATOM 3599 C C . ARG B 1 136 ? 0.623 -12.398 -15.086 1 95.69 136 ARG B C 1
ATOM 3601 O O . ARG B 1 136 ? 0.727 -11.68 -14.094 1 95.69 136 ARG B O 1
ATOM 3608 N N . ASN B 1 137 ? 0.579 -13.734 -14.984 1 97.69 137 ASN B N 1
ATOM 3609 C CA . ASN B 1 137 ? 0.474 -14.391 -13.68 1 97.69 137 ASN B CA 1
ATOM 3610 C C . ASN B 1 137 ? 1.754 -15.141 -13.328 1 97.69 137 ASN B C 1
ATOM 3612 O O . ASN B 1 137 ? 1.746 -16.016 -12.453 1 97.69 137 ASN B O 1
ATOM 3616 N N . VAL B 1 138 ? 2.807 -14.828 -14.055 1 97.25 138 VAL B N 1
ATOM 3617 C CA . VAL B 1 138 ? 4.133 -15.344 -13.75 1 97.25 138 VAL B CA 1
ATOM 3618 C C . VAL B 1 138 ? 5.121 -14.188 -13.602 1 97.25 138 VAL B C 1
ATOM 3620 O O . VAL B 1 138 ? 5.094 -13.234 -14.383 1 97.25 138 VAL B O 1
ATOM 3623 N N . LEU B 1 139 ? 5.898 -14.305 -12.562 1 97 139 LEU B N 1
ATOM 3624 C CA . LEU B 1 139 ? 6.875 -13.25 -12.32 1 97 139 LEU B CA 1
ATOM 3625 C C . LEU B 1 139 ? 7.766 -13.047 -13.539 1 97 139 LEU B C 1
ATOM 3627 O O . LEU B 1 139 ? 8.305 -14.008 -14.094 1 97 139 LEU B O 1
ATOM 3631 N N . SER B 1 140 ? 7.91 -11.82 -13.914 1 94.12 140 SER B N 1
ATOM 3632 C CA . SER B 1 140 ? 8.695 -11.5 -15.102 1 94.12 140 SER B CA 1
ATOM 3633 C C . SER B 1 140 ? 10.086 -11 -14.727 1 94.12 140 SER B C 1
ATOM 3635 O O . SER B 1 140 ? 10.25 -10.297 -13.734 1 94.12 140 SER B O 1
ATOM 3637 N N . LEU B 1 141 ? 11.039 -11.375 -15.484 1 93.31 141 LEU B N 1
ATOM 3638 C CA . LEU B 1 141 ? 12.398 -10.844 -15.43 1 93.31 141 LEU B CA 1
ATOM 3639 C C . LEU B 1 141 ? 12.617 -9.797 -16.516 1 93.31 141 LEU B C 1
ATOM 3641 O O . LEU B 1 141 ? 12.531 -10.109 -17.719 1 93.31 141 LEU B O 1
ATOM 3645 N N . HIS B 1 142 ? 13.008 -8.609 -16.156 1 92.88 142 HIS B N 1
ATOM 3646 C CA . HIS B 1 142 ? 13.055 -7.523 -17.125 1 92.88 142 HIS B CA 1
ATOM 3647 C C . HIS B 1 142 ? 14.492 -7.227 -17.531 1 92.88 142 HIS B C 1
ATOM 3649 O O . HIS B 1 142 ? 14.781 -7.051 -18.719 1 92.88 142 HIS B O 1
ATOM 3655 N N . GLU B 1 143 ? 15.328 -7.082 -16.609 1 94.38 143 GLU B N 1
ATOM 3656 C CA . GLU B 1 143 ? 16.75 -6.832 -16.797 1 94.38 143 GLU B CA 1
ATOM 3657 C C . GLU B 1 143 ? 17.594 -7.656 -15.828 1 94.38 143 GLU B C 1
ATOM 3659 O O . GLU B 1 143 ? 17.141 -7.965 -14.719 1 94.38 143 GLU B O 1
ATOM 3664 N N . CYS B 1 144 ? 18.734 -8.023 -16.359 1 95.75 144 CYS B N 1
ATOM 3665 C CA . CYS B 1 144 ? 19.656 -8.781 -15.531 1 95.75 144 CYS B CA 1
ATOM 3666 C C . CYS B 1 144 ? 21.016 -8.102 -15.461 1 95.75 144 CYS B C 1
ATOM 3668 O O . CYS B 1 144 ? 21.594 -7.742 -16.5 1 95.75 144 CYS B O 1
ATOM 3670 N N . TYR B 1 145 ? 21.484 -7.844 -14.289 1 96.44 145 TYR B N 1
ATOM 3671 C CA . TYR B 1 145 ? 22.828 -7.324 -14.031 1 96.44 145 TYR B CA 1
ATOM 3672 C C . TYR B 1 145 ? 23.734 -8.406 -13.469 1 96.44 145 TYR B C 1
ATOM 3674 O O . TYR B 1 145 ? 23.469 -8.953 -12.391 1 96.44 145 TYR B O 1
ATOM 3682 N N . MET B 1 146 ? 24.734 -8.75 -14.219 1 95.06 146 MET B N 1
ATOM 3683 C CA . MET B 1 146 ? 25.703 -9.734 -13.781 1 95.06 146 MET B CA 1
ATOM 3684 C C . MET B 1 146 ? 26.969 -9.055 -13.266 1 95.06 146 MET B C 1
ATOM 3686 O O . MET B 1 146 ? 27.625 -8.312 -14.008 1 95.06 146 MET B O 1
ATOM 3690 N N . HIS B 1 147 ? 27.234 -9.234 -12.055 1 94.06 147 HIS B N 1
ATOM 3691 C CA . HIS B 1 147 ? 28.406 -8.625 -11.438 1 94.06 147 HIS B CA 1
ATOM 3692 C C . HIS B 1 147 ? 29.062 -9.57 -10.438 1 94.06 147 HIS B C 1
ATOM 3694 O O . HIS B 1 147 ? 28.422 -10.008 -9.477 1 94.06 147 HIS B O 1
ATOM 3700 N N . GLU B 1 148 ? 30.297 -9.93 -10.672 1 91.62 148 GLU B N 1
ATOM 3701 C CA . GLU B 1 148 ? 31.031 -10.891 -9.852 1 91.62 148 GLU B CA 1
ATOM 3702 C C . GLU B 1 148 ? 30.312 -12.234 -9.797 1 91.62 148 GLU B C 1
ATOM 3704 O O . GLU B 1 148 ? 29.984 -12.812 -10.828 1 91.62 148 GLU B O 1
ATOM 3709 N N . ASP B 1 149 ? 29.938 -12.727 -8.586 1 92.06 149 ASP B N 1
ATOM 3710 C CA . ASP B 1 149 ? 29.328 -14.047 -8.453 1 92.06 149 ASP B CA 1
ATOM 3711 C C . ASP B 1 149 ? 27.828 -13.93 -8.219 1 92.06 149 ASP B C 1
ATOM 3713 O O . ASP B 1 149 ? 27.188 -14.898 -7.816 1 92.06 149 ASP B O 1
ATOM 3717 N N . LEU B 1 150 ? 27.375 -12.68 -8.617 1 95.56 150 LEU B N 1
ATOM 3718 C CA . LEU B 1 150 ? 25.953 -12.461 -8.359 1 95.56 150 LEU B CA 1
ATOM 3719 C C . LEU B 1 150 ? 25.234 -11.945 -9.602 1 95.56 150 LEU B C 1
ATOM 3721 O O . LEU B 1 150 ? 25.844 -11.258 -10.43 1 95.56 150 LEU B O 1
ATOM 3725 N N . ALA B 1 151 ? 24.047 -12.359 -9.719 1 96.31 151 ALA B N 1
ATOM 3726 C CA . ALA B 1 151 ? 23.141 -11.836 -10.742 1 96.31 151 ALA B CA 1
ATOM 3727 C C . ALA B 1 151 ? 21.938 -11.164 -10.102 1 96.31 151 ALA B C 1
ATOM 3729 O O . ALA B 1 151 ? 21.266 -11.75 -9.25 1 96.31 151 ALA B O 1
ATOM 3730 N N . SER B 1 152 ? 21.688 -9.922 -10.516 1 97.44 152 SER B N 1
ATOM 3731 C CA . SER B 1 152 ? 20.547 -9.156 -10.023 1 97.44 152 SER B CA 1
ATOM 3732 C C . SER B 1 152 ? 19.5 -8.953 -11.125 1 97.44 152 SER B C 1
ATOM 3734 O O . SER B 1 152 ? 19.828 -8.422 -12.195 1 97.44 152 SER B O 1
ATOM 3736 N N . PHE B 1 153 ? 18.297 -9.383 -10.828 1 96.88 153 PHE B N 1
ATOM 3737 C CA . PHE B 1 153 ? 17.234 -9.273 -11.805 1 96.88 153 PHE B CA 1
ATOM 3738 C C . PHE B 1 153 ? 16.25 -8.18 -11.414 1 96.88 153 PHE B C 1
ATOM 3740 O O . PHE B 1 153 ? 15.789 -8.125 -10.266 1 96.88 153 PHE B O 1
ATOM 3747 N N . LEU B 1 154 ? 15.984 -7.254 -12.312 1 96.75 154 LEU B N 1
ATOM 3748 C CA . LEU B 1 154 ? 14.805 -6.41 -12.172 1 96.75 154 LEU B CA 1
ATOM 3749 C C . LEU B 1 154 ? 13.531 -7.203 -12.43 1 96.75 154 LEU B C 1
ATOM 3751 O O . LEU B 1 154 ? 13.391 -7.828 -13.484 1 96.75 154 LEU B O 1
ATOM 3755 N N . VAL B 1 155 ? 12.633 -7.195 -11.453 1 96 155 VAL B N 1
ATOM 3756 C CA . VAL B 1 155 ? 11.422 -8 -11.547 1 96 155 VAL B CA 1
ATOM 3757 C C . VAL B 1 155 ? 10.195 -7.125 -11.281 1 96 155 VAL B C 1
ATOM 3759 O O . VAL B 1 155 ? 10.328 -5.93 -11.008 1 96 155 VAL B O 1
ATOM 3762 N N . ASP B 1 156 ? 9.008 -7.75 -11.453 1 95.5 156 ASP B N 1
ATOM 3763 C CA . ASP B 1 156 ? 7.77 -7.066 -11.094 1 95.5 156 ASP B CA 1
ATOM 3764 C C . ASP B 1 156 ? 7.746 -6.727 -9.602 1 95.5 156 ASP B C 1
ATOM 3766 O O . ASP B 1 156 ? 8.195 -7.523 -8.773 1 95.5 156 ASP B O 1
ATOM 3770 N N . ASP B 1 157 ? 7.223 -5.594 -9.375 1 95.25 157 ASP B N 1
ATOM 3771 C CA . ASP B 1 157 ? 7.105 -5.16 -7.984 1 95.25 157 ASP B CA 1
ATOM 3772 C C . ASP B 1 157 ? 5.715 -5.469 -7.426 1 95.25 157 ASP B C 1
ATOM 3774 O O . ASP B 1 157 ? 4.77 -4.711 -7.656 1 95.25 157 ASP B O 1
ATOM 3778 N N . LEU B 1 158 ? 5.52 -6.547 -6.727 1 96.75 158 LEU B N 1
ATOM 3779 C CA . LEU B 1 158 ? 4.34 -6.91 -5.945 1 96.75 158 LEU B CA 1
ATOM 3780 C C . LEU B 1 158 ? 4.68 -7.02 -4.465 1 96.75 158 LEU B C 1
ATOM 3782 O O . LEU B 1 158 ? 5.434 -7.91 -4.062 1 96.75 158 LEU B O 1
ATOM 3786 N N . PRO B 1 159 ? 4.062 -6.234 -3.672 1 94.81 159 PRO B N 1
ATOM 3787 C CA . PRO B 1 159 ? 4.582 -6.074 -2.312 1 94.81 159 PRO B CA 1
ATOM 3788 C C . PRO B 1 159 ? 4.145 -7.203 -1.379 1 94.81 159 PRO B C 1
ATOM 3790 O O . PRO B 1 159 ? 4.695 -7.355 -0.287 1 94.81 159 PRO B O 1
ATOM 3793 N N . LEU B 1 160 ? 3.18 -7.988 -1.774 1 96.38 160 LEU B N 1
ATOM 3794 C CA . LEU B 1 160 ? 2.633 -9 -0.876 1 96.38 160 LEU B CA 1
ATOM 3795 C C . LEU B 1 160 ? 2.732 -10.391 -1.498 1 96.38 160 LEU B C 1
ATOM 3797 O O . LEU B 1 160 ? 3.035 -10.523 -2.686 1 96.38 160 LEU B O 1
ATOM 3801 N N . THR B 1 161 ? 2.6 -11.352 -0.631 1 97.31 161 THR B N 1
ATOM 3802 C CA . THR B 1 161 ? 2.262 -12.711 -1.042 1 97.31 161 THR B CA 1
ATOM 3803 C C . THR B 1 161 ? 0.916 -13.125 -0.461 1 97.31 161 THR B C 1
ATOM 3805 O O . THR B 1 161 ? 0.353 -12.43 0.385 1 97.31 161 THR B O 1
ATOM 3808 N N . LEU B 1 162 ? 0.412 -14.227 -0.953 1 97.12 162 LEU B N 1
ATOM 3809 C CA . LEU B 1 162 ? -0.833 -14.742 -0.399 1 97.12 162 LEU B CA 1
ATOM 3810 C C . LEU B 1 162 ? -0.651 -15.148 1.061 1 97.12 162 LEU B C 1
ATOM 3812 O O . LEU B 1 162 ? -1.629 -15.258 1.805 1 97.12 162 LEU B O 1
ATOM 3816 N N . ALA B 1 163 ? 0.569 -15.391 1.491 1 95.44 163 ALA B N 1
ATOM 3817 C CA . ALA B 1 163 ? 0.821 -15.711 2.895 1 95.44 163 ALA B CA 1
ATOM 3818 C C . ALA B 1 163 ? 0.434 -14.547 3.801 1 95.44 163 ALA B C 1
ATOM 3820 O O . ALA B 1 163 ? 0.046 -14.75 4.953 1 95.44 163 ALA B O 1
ATOM 3821 N N . HIS B 1 164 ? 0.483 -13.375 3.273 1 92.88 164 HIS B N 1
ATOM 3822 C CA . HIS B 1 164 ? 0.104 -12.203 4.051 1 92.88 164 HIS B CA 1
ATOM 3823 C C . HIS B 1 164 ? -1.41 -12.117 4.219 1 92.88 164 HIS B C 1
ATOM 3825 O O . HIS B 1 164 ? -1.899 -11.586 5.219 1 92.88 164 HIS B O 1
ATOM 3831 N N . VAL B 1 165 ? -2.113 -12.57 3.264 1 91.44 165 VAL B N 1
ATOM 3832 C CA . VAL B 1 165 ? -3.566 -12.625 3.367 1 91.44 165 VAL B CA 1
ATOM 3833 C C . VAL B 1 165 ? -3.973 -13.609 4.457 1 91.44 165 VAL B C 1
ATOM 3835 O O . VAL B 1 165 ? -4.844 -13.312 5.281 1 91.44 165 VAL B O 1
ATOM 3838 N N . VAL B 1 166 ? -3.287 -14.656 4.523 1 89.88 166 VAL B N 1
ATOM 3839 C CA . VAL B 1 166 ? -3.654 -15.758 5.41 1 89.88 166 VAL B CA 1
ATOM 3840 C C . VAL B 1 166 ? -3.137 -15.484 6.82 1 89.88 166 VAL B C 1
ATOM 3842 O O . VAL B 1 166 ? -3.572 -16.109 7.781 1 89.88 166 VAL B O 1
ATOM 3845 N N . ALA B 1 167 ? -2.229 -14.578 6.957 1 85.5 167 ALA B N 1
ATOM 3846 C CA . ALA B 1 167 ? -1.577 -14.328 8.242 1 85.5 167 ALA B CA 1
ATOM 3847 C C . ALA B 1 167 ? -2.537 -13.664 9.219 1 85.5 167 ALA B C 1
ATOM 3849 O O . ALA B 1 167 ? -2.33 -13.711 10.438 1 85.5 167 ALA B O 1
ATOM 3850 N N . PHE B 1 168 ? -3.578 -13.078 8.719 1 79.12 168 PHE B N 1
ATOM 3851 C CA . PHE B 1 168 ? -4.492 -12.359 9.602 1 79.12 168 PHE B CA 1
ATOM 3852 C C . PHE B 1 168 ? -5.887 -12.969 9.555 1 79.12 168 PHE B C 1
ATOM 3854 O O . PHE B 1 168 ? -6.551 -12.93 8.516 1 79.12 168 PHE B O 1
ATOM 3861 N N . PRO B 1 169 ? -6.297 -13.367 10.68 1 74.31 169 PRO B N 1
ATOM 3862 C CA . PRO B 1 169 ? -7.59 -14.055 10.711 1 74.31 169 PRO B CA 1
ATOM 3863 C C . PRO B 1 169 ? -8.758 -13.133 10.352 1 74.31 169 PRO B C 1
ATOM 3865 O O . PRO B 1 169 ? -9.797 -13.602 9.883 1 74.31 169 PRO B O 1
ATOM 3868 N N . SER B 1 170 ? -8.539 -11.969 10.586 1 75.81 170 SER B N 1
ATOM 3869 C CA . SER B 1 170 ? -9.641 -11.047 10.328 1 75.81 170 SER B CA 1
ATOM 3870 C C . SER B 1 170 ? -9.758 -10.734 8.836 1 75.81 170 SER B C 1
ATOM 3872 O O . SER B 1 170 ? -10.758 -10.164 8.398 1 75.81 170 SER B O 1
ATOM 3874 N N . VAL B 1 171 ? -8.797 -11.172 8.094 1 81.94 171 VAL B N 1
ATOM 3875 C CA . VAL B 1 171 ? -8.805 -10.938 6.656 1 81.94 171 VAL B CA 1
ATOM 3876 C C . VAL B 1 171 ? -8.961 -12.258 5.91 1 81.94 171 VAL B C 1
ATOM 3878 O O . VAL B 1 171 ? -8.125 -13.148 6.035 1 81.94 171 VAL B O 1
ATOM 3881 N N . TYR B 1 172 ? -10.094 -12.492 5.309 1 84.06 172 TYR B N 1
ATOM 3882 C CA . TYR B 1 172 ? -10.344 -13.664 4.48 1 84.06 172 TYR B CA 1
ATOM 3883 C C . TYR B 1 172 ? -11.094 -13.289 3.207 1 84.06 172 TYR B C 1
ATOM 3885 O O . TYR B 1 172 ? -11.906 -12.359 3.211 1 84.06 172 TYR B O 1
ATOM 3893 N N . PRO B 1 173 ? -10.789 -14.094 2.227 1 90.5 173 PRO B N 1
ATOM 3894 C CA . PRO B 1 173 ? -11.43 -13.742 0.957 1 90.5 173 PRO B CA 1
ATOM 3895 C C . PRO B 1 173 ? -12.883 -14.188 0.891 1 90.5 173 PRO B C 1
ATOM 3897 O O . PRO B 1 173 ? -13.258 -15.188 1.508 1 90.5 173 PRO B O 1
ATOM 3900 N N . SER B 1 174 ? -13.68 -13.406 0.181 1 87.56 174 SER B N 1
ATOM 3901 C CA . SER B 1 174 ? -14.992 -13.875 -0.245 1 87.56 174 SER B CA 1
ATOM 3902 C C . SER B 1 174 ? -14.875 -14.969 -1.3 1 87.56 174 SER B C 1
ATOM 3904 O O . SER B 1 174 ? -13.781 -15.25 -1.792 1 87.56 174 SER B O 1
ATOM 3906 N N . GLU B 1 175 ? -15.961 -15.578 -1.673 1 88.62 175 GLU B N 1
ATOM 3907 C CA . GLU B 1 175 ? -15.945 -16.609 -2.703 1 88.62 175 GLU B CA 1
ATOM 3908 C C . GLU B 1 175 ? -15.5 -16.047 -4.047 1 88.62 175 GLU B C 1
ATOM 3910 O O . GLU B 1 175 ? -14.75 -16.688 -4.781 1 88.62 175 GLU B O 1
ATOM 3915 N N . THR B 1 176 ? -15.961 -14.852 -4.309 1 89.56 176 THR B N 1
ATOM 3916 C CA . THR B 1 176 ? -15.562 -14.203 -5.555 1 89.56 176 THR B CA 1
ATOM 3917 C C . THR B 1 176 ? -14.062 -13.922 -5.566 1 89.56 176 THR B C 1
ATOM 3919 O O . THR B 1 176 ? -13.391 -14.148 -6.578 1 89.56 176 THR B O 1
ATOM 3922 N N . GLU B 1 177 ? -13.594 -13.43 -4.469 1 92.31 177 GLU B N 1
ATOM 3923 C CA . GLU B 1 177 ? -12.164 -13.148 -4.352 1 92.31 177 GLU B CA 1
ATOM 3924 C C . GLU B 1 177 ? -11.336 -14.43 -4.449 1 92.31 177 GLU B C 1
ATOM 3926 O O . GLU B 1 177 ? -10.312 -14.461 -5.129 1 92.31 177 GLU B O 1
ATOM 3931 N N . LEU B 1 178 ? -11.828 -15.453 -3.785 1 93.88 178 LEU B N 1
ATOM 3932 C CA . LEU B 1 178 ? -11.148 -16.734 -3.848 1 93.88 178 LEU B CA 1
ATOM 3933 C C . LEU B 1 178 ? -11.109 -17.266 -5.277 1 93.88 178 LEU B C 1
ATOM 3935 O O . LEU B 1 178 ? -10.062 -17.703 -5.754 1 93.88 178 LEU B O 1
ATOM 3939 N N . GLY B 1 179 ? -12.266 -17.203 -5.891 1 94.69 179 GLY B N 1
ATOM 3940 C CA . GLY B 1 179 ? -12.312 -17.609 -7.285 1 94.69 179 GLY B CA 1
ATOM 3941 C C . GLY B 1 179 ? -11.336 -16.859 -8.164 1 94.69 179 GLY B C 1
ATOM 3942 O O . GLY B 1 179 ? -10.656 -17.453 -9 1 94.69 179 GLY B O 1
ATOM 3943 N N . SER B 1 180 ? -11.266 -15.578 -7.961 1 95.88 180 SER B N 1
ATOM 3944 C CA . SER B 1 180 ? -10.359 -14.734 -8.734 1 95.88 180 SER B CA 1
ATOM 3945 C C . SER B 1 180 ? -8.906 -15.125 -8.5 1 95.88 180 SER B C 1
ATOM 3947 O O . SER B 1 180 ? -8.109 -15.164 -9.438 1 95.88 180 SER B O 1
ATOM 3949 N N . ILE B 1 181 ? -8.578 -15.438 -7.289 1 97.31 181 ILE B N 1
ATOM 3950 C CA . ILE B 1 181 ? -7.219 -15.844 -6.938 1 97.31 181 ILE B CA 1
ATOM 3951 C C . ILE B 1 181 ? -6.879 -17.156 -7.633 1 97.31 181 ILE B C 1
ATOM 3953 O O . ILE B 1 181 ? -5.855 -17.266 -8.305 1 97.31 181 ILE B O 1
ATOM 3957 N N . ILE B 1 182 ? -7.73 -18.094 -7.473 1 96.88 182 ILE B N 1
ATOM 3958 C CA . ILE B 1 182 ? -7.477 -19.438 -8 1 96.88 182 ILE B CA 1
ATOM 3959 C C . ILE B 1 182 ? -7.414 -19.391 -9.523 1 96.88 182 ILE B C 1
ATOM 3961 O O . ILE B 1 182 ? -6.566 -20.031 -10.141 1 96.88 182 ILE B O 1
ATOM 3965 N N . CYS B 1 183 ? -8.242 -18.625 -10.117 1 96.94 183 CYS B N 1
ATOM 3966 C CA . CYS B 1 183 ? -8.227 -18.484 -11.57 1 96.94 183 CYS B CA 1
ATOM 3967 C C . CYS B 1 183 ? -6.867 -17.969 -12.055 1 96.94 183 CYS B C 1
ATOM 3969 O O . CYS B 1 183 ? -6.309 -18.5 -13.016 1 96.94 183 CYS B O 1
ATOM 3971 N N . GLN B 1 184 ? -6.379 -16.969 -11.406 1 97.38 184 GLN B N 1
ATOM 3972 C CA . GLN B 1 184 ? -5.105 -16.391 -11.812 1 97.38 184 GLN B CA 1
ATOM 3973 C C . GLN B 1 184 ? -3.961 -17.375 -11.594 1 97.38 184 GLN B C 1
ATOM 3975 O O . GLN B 1 184 ? -3.055 -17.484 -12.422 1 97.38 184 GLN B O 1
ATOM 3980 N N . ILE B 1 185 ? -3.998 -18.156 -10.5 1 97.88 185 ILE B N 1
ATOM 3981 C CA . ILE B 1 185 ? -2.98 -19.172 -10.242 1 97.88 185 ILE B CA 1
ATOM 3982 C C . ILE B 1 185 ? -3.012 -20.219 -11.352 1 97.88 185 ILE B C 1
ATOM 3984 O O . ILE B 1 185 ? -1.968 -20.594 -11.891 1 97.88 185 ILE B O 1
ATOM 3988 N N . LEU B 1 186 ? -4.172 -20.625 -11.688 1 97 186 LEU B N 1
ATOM 3989 C CA . LEU B 1 186 ? -4.32 -21.656 -12.703 1 97 186 LEU B CA 1
ATOM 3990 C C . LEU B 1 186 ? -3.887 -21.141 -14.07 1 97 186 LEU B C 1
ATOM 3992 O O . LEU B 1 186 ? -3.326 -21.906 -14.875 1 97 186 LEU B O 1
ATOM 3996 N N . ASP B 1 187 ? -4.152 -19.891 -14.359 1 96.88 187 ASP B N 1
ATOM 3997 C CA . ASP B 1 187 ? -3.688 -19.297 -15.609 1 96.88 187 ASP B CA 1
ATOM 3998 C C . ASP B 1 187 ? -2.164 -19.328 -15.703 1 96.88 187 ASP B C 1
ATOM 4000 O O . ASP B 1 187 ? -1.61 -19.734 -16.734 1 96.88 187 ASP B O 1
ATOM 4004 N N . GLY B 1 188 ? -1.506 -18.938 -14.625 1 97.44 188 GLY B N 1
ATOM 4005 C CA . GLY B 1 188 ? -0.054 -19.016 -14.594 1 97.44 188 GLY B CA 1
ATOM 4006 C C . GLY B 1 188 ? 0.469 -20.438 -14.688 1 97.44 188 GLY B C 1
ATOM 4007 O O . GLY B 1 188 ? 1.435 -20.719 -15.406 1 97.44 188 GLY B O 1
ATOM 4008 N N . ALA B 1 189 ? -0.19 -21.312 -13.984 1 97.44 189 ALA B N 1
ATOM 4009 C CA . ALA B 1 189 ? 0.201 -22.719 -13.977 1 97.44 189 ALA B CA 1
ATOM 4010 C C . ALA B 1 189 ? 0.069 -23.328 -15.375 1 97.44 189 ALA B C 1
ATOM 4012 O O . ALA B 1 189 ? 0.941 -24.078 -15.812 1 97.44 189 ALA B O 1
ATOM 4013 N N . CYS B 1 190 ? -1.025 -23.016 -15.992 1 97.06 190 CYS B N 1
ATOM 4014 C CA . CYS B 1 190 ? -1.245 -23.516 -17.344 1 97.06 190 CYS B CA 1
ATOM 4015 C C . CYS B 1 190 ? -0.135 -23.047 -18.281 1 97.06 190 CYS B C 1
ATOM 4017 O O . CYS B 1 190 ? 0.389 -23.844 -19.062 1 97.06 190 CYS B O 1
ATOM 4019 N N . TYR B 1 191 ? 0.197 -21.844 -18.219 1 96.94 191 TYR B N 1
ATOM 4020 C CA . TYR B 1 191 ? 1.266 -21.281 -19.031 1 96.94 191 TYR B CA 1
ATOM 4021 C C . TYR B 1 191 ? 2.596 -21.969 -18.75 1 96.94 191 TYR B C 1
ATOM 4023 O O . TYR B 1 191 ? 3.277 -22.406 -19.672 1 96.94 191 TYR B O 1
ATOM 4031 N N . LEU B 1 192 ? 2.971 -22.094 -17.516 1 96.94 192 LEU B N 1
ATOM 4032 C CA . LEU B 1 192 ? 4.23 -22.719 -17.125 1 96.94 192 LEU B CA 1
ATOM 4033 C C . LEU B 1 192 ? 4.262 -24.188 -17.531 1 96.94 192 LEU B C 1
ATOM 4035 O O . LEU B 1 192 ? 5.293 -24.688 -17.969 1 96.94 192 LEU B O 1
ATOM 4039 N N . SER B 1 193 ? 3.148 -24.844 -17.359 1 96.75 193 SER B N 1
ATOM 4040 C CA . SER B 1 193 ? 3.061 -26.25 -17.703 1 96.75 193 SER B CA 1
ATOM 4041 C C . SER B 1 193 ? 3.32 -26.469 -19.188 1 96.75 193 SER B C 1
ATOM 4043 O O . SER B 1 193 ? 3.891 -27.484 -19.594 1 96.75 193 SER B O 1
ATOM 4045 N N . SER B 1 194 ? 2.895 -25.547 -20 1 96 194 SER B N 1
ATOM 4046 C CA . SER B 1 194 ? 3.104 -25.656 -21.438 1 96 194 SER B CA 1
ATOM 4047 C C . SER B 1 194 ? 4.59 -25.656 -21.781 1 96 194 SER B C 1
ATOM 4049 O O . SER B 1 194 ? 4.98 -26.125 -22.844 1 96 194 SER B O 1
ATOM 4051 N N . PHE B 1 195 ? 5.418 -25.188 -20.891 1 94.62 195 PHE B N 1
ATOM 4052 C CA . PHE B 1 195 ? 6.859 -25.172 -21.094 1 94.62 195 PHE B CA 1
ATOM 4053 C C . PHE B 1 195 ? 7.539 -26.281 -20.312 1 94.62 195 PHE B C 1
ATOM 4055 O O . PHE B 1 195 ? 8.766 -26.359 -20.266 1 94.62 195 PHE B O 1
ATOM 4062 N N . GLY B 1 196 ? 6.734 -27.078 -19.688 1 95.75 196 GLY B N 1
ATOM 4063 C CA . GLY B 1 196 ? 7.281 -28.172 -18.891 1 95.75 196 GLY B CA 1
ATOM 4064 C C . GLY B 1 196 ? 7.992 -27.703 -17.641 1 95.75 196 GLY B C 1
ATOM 4065 O O . GLY B 1 196 ? 9.039 -28.234 -17.281 1 95.75 196 GLY B O 1
ATOM 4066 N N . LEU B 1 197 ? 7.492 -26.688 -17.031 1 96.19 197 LEU B N 1
ATOM 4067 C CA . LEU B 1 197 ? 8.078 -26.141 -15.812 1 96.19 197 LEU B CA 1
ATOM 4068 C C . LEU B 1 197 ? 7.16 -26.391 -14.617 1 96.19 197 LEU B C 1
ATOM 4070 O O . LEU B 1 197 ? 6.004 -25.969 -14.617 1 96.19 197 LEU B O 1
ATOM 4074 N N . ALA B 1 198 ? 7.668 -27.078 -13.641 1 96.94 198 ALA B N 1
ATOM 4075 C CA . ALA B 1 198 ? 6.91 -27.328 -12.422 1 96.94 198 ALA B CA 1
ATOM 4076 C C . ALA B 1 198 ? 7.59 -26.703 -11.211 1 96.94 198 ALA B C 1
ATOM 4078 O O . ALA B 1 198 ? 8.82 -26.719 -11.094 1 96.94 198 ALA B O 1
ATOM 4079 N N . HIS B 1 199 ? 6.824 -26.031 -10.43 1 96.25 199 HIS B N 1
ATOM 4080 C CA . HIS B 1 199 ? 7.328 -25.516 -9.156 1 96.25 199 HIS B CA 1
ATOM 4081 C C . HIS B 1 199 ? 7.473 -26.641 -8.141 1 96.25 199 HIS B C 1
ATOM 4083 O O . HIS B 1 199 ? 6.555 -27.453 -7.953 1 96.25 199 HIS B O 1
ATOM 4089 N N . GLN B 1 200 ? 8.469 -26.766 -7.402 1 93.31 200 GLN B N 1
ATOM 4090 C CA . GLN B 1 200 ? 8.773 -27.891 -6.516 1 93.31 200 GLN B CA 1
ATOM 4091 C C . GLN B 1 200 ? 7.848 -27.906 -5.305 1 93.31 200 GLN B C 1
ATOM 4093 O O . GLN B 1 200 ? 7.484 -28.969 -4.805 1 93.31 200 GLN B O 1
ATOM 4098 N N . SER B 1 201 ? 7.512 -26.797 -4.801 1 93.81 201 SER B N 1
ATOM 4099 C CA . SER B 1 201 ? 6.715 -26.703 -3.58 1 93.81 201 SER B CA 1
ATOM 4100 C C . SER B 1 201 ? 5.926 -25.406 -3.533 1 93.81 201 SER B C 1
ATOM 4102 O O . SER B 1 201 ? 6.117 -24.578 -2.627 1 93.81 201 SER B O 1
ATOM 4104 N N . LEU B 1 202 ? 5.004 -25.312 -4.469 1 97.5 202 LEU B N 1
ATOM 4105 C CA . LEU B 1 202 ? 4.227 -24.094 -4.57 1 97.5 202 LEU B CA 1
ATOM 4106 C C . LEU B 1 202 ? 3.332 -23.906 -3.348 1 97.5 202 LEU B C 1
ATOM 4108 O O . LEU B 1 202 ? 2.561 -24.797 -3 1 97.5 202 LEU B O 1
ATOM 4112 N N . ALA B 1 203 ? 3.48 -22.844 -2.648 1 97.19 203 ALA B N 1
ATOM 4113 C CA . ALA B 1 203 ? 2.699 -22.484 -1.466 1 97.19 203 ALA B CA 1
ATOM 4114 C C . ALA B 1 203 ? 2.293 -21.016 -1.496 1 97.19 203 ALA B C 1
ATOM 4116 O O . ALA B 1 203 ? 2.674 -20.281 -2.408 1 97.19 203 ALA B O 1
ATOM 4117 N N . CYS B 1 204 ? 1.5 -20.578 -0.518 1 97.19 204 CYS B N 1
ATOM 4118 C CA . CYS B 1 204 ? 1.009 -19.219 -0.443 1 97.19 204 CYS B CA 1
ATOM 4119 C C . CYS B 1 204 ? 2.164 -18.219 -0.46 1 97.19 204 CYS B C 1
ATOM 4121 O O . CYS B 1 204 ? 2.047 -17.141 -1.035 1 97.19 204 CYS B O 1
ATOM 4123 N N . GLY B 1 205 ? 3.293 -18.578 0.098 1 97.31 205 GLY B N 1
ATOM 4124 C CA . GLY B 1 205 ? 4.441 -17.688 0.194 1 97.31 205 GLY B CA 1
ATOM 4125 C C . GLY B 1 205 ? 5.18 -17.531 -1.121 1 97.31 205 GLY B C 1
ATOM 4126 O O . GLY B 1 205 ? 6.016 -16.625 -1.264 1 97.31 205 GLY B O 1
ATOM 4127 N N . ASP B 1 206 ? 4.816 -18.359 -2.143 1 98.06 206 ASP B N 1
ATOM 4128 C CA . ASP B 1 206 ? 5.461 -18.312 -3.449 1 98.06 206 ASP B CA 1
ATOM 4129 C C . ASP B 1 206 ? 4.594 -17.578 -4.469 1 98.06 206 ASP B C 1
ATOM 4131 O O . ASP B 1 206 ? 4.969 -17.453 -5.637 1 98.06 206 ASP B O 1
ATOM 4135 N N . VAL B 1 207 ? 3.453 -17.156 -4.035 1 98.56 207 VAL B N 1
ATOM 4136 C CA . VAL B 1 207 ? 2.506 -16.469 -4.902 1 98.56 207 VAL B CA 1
ATOM 4137 C C . VAL B 1 207 ? 2.412 -15 -4.5 1 98.56 207 VAL B C 1
ATOM 4139 O O . VAL B 1 207 ? 1.841 -14.672 -3.459 1 98.56 207 VAL B O 1
ATOM 4142 N N . LEU B 1 208 ? 2.939 -14.148 -5.34 1 98.5 208 LEU B N 1
ATOM 4143 C CA . LEU B 1 208 ? 2.947 -12.711 -5.086 1 98.5 208 LEU B CA 1
ATOM 4144 C C . LEU B 1 208 ? 1.563 -12.117 -5.32 1 98.5 208 LEU B C 1
ATOM 4146 O O . LEU B 1 208 ? 0.807 -12.602 -6.164 1 98.5 208 LEU B O 1
ATOM 4150 N N . PHE B 1 209 ? 1.291 -11.172 -4.562 1 97.81 209 PHE B N 1
ATOM 4151 C CA . PHE B 1 209 ? -0.005 -10.508 -4.582 1 97.81 209 PHE B CA 1
ATOM 4152 C C . PHE B 1 209 ? 0.166 -8.992 -4.695 1 97.81 209 PHE B C 1
ATOM 4154 O O . PHE B 1 209 ? 0.679 -8.352 -3.775 1 97.81 209 PHE B O 1
ATOM 4161 N N . GLY B 1 210 ? -0.333 -8.469 -5.816 1 96.25 210 GLY B N 1
ATOM 4162 C CA . GLY B 1 210 ? -0.233 -7.043 -6.059 1 96.25 210 GLY B CA 1
ATOM 4163 C C . GLY B 1 210 ? -1.376 -6.25 -5.453 1 96.25 210 GLY B C 1
ATOM 4164 O O . GLY B 1 210 ? -2.471 -6.785 -5.258 1 96.25 210 GLY B O 1
ATOM 4165 N N . ILE B 1 211 ? -1.127 -5.035 -5.281 1 91.19 211 ILE B N 1
ATOM 4166 C CA . ILE B 1 211 ? -2.133 -4.16 -4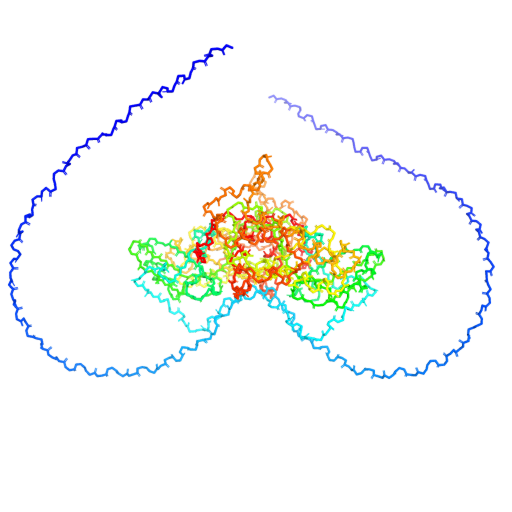.688 1 91.19 211 ILE B CA 1
ATOM 4167 C C . ILE B 1 211 ? -3.244 -3.891 -5.703 1 91.19 211 ILE B C 1
ATOM 4169 O O . ILE B 1 211 ? -4.324 -3.422 -5.336 1 91.19 211 ILE B O 1
ATOM 4173 N N . ASP B 1 212 ? -2.971 -4.176 -6.941 1 91.25 212 ASP B N 1
ATOM 4174 C CA . ASP B 1 212 ? -3.963 -3.988 -7.996 1 91.25 212 ASP B CA 1
ATOM 4175 C C . ASP B 1 212 ? -4.762 -5.27 -8.227 1 91.25 212 ASP B C 1
ATOM 4177 O O . ASP B 1 212 ? -5.602 -5.324 -9.133 1 91.25 212 ASP B O 1
ATOM 4181 N N . GLY B 1 213 ? -4.414 -6.219 -7.469 1 94.94 213 GLY B N 1
ATOM 4182 C CA . GLY B 1 213 ? -5.191 -7.445 -7.551 1 94.94 213 GLY B CA 1
ATOM 4183 C C . GLY B 1 213 ? -4.523 -8.523 -8.391 1 94.94 213 GLY B C 1
ATOM 4184 O O . GLY B 1 213 ? -5.016 -9.648 -8.469 1 94.94 213 GLY B O 1
ATOM 4185 N N . ILE B 1 214 ? -3.406 -8.18 -8.945 1 97.25 214 ILE B N 1
ATOM 4186 C CA . ILE B 1 214 ? -2.715 -9.148 -9.789 1 97.25 214 ILE B CA 1
ATOM 4187 C C . ILE B 1 214 ? -1.929 -10.125 -8.922 1 97.25 214 ILE B C 1
ATOM 4189 O O . ILE B 1 214 ? -1.3 -9.734 -7.941 1 97.25 214 ILE B O 1
ATOM 4193 N N . ILE B 1 215 ? -1.949 -11.328 -9.375 1 97.69 215 ILE B N 1
ATOM 4194 C CA . ILE B 1 215 ? -1.245 -12.414 -8.703 1 97.69 215 ILE B CA 1
ATOM 4195 C C . ILE B 1 215 ? -0.184 -12.992 -9.641 1 97.69 215 ILE B C 1
ATOM 4197 O O . ILE B 1 215 ? -0.429 -13.172 -10.836 1 97.69 215 ILE B O 1
ATOM 4201 N N . LYS B 1 216 ? 0.985 -13.234 -9.102 1 98 216 LYS B N 1
ATOM 4202 C CA . LYS B 1 216 ? 2.035 -13.836 -9.922 1 98 216 LYS B CA 1
ATOM 4203 C C . LYS B 1 216 ? 2.73 -14.969 -9.172 1 98 216 LYS B C 1
ATOM 4205 O O . LYS B 1 216 ? 3.059 -14.844 -7.996 1 98 216 LYS B O 1
ATOM 4210 N N . ILE B 1 217 ? 2.93 -16.062 -9.828 1 98.19 217 ILE B N 1
ATOM 4211 C CA . ILE B 1 217 ? 3.736 -17.141 -9.281 1 98.19 217 ILE B CA 1
ATOM 4212 C C . ILE B 1 217 ? 5.211 -16.766 -9.32 1 98.19 217 ILE B C 1
ATOM 4214 O O . ILE B 1 217 ? 5.73 -16.359 -10.367 1 98.19 217 ILE B O 1
ATOM 4218 N N . ALA B 1 218 ? 5.824 -16.812 -8.148 1 97.5 218 ALA B N 1
ATOM 4219 C CA . ALA B 1 218 ? 7.211 -16.375 -7.996 1 97.5 218 ALA B CA 1
ATOM 4220 C C . ALA B 1 218 ? 8.109 -17.531 -7.59 1 97.5 218 ALA B C 1
ATOM 4222 O O . ALA B 1 218 ? 7.918 -18.672 -8.047 1 97.5 218 ALA B O 1
ATOM 4223 N N . SER B 1 219 ? 9.273 -17.266 -6.973 1 94.38 219 SER B N 1
ATOM 4224 C CA . SER B 1 219 ? 10.266 -18.25 -6.559 1 94.38 219 SER B CA 1
ATOM 4225 C C . SER B 1 219 ? 10.742 -19.078 -7.746 1 94.38 219 SER B C 1
ATOM 4227 O O . SER B 1 219 ? 10.703 -20.312 -7.699 1 94.38 219 SER B O 1
ATOM 4229 N N . LEU B 1 220 ? 11.258 -18.453 -8.68 1 90.69 220 LEU B N 1
ATOM 4230 C CA . LEU B 1 220 ? 11.594 -19.031 -9.977 1 90.69 220 LEU B CA 1
ATOM 4231 C C . LEU B 1 220 ? 12.766 -20 -9.836 1 90.69 220 LEU B C 1
ATOM 4233 O O . LEU B 1 220 ? 13.008 -20.828 -10.727 1 90.69 220 LEU B O 1
ATOM 4237 N N . ASP B 1 221 ? 13.477 -19.875 -8.789 1 90.25 221 ASP B N 1
ATOM 4238 C CA . ASP B 1 221 ? 14.633 -20.75 -8.57 1 90.25 221 ASP B CA 1
ATOM 4239 C C . ASP B 1 221 ? 14.188 -22.141 -8.117 1 90.25 221 ASP B C 1
ATOM 4241 O O . ASP B 1 221 ? 14.992 -23.078 -8.086 1 90.25 221 ASP B O 1
ATOM 4245 N N . LEU B 1 222 ? 12.938 -22.328 -7.895 1 93.06 222 LEU B N 1
ATOM 4246 C CA . LEU B 1 222 ? 12.438 -23.609 -7.387 1 93.06 222 LEU B CA 1
ATOM 4247 C C . LEU B 1 222 ? 11.742 -24.391 -8.492 1 93.06 222 LEU B C 1
ATOM 4249 O O . LEU B 1 222 ? 10.961 -25.312 -8.203 1 93.06 222 LEU B O 1
ATOM 4253 N N . TYR B 1 223 ? 11.992 -24.094 -9.633 1 94.25 223 TYR B N 1
ATOM 4254 C CA . TYR B 1 223 ? 11.359 -24.781 -10.75 1 94.25 223 TYR B CA 1
ATOM 4255 C C . TYR B 1 223 ? 12.234 -25.938 -11.242 1 94.25 223 TYR B C 1
ATOM 4257 O O . TYR B 1 223 ? 13.461 -25.844 -11.219 1 94.25 223 TYR B O 1
ATOM 4265 N N . ILE B 1 224 ? 11.594 -26.953 -11.695 1 94 224 ILE B N 1
ATOM 4266 C CA . ILE B 1 224 ? 12.266 -28.109 -12.297 1 94 224 ILE B CA 1
ATOM 4267 C C . ILE B 1 224 ? 11.672 -28.391 -13.672 1 94 224 ILE B C 1
ATOM 4269 O O . ILE B 1 224 ? 10.5 -28.094 -13.922 1 94 224 ILE B O 1
ATOM 4273 N N . ASP B 1 225 ? 12.484 -29.031 -14.539 1 94.44 225 ASP B N 1
ATOM 4274 C CA . ASP B 1 225 ? 12.031 -29.453 -15.859 1 94.44 225 ASP B CA 1
ATOM 4275 C C . ASP B 1 225 ? 11.289 -30.781 -15.781 1 94.44 225 ASP B C 1
ATOM 4277 O O . ASP B 1 225 ? 11.703 -31.688 -15.055 1 94.44 225 ASP B O 1
ATOM 4281 N N . CYS B 1 226 ? 10.195 -30.828 -16.469 1 96.44 226 CYS B N 1
ATOM 4282 C CA . CYS B 1 226 ? 9.391 -32.031 -16.578 1 96.44 226 CYS B CA 1
ATOM 4283 C C . CYS B 1 226 ? 8.508 -32 -17.828 1 96.44 226 CYS B C 1
ATOM 4285 O O . CYS B 1 226 ? 8.688 -31.141 -18.688 1 96.44 226 CYS B O 1
ATOM 4287 N N . THR B 1 227 ? 7.715 -33.062 -17.938 1 96.75 227 THR B N 1
ATOM 4288 C CA . THR B 1 227 ? 6.754 -33.031 -19.031 1 96.75 227 THR B CA 1
ATOM 4289 C C . THR B 1 227 ? 5.594 -32.094 -18.703 1 96.75 227 THR B C 1
ATOM 4291 O O . THR B 1 227 ? 5.289 -31.859 -17.531 1 96.75 227 THR B O 1
ATOM 4294 N N . PRO B 1 228 ? 4.961 -31.594 -19.688 1 96.25 228 PRO B N 1
ATOM 4295 C CA . PRO B 1 228 ? 3.799 -30.719 -19.453 1 96.25 228 PRO B CA 1
ATOM 4296 C C . PRO B 1 228 ? 2.74 -31.391 -18.562 1 96.25 228 PRO B C 1
ATOM 4298 O O . PRO B 1 228 ? 2.168 -30.734 -17.688 1 96.25 228 PRO B O 1
ATOM 4301 N N . LYS B 1 229 ? 2.508 -32.625 -18.797 1 95.94 229 LYS B N 1
ATOM 4302 C CA . LYS B 1 229 ? 1.508 -33.344 -18.016 1 95.94 229 LYS B CA 1
ATOM 4303 C C . LYS B 1 229 ? 1.924 -33.469 -16.547 1 95.94 229 LYS B C 1
ATOM 4305 O O . LYS B 1 229 ? 1.104 -33.25 -15.648 1 95.94 229 LYS B O 1
ATOM 4310 N N . GLN B 1 230 ? 3.176 -33.781 -16.297 1 95.81 230 GLN B N 1
ATOM 4311 C CA . GLN B 1 230 ? 3.703 -33.844 -14.945 1 95.81 230 GLN B CA 1
ATOM 4312 C C . GLN B 1 230 ? 3.605 -32.469 -14.258 1 95.81 230 GLN B C 1
ATOM 4314 O O . GLN B 1 230 ? 3.305 -32.406 -13.062 1 95.81 230 GLN B O 1
ATOM 4319 N N . SER B 1 231 ? 3.92 -31.438 -15.031 1 96.5 231 SER B N 1
ATOM 4320 C CA . SER B 1 231 ? 3.83 -30.078 -14.516 1 96.5 231 SER B CA 1
ATOM 4321 C C . SER B 1 231 ? 2.406 -29.75 -14.086 1 96.5 231 SER B C 1
ATOM 4323 O O . SER B 1 231 ? 2.188 -29.25 -12.977 1 96.5 231 SER B O 1
ATOM 4325 N N . GLU B 1 232 ? 1.45 -30.078 -14.875 1 96.06 232 GLU B N 1
ATOM 4326 C CA . GLU B 1 232 ? 0.049 -29.812 -14.562 1 96.06 232 GLU B CA 1
ATOM 4327 C C . GLU B 1 232 ? -0.369 -30.531 -13.281 1 96.06 232 GLU B C 1
ATOM 4329 O O . GLU B 1 232 ? -1.037 -29.938 -12.43 1 96.06 232 GLU B O 1
ATOM 4334 N N . ILE B 1 233 ? 0.016 -31.719 -13.211 1 94.94 233 ILE B N 1
ATOM 4335 C CA . ILE B 1 233 ? -0.33 -32.531 -12.047 1 94.94 233 ILE B CA 1
ATOM 4336 C C . ILE B 1 233 ? 0.258 -31.906 -10.789 1 94.94 233 ILE B C 1
ATOM 4338 O O . ILE B 1 233 ? -0.402 -31.859 -9.75 1 94.94 233 ILE B O 1
ATOM 4342 N N . ALA B 1 234 ? 1.484 -31.453 -10.891 1 95.56 234 ALA B N 1
ATOM 4343 C CA . ALA B 1 234 ? 2.15 -30.828 -9.75 1 95.56 234 ALA B CA 1
ATOM 4344 C C . ALA B 1 234 ? 1.391 -29.594 -9.281 1 95.56 234 ALA B C 1
ATOM 4346 O O . ALA B 1 234 ? 1.221 -29.375 -8.078 1 95.56 234 ALA B O 1
ATOM 4347 N N . TYR B 1 235 ? 0.954 -28.766 -10.188 1 96.94 235 TYR B N 1
ATOM 4348 C CA . TYR B 1 235 ? 0.224 -27.562 -9.836 1 96.94 235 TYR B CA 1
ATOM 4349 C C . TYR B 1 235 ? -1.14 -27.891 -9.242 1 96.94 235 TYR B C 1
ATOM 4351 O O . TYR B 1 235 ? -1.587 -27.25 -8.297 1 96.94 235 TYR B O 1
ATOM 4359 N N . ILE B 1 236 ? -1.819 -28.859 -9.805 1 96.5 236 ILE B N 1
ATOM 4360 C CA . ILE B 1 236 ? -3.113 -29.281 -9.273 1 96.5 236 ILE B CA 1
ATOM 4361 C C . ILE B 1 236 ? -2.945 -29.812 -7.852 1 96.5 236 ILE B C 1
ATOM 4363 O O . ILE B 1 236 ? -3.77 -29.516 -6.98 1 96.5 236 ILE B O 1
ATOM 4367 N N . ALA B 1 237 ? -1.884 -30.516 -7.625 1 95 237 ALA B N 1
ATOM 4368 C CA . ALA B 1 237 ? -1.618 -31.109 -6.316 1 95 237 ALA B CA 1
ATOM 4369 C C . ALA B 1 237 ? -1.347 -30.016 -5.27 1 95 237 ALA B C 1
ATOM 4371 O O . ALA B 1 237 ? -1.592 -30.234 -4.078 1 95 237 ALA B O 1
ATOM 4372 N N . ALA B 1 238 ? -0.844 -28.859 -5.656 1 96.12 238 ALA B N 1
ATOM 4373 C CA . ALA B 1 238 ? -0.484 -27.797 -4.738 1 96.12 238 ALA B CA 1
ATOM 4374 C C . ALA B 1 238 ? -1.705 -26.953 -4.367 1 96.12 238 ALA B C 1
ATOM 4376 O O . ALA B 1 238 ? -1.708 -26.266 -3.344 1 96.12 238 ALA B O 1
ATOM 4377 N N . LEU B 1 239 ? -2.744 -26.953 -5.121 1 95.75 239 LEU B N 1
ATOM 4378 C CA . LEU B 1 239 ? -3.873 -26.031 -5.039 1 95.75 239 LEU B CA 1
ATOM 4379 C C . LEU B 1 239 ? -4.641 -26.234 -3.734 1 95.75 239 LEU B C 1
ATOM 4381 O O . LEU B 1 239 ? -5.008 -25.25 -3.072 1 95.75 239 LEU B O 1
ATOM 4385 N N . PRO B 1 240 ? -4.891 -27.5 -3.289 1 92.69 240 PRO B N 1
ATOM 4386 C CA . PRO B 1 240 ? -5.668 -27.688 -2.062 1 92.69 240 PRO B CA 1
ATOM 4387 C C . PRO B 1 240 ? -5.023 -27.016 -0.849 1 92.69 240 PRO B C 1
ATOM 4389 O O . PRO B 1 240 ? -5.719 -26.391 -0.038 1 92.69 240 PRO B O 1
ATOM 4392 N N . SER B 1 241 ? -3.74 -27.156 -0.741 1 92.81 241 SER B N 1
ATOM 4393 C CA . SER B 1 241 ? -3.055 -26.547 0.394 1 92.81 241 SER B CA 1
ATOM 4394 C C . SER B 1 241 ? -3.191 -25.031 0.371 1 92.81 241 SER B C 1
ATOM 4396 O O . SER B 1 241 ? -3.422 -24.406 1.409 1 92.81 241 SER B O 1
ATOM 4398 N N . ILE B 1 242 ? -3.102 -24.422 -0.772 1 95.25 242 ILE B N 1
ATOM 4399 C CA . ILE B 1 242 ? -3.236 -22.969 -0.935 1 95.25 242 ILE B CA 1
ATOM 4400 C C . ILE B 1 242 ? -4.668 -22.547 -0.609 1 95.25 242 ILE B C 1
ATOM 4402 O O . ILE B 1 242 ? -4.883 -21.609 0.163 1 95.25 242 ILE B O 1
ATOM 4406 N N . MET B 1 243 ? -5.582 -23.25 -1.113 1 92.88 243 MET B N 1
ATOM 4407 C CA . MET B 1 243 ? -6.992 -22.922 -0.921 1 92.88 243 MET B CA 1
ATOM 4408 C C . MET B 1 243 ? -7.395 -23.078 0.542 1 92.88 243 MET B C 1
ATOM 4410 O O . MET B 1 243 ? -8.062 -22.203 1.1 1 92.88 243 MET B O 1
ATOM 4414 N N . MET B 1 244 ? -6.961 -24.109 1.104 1 89.69 244 MET B N 1
ATOM 4415 C CA . MET B 1 244 ? -7.312 -24.344 2.502 1 89.69 244 MET B CA 1
ATOM 4416 C C . MET B 1 244 ? -6.762 -23.234 3.396 1 89.69 244 MET B C 1
ATOM 4418 O O . MET B 1 244 ? -7.43 -22.797 4.332 1 89.69 244 MET B O 1
ATOM 4422 N N . ARG B 1 245 ? -5.598 -22.812 3.131 1 90.94 245 ARG B N 1
ATOM 4423 C CA . ARG B 1 245 ? -5.008 -21.719 3.904 1 90.94 245 ARG B CA 1
ATOM 4424 C C . ARG B 1 245 ? -5.789 -20.422 3.707 1 90.94 245 ARG B C 1
ATOM 4426 O O . ARG B 1 245 ? -6.066 -19.703 4.672 1 90.94 245 ARG B O 1
ATOM 4433 N N . LEU B 1 246 ? -6.121 -20.125 2.51 1 91.94 246 LEU B N 1
ATOM 4434 C CA . LEU B 1 246 ? -6.883 -18.922 2.205 1 91.94 246 LEU B CA 1
ATOM 4435 C C . LEU B 1 246 ? -8.25 -18.969 2.871 1 91.94 246 LEU B C 1
ATOM 4437 O O . LEU B 1 246 ? -8.758 -17.938 3.326 1 91.94 246 LEU B O 1
ATOM 4441 N N . MET B 1 247 ? -8.711 -20.078 2.936 1 87.25 247 MET B N 1
ATOM 4442 C CA . MET B 1 247 ? -10.031 -20.266 3.535 1 87.25 247 MET B CA 1
ATOM 4443 C C . MET B 1 247 ? -9.938 -20.328 5.055 1 87.25 247 MET B C 1
ATOM 4445 O O . MET B 1 247 ? -10.953 -20.422 5.746 1 87.25 247 MET B O 1
ATOM 4449 N N . GLN B 1 248 ? -8.523 -19.891 5.656 1 74.25 248 GLN B N 1
ATOM 4450 C CA . GLN B 1 248 ? -8.219 -19.891 7.082 1 74.25 248 GLN B CA 1
ATOM 4451 C C . GLN B 1 248 ? -8.781 -21.141 7.762 1 74.25 248 GLN B C 1
ATOM 4453 O O . GLN B 1 248 ? -9.414 -21.047 8.82 1 74.25 248 GLN B O 1
ATOM 4458 N N . LYS B 1 249 ? -8.547 -22.047 7.133 1 55.78 249 LYS B N 1
ATOM 4459 C CA . LYS B 1 249 ? -8.977 -23.328 7.68 1 55.78 249 LYS B CA 1
ATOM 4460 C C . LYS B 1 249 ? -7.918 -23.922 8.609 1 55.78 249 LYS B C 1
ATOM 4462 O O . LYS B 1 249 ? -6.734 -23.953 8.266 1 55.78 249 LYS B O 1
ATOM 4467 N N . ASN B 1 250 ? -7.867 -23.406 9.922 1 48.09 250 ASN B N 1
ATOM 4468 C CA . ASN B 1 250 ? -6.965 -24.062 10.875 1 48.09 250 ASN B CA 1
ATOM 4469 C C . ASN B 1 250 ? -7.051 -25.578 10.781 1 48.09 250 ASN B C 1
ATOM 4471 O O . ASN B 1 250 ? -8.117 -26.125 10.5 1 48.09 250 ASN B O 1
ATOM 4475 N N . GLY B 1 251 ? -5.859 -26.156 10.43 1 43.25 251 GLY B N 1
ATOM 4476 C CA . GLY B 1 251 ? -5.758 -27.578 10.711 1 43.25 251 GLY B CA 1
ATOM 4477 C C . GLY B 1 251 ? -6.383 -27.969 12.039 1 43.25 251 GLY B C 1
ATOM 4478 O O . GLY B 1 251 ? -5.984 -27.469 13.094 1 43.25 251 GLY B O 1
ATOM 4479 N N . LYS B 1 252 ? -7.578 -27.969 12.203 1 38.28 252 LYS B N 1
ATOM 4480 C CA . LYS B 1 252 ? -7.883 -28.688 13.438 1 38.28 252 LYS B CA 1
ATOM 4481 C C . LYS B 1 252 ? -6.934 -29.859 13.625 1 38.28 252 LYS B C 1
ATOM 4483 O O . LYS B 1 252 ? -6.359 -30.375 12.664 1 38.28 252 LYS B O 1
ATOM 4488 N N . ASP B 1 253 ? -6.645 -30.266 14.938 1 35.38 253 ASP B N 1
ATOM 4489 C CA . ASP B 1 253 ? -5.82 -31.391 15.375 1 35.38 253 ASP B CA 1
ATOM 4490 C C . ASP B 1 253 ? -5.859 -32.531 14.352 1 35.38 253 ASP B C 1
ATOM 4492 O O . ASP B 1 253 ? -4.855 -33.219 14.148 1 35.38 253 ASP B O 1
ATOM 4496 N N . GLN B 1 254 ? -6.98 -33.344 14.336 1 33.78 254 GLN B N 1
ATOM 4497 C CA . GLN B 1 254 ? -7.008 -34.75 13.961 1 33.78 254 GLN B CA 1
ATOM 4498 C C . GLN B 1 254 ? -7.211 -34.906 12.453 1 33.78 254 GLN B C 1
ATOM 4500 O O . GLN B 1 254 ? -8.008 -35.75 12.016 1 33.78 254 GLN B O 1
ATOM 4505 N N . GLY B 1 255 ? -6.586 -34.375 11.438 1 36.5 255 GLY B N 1
ATOM 4506 C CA . GLY B 1 255 ? -6.59 -34.75 10.039 1 36.5 255 GLY B CA 1
ATOM 4507 C C . GLY B 1 255 ? -7.684 -34.062 9.234 1 36.5 255 GLY B C 1
ATOM 4508 O O . GLY B 1 255 ? -7.75 -34.219 8.016 1 36.5 255 GLY B O 1
ATOM 4509 N N . LEU B 1 256 ? -9 -34.062 9.656 1 37.59 256 LEU B N 1
ATOM 4510 C CA . LEU B 1 256 ? -10.125 -33.688 8.812 1 37.59 256 LEU B CA 1
ATOM 4511 C C . LEU B 1 256 ? -10.055 -32.219 8.438 1 37.59 256 LEU B C 1
ATOM 4513 O O . LEU B 1 256 ? -9.688 -31.375 9.258 1 37.59 256 LEU B O 1
ATOM 4517 N N . VAL B 1 257 ? -9.727 -31.859 7.215 1 41.47 257 VAL B N 1
ATOM 4518 C CA . VAL B 1 257 ? -9.93 -30.547 6.621 1 41.47 257 VAL B CA 1
ATOM 4519 C C . VAL B 1 257 ? -11.18 -29.906 7.203 1 41.47 257 VAL B C 1
ATOM 4521 O O . VAL B 1 257 ? -12.297 -30.359 6.938 1 41.47 257 VAL B O 1
ATOM 4524 N N . GLY B 1 258 ? -11.344 -29.781 8.438 1 43.88 258 GLY B N 1
ATOM 4525 C CA . GLY B 1 258 ? -12.57 -29.219 8.961 1 43.88 258 GLY B CA 1
ATOM 4526 C C . GLY B 1 258 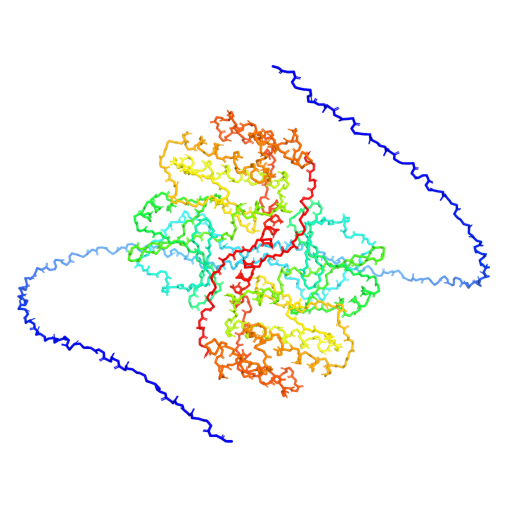? -12.734 -27.734 8.641 1 43.88 258 GLY B C 1
ATOM 4527 O O . GLY B 1 258 ? -11.789 -26.969 8.789 1 43.88 258 GLY B O 1
ATOM 4528 N N . VAL B 1 259 ? -13.43 -27.453 7.438 1 51 259 VAL B N 1
ATOM 4529 C CA . VAL B 1 259 ? -13.93 -26.109 7.203 1 51 259 VAL B CA 1
ATOM 4530 C C . VAL B 1 259 ? -14.57 -25.562 8.477 1 51 259 VAL B C 1
ATOM 4532 O O . VAL B 1 259 ? -15.602 -26.078 8.93 1 51 259 VAL B O 1
ATOM 4535 N N . ASN B 1 260 ? -13.711 -25.234 9.383 1 52.97 260 ASN B N 1
ATOM 4536 C CA . ASN B 1 260 ? -14.227 -24.828 10.688 1 52.97 260 ASN B CA 1
ATOM 4537 C C . ASN B 1 260 ? -15.312 -23.766 10.555 1 52.97 260 ASN B C 1
ATOM 4539 O O . ASN B 1 260 ? -16.25 -23.734 11.344 1 52.97 260 ASN B O 1
ATOM 4543 N N . ASP B 1 261 ? -15.023 -22.922 9.562 1 61.22 261 ASP B N 1
ATOM 4544 C CA . ASP B 1 261 ? -16.047 -21.891 9.586 1 61.22 261 ASP B CA 1
ATOM 4545 C C . ASP B 1 261 ? -17.125 -22.172 8.539 1 61.22 261 ASP B C 1
ATOM 4547 O O . ASP B 1 261 ? -17.078 -21.625 7.434 1 61.22 261 ASP B O 1
ATOM 4551 N N . LEU B 1 262 ? -18 -23.203 8.93 1 66.75 262 LEU B N 1
ATOM 4552 C CA . LEU B 1 262 ? -19.078 -23.609 8.055 1 66.75 262 LEU B CA 1
ATOM 4553 C C . LEU B 1 262 ? -19.984 -22.438 7.727 1 66.75 262 LEU B C 1
ATOM 4555 O O . LEU B 1 262 ? -20.734 -22.469 6.746 1 66.75 262 LEU B O 1
ATOM 4559 N N . GLU B 1 263 ? -19.844 -21.531 8.555 1 70.56 263 GLU B N 1
ATOM 4560 C CA . GLU B 1 263 ? -20.641 -20.344 8.258 1 70.56 263 GLU B CA 1
ATOM 4561 C C . GLU B 1 263 ? -20.062 -19.562 7.074 1 70.56 263 GLU B C 1
ATOM 4563 O O . GLU B 1 263 ? -20.812 -19.125 6.195 1 70.56 263 GLU B O 1
ATOM 4568 N N . ARG B 1 264 ? -18.781 -19.609 7.016 1 74.56 264 ARG B N 1
ATOM 4569 C CA . ARG B 1 264 ? -18.141 -18.828 5.957 1 74.56 264 ARG B CA 1
ATOM 4570 C C . ARG B 1 264 ? -18.078 -19.625 4.656 1 74.56 264 ARG B C 1
ATOM 4572 O O . ARG B 1 264 ? -18.25 -19.078 3.57 1 74.56 264 ARG B O 1
ATOM 4579 N N . TRP B 1 265 ? -17.781 -20.922 4.957 1 84.06 265 TRP B N 1
ATOM 4580 C CA . TRP B 1 265 ? -17.641 -21.797 3.799 1 84.06 265 TRP B CA 1
ATOM 4581 C C . TRP B 1 265 ? -18.578 -23 3.916 1 84.06 265 TRP B C 1
ATOM 4583 O O . TRP B 1 265 ? -18.141 -24.094 4.262 1 84.06 265 TRP B O 1
ATOM 4593 N N . PRO B 1 266 ? -19.781 -22.812 3.527 1 82.5 266 PRO B N 1
ATOM 4594 C CA . PRO B 1 266 ? -20.719 -23.922 3.6 1 82.5 266 PRO B CA 1
ATOM 4595 C C . PRO B 1 266 ? -20.266 -25.125 2.775 1 82.5 266 PRO B C 1
ATOM 4597 O O . PRO B 1 266 ? -19.547 -24.969 1.794 1 82.5 266 PRO B O 1
ATOM 4600 N N . ILE B 1 267 ? -20.734 -26.312 3.154 1 81.06 267 ILE B N 1
ATOM 4601 C CA . ILE B 1 267 ? -20.312 -27.578 2.541 1 81.06 267 ILE B CA 1
ATOM 4602 C C . ILE B 1 267 ? -20.703 -27.578 1.063 1 81.06 267 ILE B C 1
ATOM 4604 O O . ILE B 1 267 ? -19.984 -28.141 0.23 1 81.06 267 ILE B O 1
ATOM 4608 N N . ASP B 1 268 ? -21.734 -26.938 0.702 1 85.38 268 ASP B N 1
ATOM 4609 C CA . ASP B 1 268 ? -22.219 -26.938 -0.676 1 85.38 268 ASP B CA 1
ATOM 4610 C C . ASP B 1 268 ? -21.75 -25.703 -1.43 1 85.38 268 ASP B C 1
ATOM 4612 O O . ASP B 1 268 ? -22.266 -25.375 -2.504 1 85.38 268 ASP B O 1
ATOM 4616 N N . SER B 1 269 ? -20.812 -25.062 -0.867 1 87.5 269 SER B N 1
ATOM 4617 C CA . SER B 1 269 ? -20.281 -23.875 -1.529 1 87.5 269 SER B CA 1
ATOM 4618 C C . SER B 1 269 ? -19.406 -24.25 -2.721 1 87.5 269 SER B C 1
ATOM 4620 O O . SER B 1 269 ? -18.844 -25.359 -2.771 1 87.5 269 SER B O 1
ATOM 4622 N N . ALA B 1 270 ? -19.312 -23.328 -3.68 1 91.12 270 ALA B N 1
ATOM 4623 C CA . ALA B 1 270 ? -18.469 -23.531 -4.855 1 91.12 270 ALA B CA 1
ATOM 4624 C C . ALA B 1 270 ? -17.016 -23.719 -4.457 1 91.12 270 ALA B C 1
ATOM 4626 O O . ALA B 1 270 ? -16.281 -24.469 -5.109 1 91.12 270 ALA B O 1
ATOM 4627 N N . ALA B 1 271 ? -16.625 -23.109 -3.359 1 89.62 271 ALA B N 1
ATOM 4628 C CA . ALA B 1 271 ? -15.258 -23.219 -2.867 1 89.62 271 ALA B CA 1
ATOM 4629 C C . ALA B 1 271 ? -14.945 -24.641 -2.408 1 89.62 271 ALA B C 1
ATOM 4631 O O . ALA B 1 271 ? -13.898 -25.188 -2.74 1 89.62 271 ALA B O 1
ATOM 4632 N N . VAL B 1 272 ? -15.844 -25.219 -1.72 1 88.19 272 VAL B N 1
ATOM 4633 C CA . VAL B 1 272 ? -15.648 -26.578 -1.229 1 88.19 272 VAL B CA 1
ATOM 4634 C C . VAL B 1 272 ? -15.711 -27.562 -2.393 1 88.19 272 VAL B C 1
ATOM 4636 O O . VAL B 1 272 ? -14.961 -28.531 -2.432 1 88.19 272 VAL B O 1
ATOM 4639 N N . GLU B 1 273 ? -16.531 -27.266 -3.342 1 90.94 273 GLU B N 1
ATOM 4640 C CA . GLU B 1 273 ? -16.672 -28.125 -4.516 1 90.94 273 GLU B CA 1
ATOM 4641 C C . GLU B 1 273 ? -15.367 -28.188 -5.297 1 90.94 273 GLU B C 1
ATOM 4643 O O . GLU B 1 273 ? -14.953 -29.266 -5.727 1 90.94 273 GLU B O 1
ATOM 4648 N N . ILE B 1 274 ? -14.805 -27.094 -5.473 1 92 274 ILE B N 1
ATOM 4649 C CA . ILE B 1 274 ? -13.57 -27.109 -6.242 1 92 274 ILE B CA 1
ATOM 4650 C C . ILE B 1 274 ? -12.477 -27.812 -5.453 1 92 274 ILE B C 1
ATOM 4652 O O . ILE B 1 274 ? -11.625 -28.5 -6.031 1 92 274 ILE B O 1
ATOM 4656 N N . LEU B 1 275 ? -12.406 -27.641 -4.18 1 89.69 275 LEU B N 1
ATOM 4657 C CA . LEU B 1 275 ? -11.445 -28.344 -3.352 1 89.69 275 LEU B CA 1
ATOM 4658 C C . LEU B 1 275 ? -11.57 -29.859 -3.547 1 89.69 275 LEU B C 1
ATOM 4660 O O . LEU B 1 275 ? -10.562 -30.547 -3.723 1 89.69 275 LEU B O 1
ATOM 4664 N N . SER B 1 276 ? -12.734 -30.297 -3.602 1 88.56 276 SER B N 1
ATOM 4665 C CA . SER B 1 276 ? -12.984 -31.719 -3.832 1 88.56 276 SER B CA 1
ATOM 4666 C C . SER B 1 276 ? -12.586 -32.125 -5.242 1 88.56 276 SER B C 1
ATOM 4668 O O . SER B 1 276 ? -12.031 -33.219 -5.445 1 88.56 276 SER B O 1
ATOM 4670 N N . ALA B 1 277 ? -12.852 -31.281 -6.16 1 91.56 277 ALA B N 1
ATOM 4671 C CA . ALA B 1 277 ? -12.578 -31.578 -7.566 1 91.56 277 ALA B CA 1
ATOM 4672 C C . ALA B 1 277 ? -11.078 -31.703 -7.809 1 91.56 277 ALA B C 1
ATOM 4674 O O . ALA B 1 277 ? -10.648 -32.375 -8.75 1 91.56 277 ALA B O 1
ATOM 4675 N N . THR B 1 278 ? -10.242 -31.016 -6.98 1 90.88 278 THR B N 1
ATOM 4676 C CA . THR B 1 278 ? -8.797 -31.078 -7.168 1 90.88 278 THR B CA 1
ATOM 4677 C C . THR B 1 278 ? -8.273 -32.5 -6.93 1 90.88 278 THR B C 1
ATOM 4679 O O . THR B 1 278 ? -7.203 -32.844 -7.422 1 90.88 278 THR B O 1
ATOM 4682 N N . GLU B 1 279 ? -8.898 -33.312 -6.164 1 87.44 279 GLU B N 1
ATOM 4683 C CA . GLU B 1 279 ? -8.469 -34.688 -5.828 1 87.44 279 GLU B CA 1
ATOM 4684 C C . GLU B 1 279 ? -8.555 -35.594 -7.039 1 87.44 279 GLU B C 1
ATOM 4686 O O . GLU B 1 279 ? -7.797 -36.562 -7.145 1 87.44 279 GLU B O 1
ATOM 4691 N N . THR B 1 280 ? -9.422 -35.281 -7.934 1 88.81 280 THR B N 1
ATOM 4692 C CA . THR B 1 280 ? -9.656 -36.188 -9.039 1 88.81 280 THR B CA 1
ATOM 4693 C C . THR B 1 280 ? -9.328 -35.531 -10.375 1 88.81 280 THR B C 1
ATOM 4695 O O . THR B 1 280 ? -9.359 -36.188 -11.422 1 88.81 280 THR B O 1
ATOM 4698 N N . ALA B 1 281 ? -9.047 -34.281 -10.336 1 91.19 281 ALA B N 1
ATOM 4699 C CA . ALA B 1 281 ? -8.82 -33.562 -11.586 1 91.19 281 ALA B CA 1
ATOM 4700 C C . ALA B 1 281 ? -7.605 -34.094 -12.32 1 91.19 281 ALA B C 1
ATOM 4702 O O . ALA B 1 281 ? -6.559 -34.344 -11.711 1 91.19 281 ALA B O 1
ATOM 4703 N N . GLU B 1 282 ? -7.781 -34.281 -13.648 1 87.56 282 GLU B N 1
ATOM 4704 C CA . GLU B 1 282 ? -6.695 -34.812 -14.469 1 87.56 282 GLU B CA 1
ATOM 4705 C C . GLU B 1 282 ? -5.953 -33.688 -15.188 1 87.56 282 GLU B C 1
ATOM 4707 O O . GLU B 1 282 ? -4.848 -33.906 -15.695 1 87.56 282 GLU B O 1
ATOM 4712 N N . SER B 1 283 ? -6.629 -32.594 -15.25 1 92.94 283 SER B N 1
ATOM 4713 C CA . SER B 1 283 ? -6.027 -31.453 -15.945 1 92.94 283 SER B CA 1
ATOM 4714 C C . SER B 1 283 ? -6.531 -30.125 -15.375 1 92.94 283 SER B C 1
ATOM 4716 O O . SER B 1 283 ? -7.559 -30.094 -14.695 1 92.94 283 SER B O 1
ATOM 4718 N N . ILE B 1 284 ? -5.812 -29.062 -15.641 1 94 284 ILE B N 1
ATOM 4719 C CA . ILE B 1 284 ? -6.207 -27.719 -15.234 1 94 284 ILE B CA 1
ATOM 4720 C C . ILE B 1 284 ? -7.484 -27.297 -15.969 1 94 284 ILE B C 1
ATOM 4722 O O . ILE B 1 284 ? -8.352 -26.641 -15.391 1 94 284 ILE B O 1
ATOM 4726 N N . ARG B 1 285 ? -7.586 -27.719 -17.172 1 91.31 285 ARG B N 1
ATOM 4727 C CA . ARG B 1 285 ? -8.766 -27.406 -17.969 1 91.31 285 ARG B CA 1
ATOM 4728 C C . ARG B 1 285 ? -10.023 -27.984 -17.328 1 91.31 285 ARG B C 1
ATOM 4730 O O . ARG B 1 285 ? -11.07 -27.328 -17.312 1 91.31 285 ARG B O 1
ATOM 4737 N N . SER B 1 286 ? -9.93 -29.141 -16.828 1 90.88 286 SER B N 1
ATOM 4738 C CA . SER B 1 286 ? -11.078 -29.766 -16.172 1 90.88 286 SER B CA 1
ATOM 4739 C C . SER B 1 286 ? -11.492 -28.984 -14.922 1 90.88 286 SER B C 1
ATOM 4741 O O . SER B 1 286 ? -12.68 -28.922 -14.602 1 90.88 286 SER B O 1
ATOM 4743 N N . LEU B 1 287 ? -10.562 -28.391 -14.242 1 93.06 287 LEU B N 1
ATOM 4744 C CA . LEU B 1 287 ? -10.844 -27.625 -13.039 1 93.06 287 LEU B CA 1
ATOM 4745 C C . LEU B 1 287 ? -11.516 -26.297 -13.383 1 93.06 287 LEU B C 1
ATOM 4747 O O . LEU B 1 287 ? -12.336 -25.797 -12.617 1 93.06 287 LEU B O 1
ATOM 4751 N N . ARG B 1 288 ? -11.227 -25.75 -14.516 1 90.5 288 ARG B N 1
ATOM 4752 C CA . ARG B 1 288 ? -11.711 -24.438 -14.922 1 90.5 288 ARG B CA 1
ATOM 4753 C C . ARG B 1 288 ? -13.219 -24.438 -15.125 1 90.5 288 ARG B C 1
ATOM 4755 O O . ARG B 1 288 ? -13.859 -23.391 -15.117 1 90.5 288 ARG B O 1
ATOM 4762 N N . ASN B 1 289 ? -13.781 -25.609 -15.25 1 88.69 289 ASN B N 1
ATOM 4763 C CA . ASN B 1 289 ? -15.219 -25.734 -15.469 1 88.69 289 ASN B CA 1
ATOM 4764 C C . ASN B 1 289 ? -15.992 -25.703 -14.156 1 88.69 289 ASN B C 1
ATOM 4766 O O . ASN B 1 289 ? -17.219 -25.656 -14.156 1 88.69 289 ASN B O 1
ATOM 4770 N N . GLN B 1 290 ? -15.32 -25.688 -13.07 1 93 290 GLN B N 1
ATOM 4771 C CA . GLN B 1 290 ? -15.977 -25.641 -11.766 1 93 290 GLN B CA 1
ATOM 4772 C C . GLN B 1 290 ? -16.688 -24.312 -11.555 1 93 290 GLN B C 1
ATOM 4774 O O . GLN B 1 290 ? -16.188 -23.266 -11.984 1 93 290 GLN B O 1
ATOM 4779 N N . PRO B 1 291 ? -17.75 -24.297 -10.867 1 91.25 291 PRO B N 1
ATOM 4780 C CA . PRO B 1 291 ? -18.578 -23.094 -10.703 1 91.25 291 PRO B CA 1
ATOM 4781 C C . PRO B 1 291 ? -17.797 -21.906 -10.141 1 91.25 291 PRO B C 1
ATOM 4783 O O . PRO B 1 291 ? -18.031 -20.766 -10.547 1 91.25 291 PRO B O 1
ATOM 4786 N N . LEU B 1 292 ? -16.953 -22.125 -9.234 1 92.75 292 LEU B N 1
ATOM 4787 C CA . LEU B 1 292 ? -16.188 -21.047 -8.625 1 92.75 292 LEU B CA 1
ATOM 4788 C C . LEU B 1 292 ? -15.375 -20.297 -9.68 1 92.75 292 LEU B C 1
ATOM 4790 O O . LEU B 1 292 ? -15.133 -19.094 -9.539 1 92.75 292 LEU B O 1
ATOM 4794 N N . LEU B 1 293 ? -14.969 -21 -10.68 1 93.69 293 LEU B N 1
ATOM 4795 C CA . LEU B 1 293 ? -14.055 -20.438 -11.664 1 93.69 293 LEU B CA 1
ATOM 4796 C C . LEU B 1 293 ? -14.789 -20.062 -12.953 1 93.69 293 LEU B C 1
ATOM 4798 O O . LEU B 1 293 ? -14.219 -19.422 -13.836 1 93.69 293 LEU B O 1
ATOM 4802 N N . ALA B 1 294 ? -15.977 -20.469 -13.078 1 85.44 294 ALA B N 1
ATOM 4803 C CA . ALA B 1 294 ? -16.734 -20.281 -14.305 1 85.44 294 ALA B CA 1
ATOM 4804 C C . ALA B 1 294 ? -17.156 -18.828 -14.477 1 85.44 294 ALA B C 1
ATOM 4806 O O . ALA B 1 294 ? -17.344 -18.359 -15.602 1 85.44 294 ALA B O 1
ATOM 4807 N N . GLU B 1 295 ? -17.219 -18.141 -13.422 1 79.5 295 GLU B N 1
ATOM 4808 C CA . GLU B 1 295 ? -17.609 -16.734 -13.508 1 79.5 295 GLU B CA 1
ATOM 4809 C C . GLU B 1 295 ? -16.438 -15.875 -13.992 1 79.5 295 GLU B C 1
ATOM 4811 O O . GLU B 1 295 ? -15.281 -16.281 -13.898 1 79.5 295 GLU B O 1
ATOM 4816 N N . LYS B 1 296 ? -16.875 -14.805 -14.633 1 82.38 296 LYS B N 1
ATOM 4817 C CA . LYS B 1 296 ? -15.844 -13.875 -15.094 1 82.38 296 LYS B CA 1
ATOM 4818 C C . LYS B 1 296 ? -15.219 -13.125 -13.922 1 82.38 296 LYS B C 1
ATOM 4820 O O . LYS B 1 296 ? -15.93 -12.469 -13.148 1 82.38 296 LYS B O 1
ATOM 4825 N N . HIS B 1 297 ? -13.984 -13.43 -13.766 1 86.31 297 HIS B N 1
ATOM 4826 C CA . HIS B 1 297 ? -13.234 -12.766 -12.703 1 86.31 297 HIS B CA 1
ATOM 4827 C C . HIS B 1 297 ? -12.383 -11.625 -13.25 1 86.31 297 HIS B C 1
ATOM 4829 O O . HIS B 1 297 ? -11.773 -11.766 -14.32 1 86.31 297 HIS B O 1
ATOM 4835 N N . ARG B 1 298 ? -12.492 -10.5 -12.656 1 86.25 298 ARG B N 1
ATOM 4836 C CA . ARG B 1 298 ? -11.664 -9.328 -12.938 1 86.25 298 ARG B CA 1
ATOM 4837 C C . ARG B 1 298 ? -10.789 -8.977 -11.742 1 86.25 298 ARG B C 1
ATOM 4839 O O . ARG B 1 298 ? -11.219 -8.25 -10.844 1 86.25 298 ARG B O 1
ATOM 4846 N N . PRO B 1 299 ? -9.609 -9.383 -11.805 1 85.06 299 PRO B N 1
ATOM 4847 C CA . PRO B 1 299 ? -8.75 -9.234 -10.633 1 85.06 299 PRO B CA 1
ATOM 4848 C C . PRO B 1 299 ? -8.695 -7.797 -10.117 1 85.06 299 PRO B C 1
ATOM 4850 O O . PRO B 1 299 ? -8.75 -7.57 -8.906 1 85.06 299 PRO B O 1
ATOM 4853 N N . ASN B 1 300 ? -8.656 -6.836 -11.008 1 82.38 300 ASN B N 1
ATOM 4854 C CA . ASN B 1 300 ? -8.555 -5.434 -10.609 1 82.38 300 ASN B CA 1
ATOM 4855 C C . ASN B 1 300 ? -9.828 -4.953 -9.914 1 82.38 300 ASN B C 1
ATOM 4857 O O . ASN B 1 300 ? -9.805 -3.936 -9.219 1 82.38 300 ASN B O 1
ATOM 4861 N N . ASP B 1 301 ? -10.812 -5.695 -10.039 1 83.25 301 ASP B N 1
ATOM 4862 C CA . ASP B 1 301 ? -12.078 -5.348 -9.398 1 83.25 301 ASP B CA 1
ATOM 4863 C C . ASP B 1 301 ? -12.336 -6.227 -8.18 1 83.25 301 ASP B C 1
ATOM 4865 O O . ASP B 1 301 ? -12.805 -5.738 -7.148 1 83.25 301 ASP B O 1
ATOM 4869 N N . ASP B 1 302 ? -11.898 -7.395 -8.289 1 88.56 302 ASP B N 1
ATOM 4870 C CA . ASP B 1 302 ? -12.289 -8.383 -7.289 1 88.56 302 ASP B CA 1
ATOM 4871 C C . ASP B 1 302 ? -11.352 -8.344 -6.082 1 88.56 302 ASP B C 1
ATOM 4873 O O . ASP B 1 302 ? -11.773 -8.609 -4.953 1 88.56 302 ASP B O 1
ATOM 4877 N N . LEU B 1 303 ? -10.133 -7.973 -6.383 1 94 303 LEU B N 1
ATOM 4878 C CA . LEU B 1 303 ? -9.156 -8.328 -5.359 1 94 303 LEU B CA 1
ATOM 4879 C C . LEU B 1 303 ? -8.516 -7.078 -4.762 1 94 303 LEU B C 1
ATOM 4881 O O . LEU B 1 303 ? -7.766 -7.164 -3.789 1 94 303 LEU B O 1
ATOM 4885 N N . VAL B 1 304 ? -8.828 -5.941 -5.238 1 91.94 304 VAL B N 1
ATOM 4886 C CA . VAL B 1 304 ? -8.164 -4.715 -4.809 1 91.94 304 VAL B CA 1
ATOM 4887 C C . VAL B 1 304 ? -8.453 -4.461 -3.334 1 91.94 304 VAL B C 1
ATOM 4889 O O . VAL B 1 304 ? -7.562 -4.051 -2.582 1 91.94 304 VAL B O 1
ATOM 4892 N N . VAL B 1 305 ? -9.656 -4.715 -2.916 1 90.31 305 VAL B N 1
ATOM 4893 C CA . VAL B 1 305 ? -10.047 -4.465 -1.532 1 90.31 305 VAL B CA 1
ATOM 4894 C C . VAL B 1 305 ? -9.359 -5.473 -0.613 1 90.31 305 VAL B C 1
ATOM 4896 O O . VAL B 1 305 ? -8.883 -5.109 0.464 1 90.31 305 VAL B O 1
ATOM 4899 N N . LEU B 1 306 ? -9.305 -6.641 -1.039 1 92.38 306 LEU B N 1
ATOM 4900 C CA . LEU B 1 306 ? -8.617 -7.664 -0.264 1 92.38 306 LEU B CA 1
ATOM 4901 C C . LEU B 1 306 ? -7.133 -7.336 -0.135 1 92.38 306 LEU B C 1
ATOM 4903 O O . LEU B 1 306 ? -6.551 -7.484 0.942 1 92.38 306 LEU B O 1
ATOM 4907 N N . ALA B 1 307 ? -6.562 -6.93 -1.253 1 93.94 307 ALA B N 1
ATOM 4908 C CA . ALA B 1 307 ? -5.152 -6.555 -1.242 1 93.94 307 ALA B CA 1
ATOM 4909 C C . ALA B 1 307 ? -4.895 -5.41 -0.268 1 93.94 307 ALA B C 1
ATOM 4911 O O . ALA B 1 307 ? -3.918 -5.43 0.482 1 93.94 307 ALA B O 1
ATOM 4912 N N . ARG B 1 308 ? -5.77 -4.52 -0.262 1 92.25 308 ARG B N 1
ATOM 4913 C CA . ARG B 1 308 ? -5.664 -3.385 0.648 1 92.25 308 ARG B CA 1
ATOM 4914 C C . ARG B 1 308 ? -5.754 -3.838 2.102 1 92.25 308 ARG B C 1
ATOM 4916 O O . ARG B 1 308 ? -4.973 -3.398 2.945 1 92.25 308 ARG B O 1
ATOM 4923 N N . ALA B 1 309 ? -6.684 -4.613 2.348 1 92.31 309 ALA B N 1
ATOM 4924 C CA . ALA B 1 309 ? -6.855 -5.117 3.707 1 92.31 309 ALA B CA 1
ATOM 4925 C C . ALA B 1 309 ? -5.621 -5.883 4.172 1 92.31 309 ALA B C 1
ATOM 4927 O O . ALA B 1 309 ? -5.164 -5.707 5.305 1 92.31 309 ALA B O 1
ATOM 4928 N N . ALA B 1 310 ? -5.133 -6.664 3.291 1 93 310 ALA B N 1
ATOM 4929 C CA . ALA B 1 310 ? -3.941 -7.441 3.623 1 93 310 ALA B CA 1
ATOM 4930 C C . ALA B 1 310 ? -2.748 -6.523 3.881 1 93 310 ALA B C 1
ATOM 4932 O O . ALA B 1 310 ? -1.997 -6.727 4.84 1 93 310 ALA B O 1
ATOM 4933 N N . LEU B 1 311 ? -2.619 -5.582 3.062 1 92.88 311 LEU B N 1
ATOM 4934 C CA . LEU B 1 311 ? -1.5 -4.652 3.166 1 92.88 311 LEU B CA 1
ATOM 4935 C C . LEU B 1 311 ? -1.567 -3.863 4.469 1 92.88 311 LEU B C 1
ATOM 4937 O O . LEU B 1 311 ? -0.55 -3.678 5.141 1 92.88 311 LEU B O 1
ATOM 4941 N N . LEU B 1 312 ? -2.719 -3.453 4.84 1 91.56 312 LEU B N 1
ATOM 4942 C CA . LEU B 1 312 ? -2.908 -2.648 6.039 1 91.56 312 LEU B CA 1
ATOM 4943 C C . LEU B 1 312 ? -2.727 -3.494 7.297 1 91.56 312 LEU B C 1
ATOM 4945 O O . LEU B 1 312 ? -2.334 -2.979 8.344 1 91.56 312 LEU B O 1
ATOM 4949 N N . SER B 1 313 ? -2.924 -4.746 7.121 1 89.44 313 SER B N 1
ATOM 4950 C CA . SER B 1 313 ? -2.926 -5.605 8.305 1 89.44 313 SER B CA 1
ATOM 4951 C C . SER B 1 313 ? -1.558 -6.242 8.523 1 89.44 313 SER B C 1
ATOM 4953 O O . SER B 1 313 ? -1.281 -6.77 9.602 1 89.44 313 SER B O 1
ATOM 4955 N N . THR B 1 314 ? -0.745 -6.172 7.547 1 87.44 314 THR B N 1
ATOM 4956 C CA . THR B 1 314 ? 0.521 -6.891 7.613 1 87.44 314 THR B CA 1
ATOM 4957 C C . THR B 1 314 ? 1.671 -5.938 7.922 1 87.44 314 THR B C 1
ATOM 4959 O O . THR B 1 314 ? 1.713 -4.82 7.402 1 87.44 314 THR B O 1
ATOM 4962 N N . SER B 1 315 ? 2.518 -6.355 8.797 1 85.31 315 SER B N 1
ATOM 4963 C CA . SER B 1 315 ? 3.787 -5.672 9.008 1 85.31 315 SER B CA 1
ATOM 4964 C C . SER B 1 315 ? 4.957 -6.496 8.484 1 85.31 315 SER B C 1
ATOM 4966 O O . SER B 1 315 ? 5.148 -7.645 8.898 1 85.31 315 SER B O 1
ATOM 4968 N N . LEU B 1 316 ? 5.582 -5.902 7.543 1 86.19 316 LEU B N 1
ATOM 4969 C CA . LEU B 1 316 ? 6.746 -6.574 6.977 1 86.19 316 LEU B CA 1
ATOM 4970 C C . LEU B 1 316 ? 8.039 -6.047 7.598 1 86.19 316 LEU B C 1
ATOM 4972 O O . LEU B 1 316 ? 8.148 -4.852 7.883 1 86.19 316 LEU B O 1
ATOM 4976 N N . ASN B 1 317 ? 8.891 -6.918 7.984 1 82.88 317 ASN B N 1
ATOM 4977 C CA . ASN B 1 317 ? 10.211 -6.5 8.461 1 82.88 317 ASN B CA 1
ATOM 4978 C C . ASN B 1 317 ? 11.086 -5.996 7.316 1 82.88 317 ASN B C 1
ATOM 4980 O O . ASN B 1 317 ? 11.641 -6.789 6.559 1 82.88 317 ASN B O 1
ATOM 4984 N N . CYS B 1 318 ? 11.086 -4.738 7.27 1 87.81 318 CYS B N 1
ATOM 4985 C CA . CYS B 1 318 ? 11.859 -4.156 6.176 1 87.81 318 CYS B CA 1
ATOM 4986 C C . CYS B 1 318 ? 13.078 -3.406 6.711 1 87.81 318 CYS B C 1
ATOM 4988 O O . CYS B 1 318 ? 13.055 -2.896 7.832 1 87.81 318 CYS B O 1
ATOM 4990 N N . ILE B 1 319 ? 14.141 -3.445 5.988 1 88.06 319 ILE B N 1
ATOM 4991 C CA . ILE B 1 319 ? 15.312 -2.604 6.199 1 88.06 319 ILE B CA 1
ATOM 4992 C C . ILE B 1 319 ? 15.25 -1.393 5.27 1 88.06 319 ILE B C 1
ATOM 4994 O O . ILE B 1 319 ? 15.18 -1.542 4.047 1 88.06 319 ILE B O 1
ATOM 4998 N N . TYR B 1 320 ? 15.156 -0.245 5.867 1 89.19 320 TYR B N 1
ATOM 4999 C CA . TYR B 1 320 ? 15.047 1.003 5.121 1 89.19 320 TYR B CA 1
ATOM 5000 C C . TYR B 1 320 ? 16.344 1.79 5.176 1 89.19 320 TYR B C 1
ATOM 5002 O O . TYR B 1 320 ? 16.938 1.96 6.246 1 89.19 320 TYR B O 1
ATOM 5010 N N . ASP B 1 321 ? 16.766 2.168 3.996 1 84.38 321 ASP B N 1
ATOM 5011 C CA . ASP B 1 321 ? 17.953 3.008 3.865 1 84.38 321 ASP B CA 1
ATOM 5012 C C . ASP B 1 321 ? 17.641 4.277 3.08 1 84.38 321 ASP B C 1
ATOM 5014 O O . ASP B 1 321 ? 17.641 4.27 1.847 1 84.38 321 ASP B O 1
ATOM 5018 N N . PRO B 1 322 ? 17.406 5.383 3.764 1 75.94 322 PRO B N 1
ATOM 5019 C CA . PRO B 1 322 ? 17.047 6.609 3.053 1 75.94 322 PRO B CA 1
ATOM 5020 C C . PRO B 1 322 ? 18.219 7.227 2.295 1 75.94 322 PRO B C 1
ATOM 5022 O O . PRO B 1 322 ? 18.016 8.094 1.443 1 75.94 322 PRO B O 1
ATOM 5025 N N . GLY B 1 323 ? 19.25 6.621 2.158 1 67.44 323 GLY B N 1
ATOM 5026 C CA . GLY B 1 323 ? 20.422 7.176 1.51 1 67.44 323 GLY B CA 1
ATOM 5027 C C . GLY B 1 323 ? 20.891 8.484 2.129 1 67.44 323 GLY B C 1
ATOM 5028 O O . GLY B 1 323 ? 20.141 9.117 2.881 1 67.44 323 GLY B O 1
ATOM 5029 N N . SER B 1 324 ? 22.094 8.672 2.494 1 56.56 324 SER B N 1
ATOM 5030 C CA . SER B 1 324 ? 22.688 9.906 3.008 1 56.56 324 SER B CA 1
ATOM 5031 C C . SER B 1 324 ? 22.578 11.031 1.988 1 56.56 324 SER B C 1
ATOM 5033 O O . SER B 1 324 ? 23.078 10.914 0.869 1 56.56 324 SER B O 1
ATOM 5035 N N . LYS B 1 325 ? 21.422 11.523 1.537 1 49.88 325 LYS B N 1
ATOM 5036 C CA . LYS B 1 325 ? 21.781 12.664 0.693 1 49.88 325 LYS B CA 1
ATOM 5037 C C . LYS B 1 325 ? 22.484 13.742 1.497 1 49.88 325 LYS B C 1
ATOM 5039 O O . LYS B 1 325 ? 21.953 14.258 2.477 1 49.88 325 LYS B O 1
ATOM 5044 N N . LYS B 1 326 ? 23.703 13.773 1.731 1 42.03 326 LYS B N 1
ATOM 5045 C CA . LYS B 1 326 ? 24.375 15.016 2.104 1 42.03 326 LYS B CA 1
ATOM 5046 C C . LYS B 1 326 ? 23.859 16.188 1.286 1 42.03 326 LYS B C 1
ATOM 5048 O O . LYS B 1 326 ? 23.844 16.141 0.055 1 42.03 326 LYS B O 1
ATOM 5053 N N . CYS B 1 327 ? 22.859 16.953 1.835 1 32.81 327 CYS B N 1
ATOM 5054 C CA . CYS B 1 327 ? 22.828 18.328 1.34 1 32.81 327 CYS B CA 1
ATOM 5055 C C . CYS B 1 327 ? 24.203 18.984 1.485 1 32.81 327 CYS B C 1
ATOM 5057 O O . CYS B 1 327 ? 24.906 18.75 2.465 1 32.81 327 CYS B O 1
#

Nearest PDB structures (foldseek):
  9czu-assembly2_C  TM=7.907E-01  e=1.142E-10  Homo sapiens
  6ng0-assembly1_B  TM=7.244E-01  e=1.142E-10  Homo sapiens
  1u54-assembly1_A  TM=6.415E-01  e=2.690E-09  Homo sapiens
  1v0o-assembly1_A  TM=7.415E-01  e=7.119E-08  Plasmodium falciparum
  6vqm-assembly1_B  TM=5.955E-01  e=1.384E-08  Homo sapiens

pLDDT: mean 72.95, std 30.43, range [15.21, 98.56]

Foldseek 3Di:
DDDCPDPDDPDPPPDDPPPDPDDDDDDDDDDDDDDPDDPPPPPDDDDPPDDPPPPPPPDPQPPDPDDPPPPPPLLQAAEAAADVCVFWPFFKWFAFLHIWTWIAGPPDGDDIWIKDKDFPVLVVVCCVQQRRDDDQAAKHFRYWYHYDRMIMTTIDDFPHFQVLQLVDPVFAAALLLLLLQVLSLLVQLLSCLVSQKAAPADERSQWGAHLLQGIYGHNSSRIDGHHSQVRFLRSLVNVLRRLLSRLNQPPPPDPPSPSVPCVRPPCPDLSVVLSVVSVPDRGSVVSCPGPSNVDDHDRSPRCNVSSVVSVVVDDTDMDGDPDPPPD/DDDDPCPDDDDPCVDDDDPDPDDDPPPDPDDDDDDPDDPPPPPDDPDPPPPPPPVPPPPPQPPPPPPPPPPPPLLQAAEAAADVCVFWPFFKWFAFLHIWTWIAGPPDRPDIWIKDKDFPVLVVVCCVQQRRDDDQAAKHFRYWYHYDRMIMTTIDDFPHFQVLQLVDPVHAAALLLLLLQVLSLLRQLLSCLVSQKAAQADERSQWGAHLLQGIYGHNSSRIDGHHSQVRFLRSLVNVLRRLLSRLNQPPDDDPPSPSVPCVRPPCPHLSVVLSVVSVPDSGSVVSCPGPSNVDDHDRSPRCNVSSVVSVVVDDTDMDGDPDPPPD

Solvent-accessible surface area (backbone atoms only — not comparable to full-atom values): 37164 Å² total; per-residue (Å²): 139,79,86,75,82,78,83,79,74,89,81,78,84,77,79,69,87,74,80,80,82,70,86,87,86,72,87,70,84,82,85,79,83,85,76,82,77,77,75,76,74,80,77,75,81,81,75,81,72,71,81,73,74,71,75,74,64,73,72,36,34,68,32,53,16,47,65,54,78,73,67,85,57,82,63,63,45,43,77,41,87,38,58,59,67,82,52,29,37,73,33,36,37,34,78,62,55,49,65,36,33,35,24,28,36,65,81,67,53,63,49,75,43,25,33,37,74,38,47,45,74,59,35,53,53,42,45,70,68,39,28,74,50,80,48,89,20,35,61,37,49,53,34,33,21,38,37,92,68,34,25,37,29,34,37,69,79,46,87,35,29,45,41,49,39,49,70,35,84,59,45,54,66,31,67,66,35,44,23,36,50,53,48,38,51,49,52,25,43,54,57,36,9,75,72,11,41,22,62,76,74,62,43,38,52,29,27,31,30,21,60,47,25,50,40,22,48,45,49,72,86,46,52,44,84,50,51,40,68,59,14,41,49,49,53,47,66,32,44,52,64,40,49,39,40,50,66,63,33,56,72,47,90,81,81,54,81,37,63,70,50,46,84,80,50,36,81,87,31,48,68,46,48,46,54,58,46,48,79,70,52,88,44,68,71,65,54,48,68,34,71,46,44,58,56,90,66,49,38,61,46,53,24,26,62,56,31,47,52,26,47,40,50,32,57,45,76,57,49,52,40,66,55,82,68,80,126,140,81,87,80,75,84,78,72,84,86,81,81,77,77,76,86,81,79,79,78,78,70,83,77,76,71,76,77,73,80,75,86,70,83,70,82,75,74,78,71,80,77,76,77,79,77,75,77,72,71,77,71,73,69,73,72,63,74,71,41,50,54,44,37,25,54,59,59,77,71,64,86,56,81,64,61,45,43,77,41,88,39,57,60,68,80,53,29,38,73,33,37,37,33,78,63,53,50,67,35,33,36,24,25,36,68,86,62,53,56,39,75,45,26,35,37,73,37,47,45,73,59,36,54,53,44,45,70,68,38,28,74,51,78,49,88,21,34,64,38,48,52,35,34,22,38,39,92,68,33,26,37,29,35,36,70,77,46,88,35,28,46,41,48,38,48,69,34,86,60,45,55,67,30,67,68,33,45,22,35,50,52,47,39,52,48,53,25,44,53,58,37,9,75,71,11,41,23,64,76,73,63,43,38,50,30,26,30,31,21,67,53,24,48,40,23,48,47,48,73,86,46,51,44,84,50,52,40,69,58,14,40,49,50,52,46,68,33,44,53,64,39,50,40,40,49,68,62,36,60,77,51,90,84,76,55,85,41,65,70,52,44,83,81,48,37,82,86,32,48,67,47,48,46,52,57,45,49,78,71,52,87,44,67,71,68,53,48,67,32,71,46,44,58,54,90,66,50,38,62,49,54,24,25,65,57,31,47,52,27,47,40,50,32,56,42,77,56,49,52,41,65,54,82,70,78,126

Sequence (654 aa):
MSSNLPKDNMICDLGTIKAQYQLPISMSVPTTRESYTAATTNLTGPHRRGRLKVVTGPPKSLCLPHLCGLENIASVLIVRQESPWDTYRKVITYENAGKVTIATRRTHPSRMVAIRTYGKDNARRLIYRFGRLEHRNVLSLHECYMHEDLASFLVDDLPLTLAHVVAFPSVYPSETELGSIICQILDGACYLSSFGLAHQSLACGDVLFGIDGIIKIASLDLYIDCTPKQSEIAYIAALPSIMMRLMQKNGKDQGLVGVNDLERWPIDSAAVEILSATETAESIRSLRNQPLLAEKHRPNDDLVVLARAALLSTSLNCIYDPGSKKCMSSNLPKDNMICDLGTIKAQYQLPISMSVPTTRESYTAATTNLTGPHRRGRLKVVTGPPKSLCLPHLCGLENIASVLIVRQESPWDTYRKVITYENAGKVTIATRRTHPSRMVAIRTYGKDNARRLIYRFGRLEHRNVLSLHECYMHEDLASFLVDDLPLTLAHVVAFPSVYPSETELGSIICQILDGACYLSSFGLAHQSLACGDVLFGIDGIIKIASLDLYIDCTPKQSEIAYIAALPSIMMRLMQKNGKDQGLVGVNDLERWPIDSAAVEILSATETAESIRSLRNQPLLAEKHRPNDDLVVLARAALLSTSLNCIYDPGSKKC

InterPro domains:
  IPR011009 Protein kinase-like domain superfamily [SSF56112] (89-231)